Protein AF-A0A1I2QDV2-F1 (afdb_monomer)

Nearest PDB structures (foldseek):
  7wzv-assembly2_B  TM=7.607E-01  e=7.511E-15  Streptomyces spectabilis
  4m7t-assembly1_A  TM=6.235E-01  e=1.670E-07  Niallia circulans
  2fb2-assembly1_B  TM=6.983E-01  e=1.823E-05  Staphylococcus aureus
  4k39-assembly1_A  TM=7.056E-01  e=4.103E-05  Clostridium perfringens ATCC 13124
  8wm2-assembly2_B  TM=3.192E-01  e=5.174E-05  Streptomyces sp. ATCC 700974

Radius of gyration: 25.66 Å; Cα contacts (8 Å, |Δi|>4): 703; chains: 1; bounding box: 52×55×67 Å

Secondary structure (DSSP, 8-state):
-EE-SHHHHHHHHHH-S-EEEE--SHHHHHHHHTS-HHHHTTEEEEEESS--TT-SEETTEEEEETTT----TT-EEEE-S-HHHHHHHHHHHHHTT---EEEE-HHHHHHHHHHHHHHHHHHHHHHHHS--SSEEEEEEESBS--SS-BTT-TT-TTSPPP-B--HHHHHHHHHHHHHHHTT-EEEEEEESS-GGG-TTHHHHHHHHHHHTTTSEEEEEE-STTGGG--HHHHHHHHHTTPEEEE---SSS--HHHHHHHHHHTT--EEETT-TT-PPPEEE--B-TT--S-HHHHHHT-TTTTTSEEEETTEEESSSHHHHHHHHHHHHT------GGGSEETTT---HHHHHHHHTS--GGGGGB-STT-EEEEPP-B----GGGSB-

pLDDT: mean 92.45, std 7.13, range [58.94, 98.62]

Structure (mmCIF, N/CA/C/O backbone):
data_AF-A0A1I2QDV2-F1
#
_entry.id   AF-A0A1I2QDV2-F1
#
loop_
_atom_site.group_PDB
_atom_site.id
_atom_site.type_symbol
_atom_site.label_atom_id
_atom_site.label_alt_id
_atom_site.label_comp_id
_atom_site.label_asym_id
_atom_site.label_entity_id
_atom_site.label_seq_id
_atom_site.pdbx_PDB_ins_code
_atom_site.Cartn_x
_atom_site.Cartn_y
_atom_site.Cartn_z
_atom_site.occupancy
_atom_site.B_iso_or_equiv
_atom_site.auth_seq_id
_atom_site.auth_comp_id
_atom_site.auth_asym_id
_atom_site.auth_atom_id
_atom_site.pdbx_PDB_model_num
ATOM 1 N N . MET A 1 1 ? -2.713 28.139 35.661 1.00 83.88 1 MET A N 1
ATOM 2 C CA . MET A 1 1 ? -1.228 28.246 35.665 1.00 83.88 1 MET A CA 1
ATOM 3 C C . MET A 1 1 ? -0.687 27.850 34.291 1.00 83.88 1 MET A C 1
ATOM 5 O O . MET A 1 1 ? -1.280 26.991 33.647 1.00 83.88 1 MET A O 1
ATOM 9 N N . VAL A 1 2 ? 0.404 28.456 33.809 1.00 91.19 2 VAL A N 1
ATOM 10 C CA . VAL A 1 2 ? 1.073 27.999 32.573 1.00 91.19 2 VAL A CA 1
ATOM 11 C C . VAL A 1 2 ? 2.266 27.123 32.949 1.00 91.19 2 VAL A C 1
ATOM 13 O O . VAL A 1 2 ? 3.094 27.530 33.756 1.00 91.19 2 VAL A O 1
ATOM 16 N N . ILE A 1 3 ? 2.337 25.919 32.383 1.00 92.31 3 ILE A N 1
ATOM 17 C CA . ILE A 1 3 ? 3.365 24.916 32.687 1.00 92.31 3 ILE A CA 1
ATOM 18 C C . ILE A 1 3 ? 4.481 25.005 31.642 1.00 92.31 3 ILE A C 1
ATOM 20 O O . ILE A 1 3 ? 4.267 24.749 30.456 1.00 92.31 3 ILE A O 1
ATOM 24 N N . HIS A 1 4 ? 5.686 25.369 32.061 1.00 93.81 4 HIS A N 1
ATOM 25 C CA . HIS A 1 4 ? 6.820 25.657 31.180 1.00 93.81 4 HIS A CA 1
ATOM 26 C C . HIS A 1 4 ? 7.838 24.521 31.058 1.00 93.81 4 HIS A C 1
ATOM 28 O O . HIS A 1 4 ? 8.688 24.566 30.168 1.00 93.81 4 HIS A O 1
ATOM 34 N N . ASN A 1 5 ? 7.789 23.519 31.933 1.00 91.38 5 ASN A N 1
ATOM 35 C CA . ASN A 1 5 ? 8.728 22.402 31.926 1.00 91.38 5 ASN A CA 1
ATOM 36 C C . ASN A 1 5 ? 8.155 21.172 32.653 1.00 91.38 5 ASN A C 1
ATOM 38 O O . ASN A 1 5 ? 7.055 21.203 33.204 1.00 91.38 5 ASN A O 1
ATOM 42 N N . GLU A 1 6 ? 8.924 20.084 32.628 1.00 90.50 6 GLU A N 1
ATOM 43 C CA . GLU A 1 6 ? 8.549 18.785 33.194 1.00 90.50 6 GLU A CA 1
ATOM 44 C C . GLU A 1 6 ? 8.450 18.789 34.721 1.00 90.50 6 GLU A C 1
ATOM 46 O O . GLU A 1 6 ? 7.614 18.086 35.283 1.00 90.50 6 GLU A O 1
ATOM 51 N N . GLU A 1 7 ? 9.259 19.601 35.396 1.00 90.81 7 GLU A N 1
ATOM 52 C CA . GLU A 1 7 ? 9.203 19.758 36.848 1.00 90.81 7 GLU A CA 1
ATOM 53 C C . GLU A 1 7 ? 7.880 20.411 37.261 1.00 90.81 7 GLU A C 1
ATOM 55 O O . GLU A 1 7 ? 7.122 19.825 38.025 1.00 90.81 7 GLU A O 1
ATOM 60 N N . GLN A 1 8 ? 7.525 21.545 36.647 1.00 92.19 8 GLN A N 1
ATOM 61 C CA . GLN A 1 8 ? 6.237 22.212 36.858 1.00 92.19 8 GLN A CA 1
ATOM 62 C C . GLN A 1 8 ? 5.055 21.313 36.486 1.00 92.19 8 GLN A C 1
ATOM 64 O O . GLN A 1 8 ? 4.030 21.340 37.163 1.00 92.19 8 GLN A O 1
ATOM 69 N N . PHE A 1 9 ? 5.189 20.515 35.420 1.00 91.69 9 PHE A N 1
ATOM 70 C CA . PHE A 1 9 ? 4.163 19.553 35.027 1.00 91.69 9 PHE A CA 1
ATOM 71 C C . PHE A 1 9 ? 3.963 18.480 36.096 1.00 91.69 9 PHE A C 1
ATOM 73 O O . PHE A 1 9 ? 2.832 18.176 36.455 1.00 91.69 9 PHE A O 1
ATOM 80 N N . ASN A 1 10 ? 5.046 17.929 36.640 1.00 88.75 10 ASN A N 1
ATOM 81 C CA . ASN A 1 10 ? 4.962 16.946 37.709 1.00 88.75 10 ASN A CA 1
ATOM 82 C C . ASN A 1 10 ? 4.414 17.556 39.004 1.00 88.75 10 ASN A C 1
ATOM 84 O O . ASN A 1 10 ? 3.549 16.938 39.626 1.00 88.75 10 ASN A O 1
ATOM 88 N N . SER A 1 11 ? 4.875 18.750 39.386 1.00 88.94 11 SER A N 1
ATOM 89 C CA . SER A 1 11 ? 4.423 19.458 40.589 1.00 88.94 11 SER A CA 1
ATOM 90 C C . SER A 1 11 ? 2.953 19.862 40.532 1.00 88.94 11 SER A C 1
ATOM 92 O O . SER A 1 11 ? 2.295 19.892 41.565 1.00 88.94 11 SER A O 1
ATOM 94 N N . PHE A 1 12 ? 2.402 20.099 39.338 1.00 89.38 12 PHE A N 1
ATOM 95 C CA . PHE A 1 12 ? 0.972 20.367 39.158 1.00 89.38 12 PHE A CA 1
ATOM 96 C C . PHE A 1 12 ? 0.086 19.248 39.738 1.00 89.38 12 PHE A C 1
ATOM 98 O O . PHE A 1 12 ? -0.967 19.525 40.298 1.00 89.38 12 PHE A O 1
ATOM 105 N N . PHE A 1 13 ? 0.532 17.990 39.679 1.00 88.31 13 PHE A N 1
ATOM 106 C CA . PHE A 1 13 ? -0.210 16.857 40.243 1.00 88.31 13 PHE A CA 1
ATOM 107 C C . PHE A 1 13 ? 0.054 16.618 41.733 1.00 88.31 13 PHE A C 1
ATOM 109 O O . PHE A 1 13 ? -0.558 15.717 42.304 1.00 88.31 13 PHE A O 1
ATOM 116 N N . ASP A 1 14 ? 0.948 17.379 42.372 1.00 84.25 14 ASP A N 1
ATOM 117 C CA . ASP A 1 14 ? 1.284 17.202 43.790 1.00 84.25 14 ASP A CA 1
ATOM 118 C C . ASP A 1 14 ? 0.316 17.946 44.722 1.00 84.25 14 ASP A C 1
ATOM 120 O O . ASP A 1 14 ? 0.109 17.497 45.851 1.00 84.25 14 ASP A O 1
ATOM 124 N N . VAL A 1 15 ? -0.322 19.016 44.233 1.00 73.06 15 VAL A N 1
ATOM 125 C CA . VAL A 1 15 ? -1.046 19.997 45.062 1.00 73.06 15 VAL A CA 1
ATOM 126 C C . VAL A 1 15 ? -2.563 19.771 45.097 1.00 73.06 15 VAL A C 1
ATOM 128 O O . VAL A 1 15 ? -3.172 19.994 46.139 1.00 73.06 15 VAL A O 1
ATOM 131 N N . ASP A 1 16 ? -3.164 19.282 44.008 1.00 66.12 16 ASP A N 1
ATOM 132 C CA . ASP A 1 16 ? -4.625 19.243 43.850 1.00 66.12 16 ASP A CA 1
ATOM 133 C C . ASP A 1 16 ? -5.190 17.809 43.794 1.00 66.12 16 ASP A C 1
ATOM 135 O O . ASP A 1 16 ? -4.669 16.934 43.096 1.00 66.12 16 ASP A O 1
ATOM 139 N N . GLU A 1 17 ? -6.298 17.559 44.505 1.00 67.38 17 GLU A N 1
ATOM 140 C CA . GLU A 1 17 ? -6.959 16.239 44.579 1.00 67.38 17 GLU A CA 1
ATOM 141 C C . GLU A 1 17 ? -8.088 16.039 43.542 1.00 67.38 17 GLU A C 1
ATOM 143 O O . GLU A 1 17 ? -8.655 14.945 43.429 1.00 67.38 17 GLU A O 1
ATOM 148 N N . HIS A 1 18 ? -8.408 17.076 42.758 1.00 83.25 18 HIS A N 1
ATOM 149 C CA . HIS A 1 18 ? -9.562 17.122 41.851 1.00 83.25 18 HIS A CA 1
ATOM 150 C C . HIS A 1 18 ? -9.185 17.548 40.423 1.00 83.25 18 HIS A C 1
ATOM 152 O O . HIS A 1 18 ? -9.703 18.522 39.875 1.00 83.25 18 HIS A O 1
ATOM 158 N N . ILE A 1 19 ? -8.258 16.812 39.807 1.00 92.25 19 ILE A N 1
ATOM 159 C CA . ILE A 1 19 ? -7.740 17.151 38.479 1.00 92.25 19 ILE A CA 1
ATOM 160 C C . ILE A 1 19 ? -8.577 16.480 37.387 1.00 92.25 19 ILE A C 1
ATOM 162 O O . ILE A 1 19 ? -8.732 15.258 37.362 1.00 92.25 19 ILE A O 1
ATOM 166 N N . TYR A 1 20 ? -9.050 17.273 36.432 1.00 93.75 20 TYR A N 1
ATOM 167 C CA . TYR A 1 20 ? -9.631 16.810 35.175 1.00 93.75 20 TYR A CA 1
ATOM 168 C C . TYR A 1 20 ? -8.698 17.117 34.012 1.00 93.75 20 TYR A C 1
ATOM 170 O O . TYR A 1 20 ? -7.970 18.110 34.015 1.00 93.75 20 TYR A O 1
ATOM 178 N N . ILE A 1 21 ? -8.739 16.278 32.982 1.00 94.12 21 ILE A N 1
ATOM 179 C CA . ILE A 1 21 ? -7.944 16.469 31.770 1.00 94.12 21 ILE A CA 1
ATOM 180 C C . ILE A 1 21 ? -8.862 16.823 30.615 1.00 94.12 21 ILE A C 1
ATOM 182 O O . ILE A 1 21 ? -9.785 16.082 30.315 1.00 94.12 21 ILE A O 1
ATOM 186 N N . TYR A 1 22 ? -8.600 17.931 29.931 1.00 93.50 22 TYR A N 1
ATOM 187 C CA . TYR A 1 22 ? -9.354 18.313 28.742 1.00 93.50 22 TYR A CA 1
ATOM 188 C C . TYR A 1 22 ? -8.620 17.831 27.485 1.00 93.50 22 TYR A C 1
ATOM 190 O O . TYR A 1 22 ? -7.521 18.313 27.189 1.00 93.50 22 TYR A O 1
ATOM 198 N N . GLY A 1 23 ? -9.236 16.903 26.748 1.00 90.44 23 GLY A N 1
ATOM 199 C CA . GLY A 1 23 ? -8.676 16.253 25.557 1.00 90.44 23 GLY A CA 1
ATOM 200 C C . GLY A 1 23 ? -8.084 14.859 25.816 1.00 90.44 23 GLY A C 1
ATOM 201 O O . GLY A 1 23 ? -7.557 14.581 26.885 1.00 90.44 23 GLY A O 1
ATOM 202 N N . CYS A 1 24 ? -8.164 13.975 24.816 1.00 87.50 24 CYS A N 1
ATOM 203 C CA . CYS A 1 24 ? -7.724 12.571 24.907 1.00 87.50 24 CYS A CA 1
ATOM 204 C C . CYS A 1 24 ? -6.869 12.115 23.702 1.00 87.50 24 CYS A C 1
ATOM 206 O O . CYS A 1 24 ? -6.902 10.951 23.305 1.00 87.50 24 CYS A O 1
ATOM 208 N N . GLY A 1 25 ? -6.169 13.048 23.047 1.00 85.00 25 GLY A N 1
ATOM 209 C CA . GLY A 1 25 ? -5.312 12.754 21.889 1.00 85.00 25 GLY A CA 1
ATOM 210 C C . GLY A 1 25 ? -3.896 12.302 22.272 1.00 85.00 25 GLY A C 1
ATOM 211 O O . GLY A 1 25 ? -3.548 12.266 23.448 1.00 85.00 25 GLY A O 1
ATOM 212 N N . HIS A 1 26 ? -3.040 12.054 21.273 1.00 82.00 26 HIS A N 1
ATOM 213 C CA . HIS A 1 26 ? -1.639 11.632 21.467 1.00 82.00 26 HIS A CA 1
ATOM 214 C C . HIS A 1 26 ? -0.830 12.557 22.395 1.00 82.00 26 HIS A C 1
ATOM 216 O O . HIS A 1 26 ? 0.030 12.099 23.144 1.00 82.00 26 HIS A O 1
ATOM 222 N N . PHE A 1 27 ? -1.114 13.863 22.374 1.00 85.25 27 PHE A N 1
ATOM 223 C CA . PHE A 1 27 ? -0.469 14.823 23.272 1.00 85.25 27 PHE A CA 1
ATOM 224 C C . PHE A 1 27 ? -0.864 14.598 24.741 1.00 85.25 27 PHE A C 1
ATOM 226 O O . PHE A 1 27 ? -0.001 14.580 25.618 1.00 85.25 27 PHE A O 1
ATOM 233 N N . ALA A 1 28 ? -2.153 14.359 25.004 1.00 89.06 28 ALA A N 1
ATOM 234 C CA . ALA A 1 28 ? -2.655 13.991 26.326 1.00 89.06 28 ALA A CA 1
ATOM 235 C C . ALA A 1 28 ? -2.062 12.658 26.793 1.00 89.06 28 ALA A C 1
ATOM 237 O O . ALA A 1 28 ? -1.631 12.529 27.937 1.00 89.06 28 ALA A O 1
ATOM 238 N N . GLU A 1 29 ? -1.983 11.681 25.890 1.00 87.81 29 GLU A N 1
ATOM 239 C CA . GLU A 1 29 ? -1.397 10.374 26.169 1.00 87.81 29 GLU A CA 1
ATOM 240 C C . GLU A 1 29 ? 0.081 10.473 26.560 1.00 87.81 29 GLU A C 1
ATOM 242 O O . GLU A 1 29 ? 0.489 9.873 27.556 1.00 87.81 29 GLU A O 1
ATOM 247 N N . LEU A 1 30 ? 0.874 11.284 25.844 1.00 86.44 30 LEU A N 1
ATOM 248 C CA . LEU A 1 30 ? 2.268 11.536 26.207 1.00 86.44 30 LEU A CA 1
ATOM 249 C C . LEU A 1 30 ? 2.371 12.117 27.616 1.00 86.44 30 LEU A C 1
ATOM 251 O O . LEU A 1 30 ? 3.086 11.560 28.447 1.00 86.44 30 LEU A O 1
ATOM 255 N N . LEU A 1 31 ? 1.652 13.208 27.884 1.00 87.69 31 LEU A N 1
ATOM 256 C CA . LEU A 1 31 ? 1.701 13.899 29.172 1.00 87.69 31 LEU A CA 1
ATOM 257 C C . LEU A 1 31 ? 1.339 12.962 30.325 1.00 87.69 31 LEU A C 1
ATOM 259 O O . LEU A 1 31 ? 2.042 12.903 31.329 1.00 87.69 31 LEU A O 1
ATOM 263 N N . ILE A 1 32 ? 0.283 12.168 30.167 1.00 88.44 32 ILE A N 1
ATOM 264 C CA . ILE A 1 32 ? -0.131 11.223 31.205 1.00 88.44 32 ILE A CA 1
ATOM 265 C C . ILE A 1 32 ? 0.855 10.069 31.334 1.00 88.44 32 ILE A C 1
ATOM 267 O O . ILE A 1 32 ? 1.091 9.605 32.447 1.00 88.44 32 ILE A O 1
ATOM 271 N N . SER A 1 33 ? 1.471 9.606 30.243 1.00 85.81 33 SER A N 1
ATOM 272 C CA . SER A 1 33 ? 2.478 8.540 30.308 1.00 85.81 33 SER A CA 1
ATOM 273 C C . SER A 1 33 ? 3.683 8.910 31.180 1.00 85.81 33 SER A C 1
ATOM 275 O O . SER A 1 33 ? 4.282 8.014 31.769 1.00 85.81 33 SER A O 1
ATOM 277 N N . MET A 1 34 ? 3.976 10.208 31.324 1.00 87.06 34 MET A N 1
ATOM 278 C CA . MET A 1 34 ? 5.060 10.738 32.158 1.00 87.06 34 MET A CA 1
ATOM 279 C C . MET A 1 34 ? 4.738 10.737 33.663 1.00 87.06 34 MET A C 1
ATOM 281 O O . MET A 1 34 ? 5.635 10.925 34.479 1.00 87.06 34 MET A O 1
ATOM 285 N N . LEU A 1 35 ? 3.476 10.521 34.049 1.00 88.56 35 LEU A N 1
ATOM 286 C CA . LEU A 1 35 ? 3.049 10.519 35.448 1.00 88.56 35 LEU A CA 1
ATOM 287 C C . LEU A 1 35 ? 3.243 9.146 36.106 1.00 88.56 35 LEU A C 1
ATOM 289 O O . LEU A 1 35 ? 2.978 8.097 35.509 1.00 88.56 35 LEU A O 1
ATOM 293 N N . SER A 1 36 ? 3.613 9.153 37.389 1.00 88.44 36 SER A N 1
ATOM 294 C CA . SER A 1 36 ? 3.602 7.950 38.225 1.00 88.44 36 SER A CA 1
ATOM 295 C C . SER A 1 36 ? 2.174 7.399 38.392 1.00 88.44 36 SER A C 1
ATOM 297 O O . SER A 1 36 ? 1.204 8.160 38.300 1.00 88.44 36 SER A O 1
ATOM 299 N N . PRO A 1 37 ? 2.000 6.101 38.715 1.00 86.69 37 PRO A N 1
ATOM 300 C CA . PRO A 1 37 ? 0.679 5.535 39.007 1.00 86.69 37 PRO A CA 1
ATOM 301 C C . PRO A 1 37 ? -0.094 6.308 40.089 1.00 86.69 37 PRO A C 1
ATOM 303 O O . PRO A 1 37 ? -1.298 6.508 39.963 1.00 86.69 37 PRO A O 1
ATOM 306 N N . THR A 1 38 ? 0.612 6.811 41.108 1.00 88.31 38 THR A N 1
ATOM 307 C CA . THR A 1 38 ? 0.042 7.617 42.201 1.00 88.31 38 THR A CA 1
ATOM 308 C C . THR A 1 38 ? -0.453 8.991 41.758 1.00 88.31 38 THR A C 1
ATOM 310 O O . THR A 1 38 ? -1.414 9.498 42.325 1.00 88.31 38 THR A O 1
ATOM 313 N N . LYS A 1 39 ? 0.178 9.610 40.754 1.00 89.38 39 LYS A N 1
ATOM 314 C CA . LYS A 1 39 ? -0.283 10.881 40.175 1.00 89.38 39 LYS A CA 1
ATOM 315 C C . LYS A 1 39 ? -1.425 10.653 39.189 1.00 89.38 39 LYS A C 1
ATOM 317 O O . LYS A 1 39 ? -2.375 11.427 39.168 1.00 89.38 39 LYS A O 1
ATOM 322 N N . LYS A 1 40 ? -1.388 9.551 38.429 1.00 88.38 40 LYS A N 1
ATOM 323 C CA . LYS A 1 40 ? -2.476 9.159 37.516 1.00 88.38 40 LYS A CA 1
ATOM 324 C C . LYS A 1 40 ? -3.801 8.940 38.245 1.00 88.38 40 LYS A C 1
ATOM 326 O O . LYS A 1 40 ? -4.829 9.382 37.748 1.00 88.38 40 LYS A O 1
ATOM 331 N N . SER A 1 41 ? -3.787 8.320 39.428 1.00 86.69 41 SER A N 1
ATOM 332 C CA . SER A 1 41 ? -5.008 8.083 40.216 1.00 86.69 41 SER A CA 1
ATOM 333 C C . SER A 1 41 ? -5.678 9.361 40.741 1.00 86.69 41 SER A C 1
ATOM 335 O O . SER A 1 41 ? -6.825 9.305 41.184 1.00 86.69 41 SER A O 1
ATOM 337 N N . ARG A 1 42 ? -4.998 10.516 40.677 1.00 88.44 42 ARG A N 1
ATOM 338 C CA . ARG A 1 42 ? -5.570 11.829 41.017 1.00 88.44 42 ARG A CA 1
ATOM 339 C C . ARG A 1 42 ? -6.433 12.413 39.893 1.00 88.44 42 ARG A C 1
ATOM 341 O O . ARG A 1 42 ? -7.191 13.348 40.140 1.00 88.44 42 ARG A O 1
ATOM 348 N N . ILE A 1 43 ? -6.349 11.866 38.677 1.00 91.81 43 ILE A N 1
ATOM 349 C CA . ILE A 1 43 ? -7.173 12.295 37.544 1.00 91.81 43 ILE A CA 1
ATOM 350 C C . ILE A 1 43 ? -8.590 11.741 37.729 1.00 91.81 43 ILE A C 1
ATOM 352 O O . ILE A 1 43 ? -8.807 10.532 37.676 1.00 91.81 43 ILE A O 1
ATOM 356 N N . LYS A 1 44 ? -9.565 12.628 37.937 1.00 91.69 44 LYS A N 1
ATOM 357 C CA . LYS A 1 44 ? -10.974 12.272 38.173 1.00 91.69 44 LYS A CA 1
ATOM 358 C C . LYS A 1 44 ? -11.734 11.941 36.895 1.00 91.69 44 LYS A C 1
ATOM 360 O O . LYS A 1 44 ? -12.688 11.167 36.930 1.00 91.69 44 LYS A O 1
ATOM 365 N N . GLY A 1 45 ? -11.320 12.523 35.776 1.00 92.12 45 GLY A N 1
ATOM 366 C CA . GLY A 1 45 ? -12.021 12.368 34.514 1.00 92.12 45 GLY A CA 1
ATOM 367 C C . GLY A 1 45 ? -11.324 13.053 33.354 1.00 92.12 45 GLY A C 1
ATOM 368 O O . GLY A 1 45 ? -10.488 13.943 33.535 1.00 92.12 45 GLY A O 1
ATOM 369 N N . VAL A 1 46 ? -11.714 12.644 32.153 1.00 93.69 46 VAL A N 1
ATOM 370 C CA . VAL A 1 46 ? -11.354 13.301 30.900 1.00 93.69 46 VAL A CA 1
ATOM 371 C C . VAL A 1 46 ? -12.567 14.055 30.373 1.00 93.69 46 VAL A C 1
ATOM 373 O O . VAL A 1 46 ? -13.661 13.508 30.330 1.00 93.69 46 VAL A O 1
ATOM 376 N N . ILE A 1 47 ? -12.380 15.301 29.958 1.00 92.94 47 ILE A N 1
ATOM 377 C CA . ILE A 1 47 ? -13.416 16.174 29.416 1.00 92.94 47 ILE A CA 1
ATOM 378 C C . ILE A 1 47 ? -13.194 16.327 27.911 1.00 92.94 47 ILE A C 1
ATOM 380 O O . ILE A 1 47 ? -12.079 16.612 27.462 1.00 92.94 47 ILE A O 1
ATOM 384 N N . LEU A 1 48 ? -14.262 16.171 27.130 1.00 88.81 48 LEU A N 1
ATOM 385 C CA . LEU A 1 48 ? -14.288 16.455 25.695 1.00 88.81 48 LEU A CA 1
ATOM 386 C C . LEU A 1 48 ? -15.336 17.524 25.376 1.00 88.81 48 LEU A C 1
ATOM 388 O O . LEU A 1 48 ? -16.402 17.567 25.985 1.00 88.81 48 LEU A O 1
ATOM 392 N N . SER A 1 49 ? -15.059 18.364 24.374 1.00 82.19 49 SER A N 1
ATOM 393 C CA . SER A 1 49 ? -16.022 19.376 23.911 1.00 82.19 49 SER A CA 1
ATOM 394 C C . SER A 1 49 ? -17.266 18.749 23.280 1.00 82.19 49 SER A C 1
ATOM 396 O O . SER A 1 49 ? -18.354 19.293 23.404 1.00 82.19 49 SER A O 1
ATOM 398 N N . LYS A 1 50 ? -17.107 17.607 22.602 1.00 73.88 50 LYS A N 1
ATOM 399 C CA . LYS A 1 50 ? -18.201 16.788 22.070 1.00 73.88 50 LYS A CA 1
ATOM 400 C C . LYS A 1 50 ? -17.857 15.320 22.274 1.00 73.88 50 LYS A C 1
ATOM 402 O O . LYS A 1 50 ? -16.777 14.879 21.883 1.00 73.88 50 LYS A O 1
ATOM 407 N N . LYS A 1 51 ? -18.771 14.582 22.894 1.00 69.62 51 LYS A N 1
ATOM 408 C CA . LYS A 1 51 ? -18.671 13.137 23.101 1.00 69.62 51 LYS A CA 1
ATOM 409 C C . LYS A 1 51 ? -19.354 12.430 21.932 1.00 69.62 51 LYS A C 1
ATOM 411 O O . LYS A 1 51 ? -20.453 12.817 21.550 1.00 69.62 51 LYS A O 1
ATOM 416 N N . THR A 1 52 ? -18.697 11.435 21.346 1.00 63.00 52 THR A N 1
ATOM 417 C CA . THR A 1 52 ? -19.338 10.499 20.413 1.00 63.00 52 THR A CA 1
ATOM 418 C C . THR A 1 52 ? -19.910 9.331 21.217 1.00 63.00 52 THR A C 1
ATOM 420 O O . THR A 1 52 ? -19.314 8.940 22.222 1.00 63.00 52 THR A O 1
ATOM 423 N N . GLU A 1 53 ? -21.052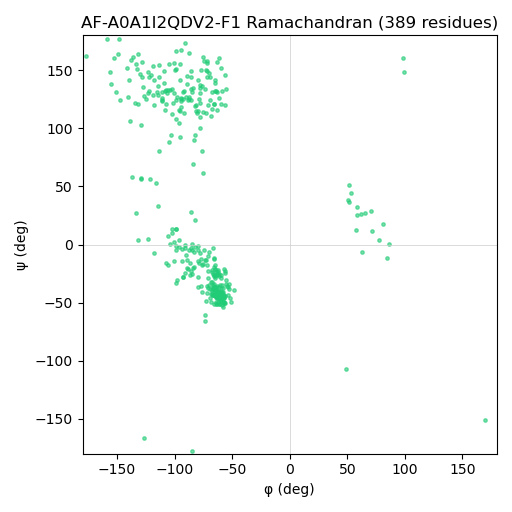 8.772 20.805 1.00 58.94 53 GLU A N 1
ATOM 424 C CA . GLU A 1 53 ? -21.767 7.720 21.559 1.00 58.94 53 GLU A CA 1
ATOM 425 C C . GLU A 1 53 ? -20.905 6.471 21.849 1.00 58.94 53 GLU A C 1
ATOM 427 O O . GLU A 1 53 ? -21.152 5.748 22.809 1.00 58.94 53 GLU A O 1
ATOM 432 N N . GLU A 1 54 ? -19.830 6.260 21.086 1.00 59.09 54 GLU A N 1
ATOM 433 C CA . GLU A 1 54 ? -18.952 5.088 21.168 1.00 59.09 54 GLU A CA 1
ATOM 434 C C . GLU A 1 54 ? -17.797 5.190 22.192 1.00 59.09 54 GLU A C 1
ATOM 436 O O . GLU A 1 54 ? -17.062 4.218 22.375 1.00 59.09 54 GLU A O 1
ATOM 441 N N . ARG A 1 55 ? -17.581 6.331 22.874 1.00 67.06 55 ARG A N 1
ATOM 442 C CA . ARG A 1 55 ? -16.440 6.510 23.807 1.00 67.06 55 ARG A CA 1
ATOM 443 C C . ARG A 1 55 ? -16.853 7.039 25.182 1.00 67.06 55 ARG A C 1
ATOM 445 O O . ARG A 1 55 ? -17.041 8.238 25.373 1.00 67.06 55 ARG A O 1
ATOM 452 N N . SER A 1 56 ? -16.902 6.140 26.166 1.00 80.31 56 SER A N 1
ATOM 453 C CA . SER A 1 56 ? -17.194 6.452 27.577 1.00 80.31 56 SER A CA 1
ATOM 454 C C . SER A 1 56 ? -15.974 6.391 28.508 1.00 80.31 56 SER A C 1
ATOM 456 O O . SER A 1 56 ? -16.014 6.959 29.597 1.00 80.31 56 SER A O 1
ATOM 458 N N . VAL A 1 57 ? -14.879 5.745 28.091 1.00 84.94 57 VAL A N 1
ATOM 459 C CA . VAL A 1 57 ? -13.656 5.558 28.891 1.00 84.94 57 VAL A CA 1
ATOM 460 C C . VAL A 1 57 ? -12.417 5.734 28.008 1.00 84.94 57 VAL A C 1
ATOM 462 O O . VAL A 1 57 ? -12.395 5.283 26.863 1.00 84.94 57 VAL A O 1
ATOM 465 N N . TRP A 1 58 ? -11.367 6.361 28.539 1.00 85.06 58 TRP A N 1
ATOM 466 C CA . TRP A 1 58 ? -10.054 6.480 27.905 1.00 85.06 58 TRP A CA 1
ATOM 467 C C . TRP A 1 58 ? -8.956 6.105 28.902 1.00 85.06 58 TRP A C 1
ATOM 469 O O . TRP A 1 58 ? -8.852 6.704 29.969 1.00 85.06 58 TRP A O 1
ATOM 479 N N . ASN A 1 59 ? -8.154 5.084 28.579 1.00 79.88 59 ASN A N 1
ATOM 480 C CA . ASN A 1 59 ? -7.099 4.550 29.455 1.00 79.88 59 ASN A CA 1
ATOM 481 C C . ASN A 1 59 ? -7.575 4.223 30.887 1.00 79.88 59 ASN A C 1
ATOM 483 O O . ASN A 1 59 ? -6.860 4.455 31.859 1.00 79.88 59 ASN A O 1
ATOM 487 N N . GLY A 1 60 ? -8.799 3.697 31.019 1.00 81.62 60 GLY A N 1
ATOM 488 C CA . GLY A 1 60 ? -9.415 3.381 32.313 1.00 81.62 60 GLY A CA 1
ATOM 489 C C . GLY A 1 60 ? -9.971 4.591 33.078 1.00 81.62 60 GLY A C 1
ATOM 490 O O . GLY A 1 60 ? -10.457 4.420 34.191 1.00 81.62 60 GLY A O 1
ATOM 491 N N . ILE A 1 61 ? -9.924 5.795 32.499 1.00 87.56 61 ILE A N 1
ATOM 492 C CA . ILE A 1 61 ? -10.458 7.037 33.072 1.00 87.56 61 ILE A CA 1
ATOM 493 C C . ILE A 1 61 ? -11.774 7.388 32.370 1.00 87.56 61 ILE A C 1
ATOM 495 O O . ILE A 1 61 ? -11.853 7.368 31.141 1.00 87.56 61 ILE A O 1
ATOM 499 N N . ASN A 1 62 ? -12.808 7.727 33.139 1.00 90.19 62 ASN A N 1
ATOM 500 C CA . ASN A 1 62 ? -14.120 8.080 32.593 1.00 90.19 62 ASN A CA 1
ATOM 501 C C . ASN A 1 62 ? -14.064 9.362 31.753 1.00 90.19 62 ASN A C 1
ATOM 503 O O . ASN A 1 62 ? -13.407 10.337 32.130 1.00 90.19 62 ASN A O 1
ATOM 507 N N . ILE A 1 63 ? -14.781 9.351 30.628 1.00 90.88 63 ILE A N 1
ATOM 508 C CA . ILE A 1 63 ? -14.937 10.496 29.732 1.00 90.88 63 ILE A CA 1
ATOM 509 C C . ILE A 1 63 ? -16.287 11.167 29.988 1.00 90.88 63 ILE A C 1
ATOM 511 O O . ILE A 1 63 ? -17.335 10.520 29.951 1.00 90.88 63 ILE A O 1
ATOM 515 N N . PHE A 1 64 ? -16.248 12.483 30.148 1.00 89.69 64 PHE A N 1
ATOM 516 C CA . PHE A 1 64 ? -17.396 13.361 30.306 1.00 89.69 64 PHE A CA 1
ATOM 517 C C . PHE A 1 64 ? -17.443 14.352 29.141 1.00 89.69 64 PHE A C 1
ATOM 519 O O . PHE A 1 64 ? -16.405 14.847 28.684 1.00 89.69 64 PHE A O 1
ATOM 526 N N . SER A 1 65 ? -18.636 14.666 28.646 1.00 87.88 65 SER A N 1
ATOM 527 C CA . SER A 1 65 ? -18.817 15.908 27.897 1.00 87.88 65 SER A CA 1
ATOM 528 C C . SER A 1 65 ? -18.758 17.097 28.861 1.00 87.88 65 SER A C 1
ATOM 530 O O . SER A 1 65 ? -18.986 16.949 30.064 1.00 87.88 65 SER A O 1
ATOM 532 N N . LEU A 1 66 ? -18.448 18.289 28.346 1.00 85.12 66 LEU A N 1
ATOM 533 C CA . LEU A 1 66 ? -18.432 19.495 29.177 1.00 85.12 66 LEU A CA 1
ATOM 534 C C . LEU A 1 66 ? -19.804 19.786 29.822 1.00 85.12 66 LEU A C 1
ATOM 536 O O . LEU A 1 66 ? -19.843 20.325 30.922 1.00 85.12 66 LEU A O 1
ATOM 540 N N . ASP A 1 67 ? -20.900 19.380 29.177 1.00 83.69 67 ASP A N 1
ATOM 541 C CA . ASP A 1 67 ? -22.271 19.583 29.667 1.00 83.69 67 ASP A CA 1
ATOM 542 C C . ASP A 1 67 ? -22.727 18.498 30.666 1.00 83.69 67 ASP A C 1
ATOM 544 O O . ASP A 1 67 ? -23.660 18.711 31.436 1.00 83.69 67 ASP A O 1
ATOM 548 N N . GLU A 1 68 ? -22.080 17.326 30.668 1.00 84.94 68 GLU A N 1
ATOM 549 C CA . GLU A 1 68 ? -22.380 16.205 31.576 1.00 84.94 68 GLU A CA 1
ATOM 550 C C . GLU A 1 68 ? -21.782 16.399 32.980 1.00 84.94 68 GLU A C 1
ATOM 552 O O . GLU A 1 68 ? -22.151 15.681 33.913 1.00 84.94 68 GLU A O 1
ATOM 557 N N . ILE A 1 69 ? -20.832 17.326 33.142 1.00 85.25 69 ILE A N 1
ATOM 558 C CA . ILE A 1 69 ? -20.051 17.480 34.369 1.00 85.25 69 ILE A CA 1
ATOM 559 C C . ILE A 1 69 ? -20.382 18.772 35.119 1.00 85.25 69 ILE A C 1
ATOM 561 O O . ILE A 1 69 ? -20.346 19.872 34.576 1.00 85.25 69 ILE A O 1
ATOM 565 N N . GLN A 1 70 ? -20.630 18.644 36.424 1.00 85.62 70 GLN A N 1
ATOM 566 C CA . GLN A 1 70 ? -20.781 19.786 37.321 1.00 85.62 70 GLN A CA 1
ATOM 567 C C . GLN A 1 70 ? -19.448 20.092 38.014 1.00 85.62 70 GLN A C 1
ATOM 569 O O . GLN A 1 70 ? -19.134 19.522 39.060 1.00 85.62 70 GLN A O 1
ATOM 574 N N . LEU A 1 71 ? -18.665 20.989 37.411 1.00 85.62 71 LEU A N 1
ATOM 575 C CA . LEU A 1 71 ? -17.370 21.414 37.945 1.00 85.62 71 LEU A CA 1
ATOM 576 C C . LEU A 1 71 ? -17.540 22.219 39.241 1.00 85.62 71 LEU A C 1
ATOM 578 O O . LEU A 1 71 ? -18.326 23.167 39.314 1.00 85.62 71 LEU A O 1
ATOM 582 N N . LYS A 1 72 ? -16.778 21.849 40.267 1.00 86.12 72 LYS A N 1
ATOM 583 C CA . LYS A 1 72 ? -16.682 22.544 41.553 1.00 86.12 72 LYS A CA 1
ATOM 584 C C . LYS A 1 72 ? -15.610 23.628 41.501 1.00 86.12 72 LYS A C 1
ATOM 586 O O . LYS A 1 72 ? -14.744 23.639 40.633 1.00 86.12 72 LYS A O 1
ATOM 591 N N . ARG A 1 73 ? -15.639 24.532 42.483 1.00 80.00 73 ARG A N 1
ATOM 592 C CA . ARG A 1 73 ? -14.666 25.630 42.599 1.00 80.00 73 ARG A CA 1
ATOM 593 C C . ARG A 1 73 ? -13.219 25.142 42.751 1.00 80.00 73 ARG A C 1
ATOM 595 O O . ARG A 1 73 ? -12.319 25.784 42.219 1.00 80.00 73 ARG A O 1
ATOM 602 N N . ASP A 1 74 ? -13.032 24.021 43.440 1.00 85.94 74 ASP A N 1
ATOM 603 C CA . ASP A 1 74 ? -11.714 23.440 43.729 1.00 85.94 74 ASP A CA 1
ATOM 604 C C . ASP A 1 74 ? -11.262 22.434 42.658 1.00 85.94 74 ASP A C 1
ATOM 606 O O . ASP A 1 74 ? -10.151 21.913 42.728 1.00 85.94 74 ASP A O 1
ATOM 610 N N . ASP A 1 75 ? -12.103 22.160 41.653 1.00 90.06 75 ASP A N 1
ATOM 611 C CA . ASP A 1 75 ? -11.690 21.347 40.513 1.00 90.06 75 ASP A CA 1
ATOM 612 C C . ASP A 1 75 ? -10.669 22.128 39.678 1.00 90.06 75 ASP A C 1
ATOM 614 O O . ASP A 1 75 ? -10.778 23.347 39.505 1.00 90.06 75 ASP A O 1
ATOM 618 N N . VAL A 1 76 ? -9.693 21.413 39.119 1.00 92.50 76 VAL A N 1
ATOM 619 C CA . VAL A 1 76 ? -8.677 21.990 38.234 1.00 92.50 76 VAL A CA 1
ATOM 620 C C . VAL A 1 76 ? -8.704 21.268 36.899 1.00 92.50 76 VAL A C 1
ATOM 622 O O . VAL A 1 76 ? -8.630 20.042 36.842 1.00 92.50 76 VAL A O 1
ATOM 625 N N . ILE A 1 77 ? -8.757 22.023 35.802 1.00 93.56 77 ILE A N 1
ATOM 626 C CA . ILE A 1 77 ? -8.677 21.452 34.453 1.00 93.56 77 ILE A CA 1
ATOM 627 C C . ILE A 1 77 ? -7.276 21.637 33.882 1.00 93.56 77 ILE A C 1
ATOM 629 O O . ILE A 1 77 ? -6.820 22.757 33.670 1.00 93.56 77 ILE A O 1
ATOM 633 N N . LEU A 1 78 ? -6.617 20.539 33.530 1.00 94.06 78 LEU A N 1
ATOM 634 C CA . LEU A 1 78 ? -5.429 20.561 32.691 1.00 94.06 78 LEU A CA 1
ATOM 635 C C . LEU A 1 78 ? -5.826 20.396 31.219 1.00 94.06 78 LEU A C 1
ATOM 637 O O . LEU A 1 78 ? -6.271 19.330 30.794 1.00 94.06 78 LEU A O 1
ATOM 641 N N . ILE A 1 79 ? -5.623 21.435 30.413 1.00 94.31 79 ILE A N 1
ATOM 642 C CA . ILE A 1 79 ? -5.860 21.380 28.969 1.00 94.31 79 ILE A CA 1
ATOM 643 C C . ILE A 1 79 ? -4.667 20.695 28.297 1.00 94.31 79 ILE A C 1
ATOM 645 O O . ILE A 1 79 ? -3.551 21.220 28.286 1.00 94.31 79 ILE A O 1
ATOM 649 N N . THR A 1 80 ? -4.921 19.532 27.701 1.00 91.62 80 THR A N 1
ATOM 650 C CA . THR A 1 80 ? -3.914 18.665 27.062 1.00 91.62 80 THR A CA 1
ATOM 651 C C . THR A 1 80 ? -4.126 18.552 25.554 1.00 91.62 80 THR A C 1
ATOM 653 O O . THR A 1 80 ? -3.852 17.536 24.915 1.00 91.62 80 THR A O 1
ATOM 656 N N . THR A 1 81 ? -4.615 19.631 24.953 1.00 85.75 81 THR A N 1
ATOM 657 C CA . THR A 1 81 ? -4.719 19.777 23.502 1.00 85.75 81 THR A CA 1
ATOM 658 C C . THR A 1 81 ? -3.640 20.713 22.976 1.00 85.75 81 THR A C 1
ATOM 660 O O . THR A 1 81 ? -3.180 21.620 23.680 1.00 85.75 81 THR A O 1
ATOM 663 N N . GLY A 1 82 ? -3.289 20.543 21.702 1.00 80.38 82 GLY A N 1
ATOM 664 C CA . GLY A 1 82 ? -2.346 21.438 21.038 1.00 80.38 82 GLY A CA 1
ATOM 665 C C . GLY A 1 82 ? -2.837 22.889 20.980 1.00 80.38 82 GLY A C 1
ATOM 666 O O . GLY A 1 82 ? -4.039 23.164 21.090 1.00 80.38 82 GLY A O 1
ATOM 667 N N . TYR A 1 83 ? -1.904 23.821 20.775 1.00 81.31 83 TYR A N 1
ATOM 668 C CA . TYR A 1 83 ? -2.149 25.271 20.785 1.00 81.31 83 TYR A CA 1
ATOM 669 C C . TYR A 1 83 ? -3.353 25.710 19.928 1.00 81.31 83 TYR A C 1
ATOM 671 O O . TYR A 1 83 ? -4.139 26.551 20.363 1.00 81.31 83 TYR A O 1
ATOM 679 N N . LYS A 1 84 ? -3.550 25.099 18.748 1.00 79.31 84 LYS A N 1
ATOM 680 C CA . LYS A 1 84 ? -4.651 25.435 17.822 1.00 79.31 84 LYS A CA 1
ATOM 681 C C . LYS A 1 84 ? -6.043 25.253 18.442 1.00 79.31 84 LYS A C 1
ATOM 683 O O . LYS A 1 84 ? -6.899 26.106 18.248 1.00 79.31 84 LYS A O 1
ATOM 688 N N . MET A 1 85 ? -6.259 24.170 19.191 1.00 84.19 85 MET A N 1
ATOM 689 C CA . MET A 1 85 ? -7.561 23.858 19.808 1.00 84.19 85 MET A CA 1
ATOM 690 C C . MET A 1 85 ? -7.727 24.490 21.193 1.00 84.19 85 MET A C 1
ATOM 692 O O . MET A 1 85 ? -8.843 24.681 21.669 1.00 84.19 85 MET A O 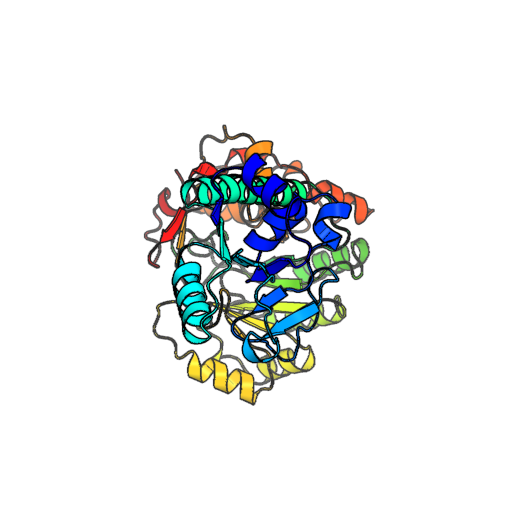1
ATOM 696 N N . ARG A 1 86 ? -6.618 24.842 21.851 1.00 88.81 86 ARG A N 1
ATOM 697 C CA . ARG A 1 86 ? -6.627 25.389 23.212 1.00 88.81 86 ARG A CA 1
ATOM 698 C C . ARG A 1 86 ? -7.483 26.645 23.341 1.00 88.81 86 ARG A C 1
ATOM 700 O O . ARG A 1 86 ? -8.217 26.768 24.313 1.00 88.81 86 ARG A O 1
ATOM 707 N N . ASN A 1 87 ? -7.394 27.568 22.384 1.00 87.06 87 ASN A N 1
ATOM 708 C CA . ASN A 1 87 ? -8.127 28.836 22.452 1.00 87.06 87 ASN A CA 1
ATOM 709 C C . ASN A 1 87 ? -9.646 28.620 22.420 1.00 87.06 87 ASN A C 1
ATOM 711 O O . ASN A 1 87 ? -10.380 29.291 23.141 1.00 87.06 87 ASN A O 1
ATOM 715 N N . GLU A 1 88 ? -10.109 27.657 21.623 1.00 88.69 88 GLU A N 1
ATOM 716 C CA . GLU A 1 88 ? -11.518 27.266 21.577 1.00 88.69 88 GLU A CA 1
ATOM 717 C C . GLU A 1 88 ? -11.962 26.641 22.903 1.00 88.69 88 GLU A C 1
ATOM 719 O O . GLU A 1 88 ? -12.997 27.010 23.451 1.00 88.69 88 GLU A O 1
ATOM 724 N N . ILE A 1 89 ? -11.136 25.769 23.484 1.00 90.56 89 ILE A N 1
ATOM 725 C CA . ILE A 1 89 ? -11.418 25.152 24.786 1.00 90.56 89 ILE A CA 1
ATOM 726 C C . ILE A 1 89 ? -11.493 26.202 25.892 1.00 90.56 89 ILE A C 1
ATOM 728 O O . ILE A 1 89 ? -12.431 26.189 26.683 1.00 90.56 89 ILE A O 1
ATOM 732 N N . ILE A 1 90 ? -10.550 27.147 25.926 1.00 90.88 90 ILE A N 1
ATOM 733 C CA . ILE A 1 90 ? -10.566 28.261 26.881 1.00 90.88 90 ILE A CA 1
ATOM 734 C C . ILE A 1 90 ? -11.853 29.079 26.726 1.00 90.88 90 ILE A C 1
ATOM 736 O O . ILE A 1 90 ? -12.471 29.440 27.728 1.00 90.88 90 ILE A O 1
ATOM 740 N N . LYS A 1 91 ? -12.297 29.336 25.490 1.00 89.81 91 LYS A N 1
ATOM 741 C CA . LYS A 1 91 ? -13.569 30.019 25.225 1.00 89.81 91 LYS A CA 1
ATOM 742 C C . LYS A 1 91 ? -14.763 29.235 25.787 1.00 89.81 91 LYS A C 1
ATOM 744 O O . LYS A 1 91 ? -15.600 29.838 26.452 1.00 89.81 91 LYS A O 1
ATOM 749 N N . ASN A 1 92 ? -14.798 27.915 25.597 1.00 89.62 92 ASN A N 1
ATOM 750 C CA . ASN A 1 92 ? -15.863 27.047 26.116 1.00 89.62 92 ASN A CA 1
ATOM 751 C C . ASN A 1 92 ? -15.881 27.006 27.658 1.00 89.62 92 ASN A C 1
ATOM 753 O O . ASN A 1 92 ? -16.941 27.095 28.274 1.00 89.62 92 ASN A O 1
ATOM 757 N N . LEU A 1 93 ? -14.713 26.943 28.303 1.00 90.31 93 LEU A N 1
ATOM 758 C CA . LEU A 1 93 ? -14.610 27.017 29.767 1.00 90.31 93 LEU A CA 1
ATOM 759 C C . LEU A 1 93 ? -15.044 28.393 30.298 1.00 90.31 93 LEU A C 1
ATOM 761 O O . LEU A 1 93 ? -15.750 28.490 31.300 1.00 90.31 93 LEU A O 1
ATOM 765 N N . THR A 1 94 ? -14.693 29.462 29.581 1.00 89.69 94 THR A N 1
ATOM 766 C CA . THR A 1 94 ? -15.093 30.829 29.938 1.00 89.69 94 THR A CA 1
ATOM 767 C C . THR A 1 94 ? -16.609 31.017 29.829 1.00 89.69 94 THR A C 1
ATOM 769 O O . THR A 1 94 ? -17.192 31.679 30.683 1.00 89.69 94 THR A O 1
ATOM 772 N N . SER A 1 95 ? -17.278 30.404 28.840 1.00 89.19 95 SER A N 1
ATOM 773 C CA . SER A 1 95 ? -18.743 30.498 28.711 1.00 89.19 95 SER A CA 1
ATOM 774 C C . SER A 1 95 ? -19.515 29.873 29.874 1.00 89.19 95 SER A C 1
ATOM 776 O O . SER A 1 95 ? -20.628 30.307 30.151 1.00 89.19 95 SER A O 1
ATOM 778 N N . ILE A 1 96 ? -18.914 28.924 30.598 1.00 88.00 96 ILE A N 1
ATOM 779 C CA . ILE A 1 96 ? -19.484 28.344 31.825 1.00 88.00 96 ILE A CA 1
ATOM 780 C C . ILE A 1 96 ? -18.904 28.979 33.100 1.00 88.00 96 ILE A C 1
ATOM 782 O O . ILE A 1 96 ? -19.069 28.448 34.194 1.00 88.00 96 ILE A O 1
ATOM 786 N N . SER A 1 97 ? -18.210 30.117 32.971 1.00 88.56 97 SER A N 1
ATOM 787 C CA . SER A 1 97 ? -17.557 30.841 34.075 1.00 88.56 97 SER A CA 1
ATOM 788 C C . SER A 1 97 ? -16.519 30.023 34.855 1.00 88.56 97 SER A C 1
ATOM 790 O O . SER A 1 97 ? -16.223 30.328 36.010 1.00 88.56 97 SER A O 1
ATOM 792 N N . PHE A 1 98 ? -15.918 29.012 34.221 1.00 89.31 98 PHE A N 1
ATOM 793 C CA . PHE A 1 98 ? -14.856 28.217 34.820 1.00 89.31 98 PHE A CA 1
ATOM 794 C C . PHE A 1 98 ? -13.478 28.764 34.426 1.00 89.31 98 PHE A C 1
ATOM 796 O O . PHE A 1 98 ? -13.108 28.794 33.252 1.00 89.31 98 PHE A O 1
ATOM 803 N N . CYS A 1 99 ? -12.697 29.192 35.418 1.00 87.75 99 CYS A N 1
ATOM 804 C CA . CYS A 1 99 ? -11.392 29.830 35.211 1.00 87.75 99 CYS A CA 1
ATOM 805 C C . CYS A 1 99 ? -10.209 29.066 35.824 1.00 87.75 99 CYS A C 1
ATOM 807 O O . CYS A 1 99 ? -9.060 29.429 35.565 1.00 87.75 99 CYS A O 1
ATOM 809 N N . ASN A 1 100 ? -10.460 28.006 36.602 1.00 91.62 100 ASN A N 1
ATOM 810 C CA . ASN A 1 100 ? -9.409 27.239 37.267 1.00 91.62 100 ASN A CA 1
ATOM 811 C C . ASN A 1 100 ? -8.809 26.175 36.336 1.00 91.62 100 ASN A C 1
ATOM 813 O O . ASN A 1 100 ? -9.023 24.971 36.482 1.00 91.62 100 ASN A O 1
ATOM 817 N N . TYR A 1 101 ? -8.084 26.632 35.317 1.00 92.50 101 TYR A N 1
ATOM 818 C CA . TYR A 1 101 ? -7.432 25.753 34.357 1.00 92.50 101 TYR A CA 1
ATOM 819 C C . TYR A 1 101 ? -5.945 26.065 34.184 1.00 92.50 101 TYR A C 1
ATOM 821 O O . TYR A 1 101 ? -5.441 27.168 34.429 1.00 92.50 101 TYR A O 1
ATOM 829 N N . SER A 1 102 ? -5.224 25.050 33.729 1.00 93.69 102 SER A N 1
ATOM 830 C CA . SER A 1 102 ? -3.805 25.107 33.418 1.00 93.69 102 SER A CA 1
ATOM 831 C C . SER A 1 102 ? -3.529 24.463 32.070 1.00 93.69 102 SER A C 1
ATOM 833 O O . SER A 1 102 ? -4.294 23.635 31.582 1.00 93.69 102 SER A O 1
ATOM 835 N N . TYR A 1 103 ? -2.437 24.867 31.437 1.00 93.81 103 TYR A N 1
ATOM 836 C CA . TYR A 1 103 ? -2.011 24.316 30.156 1.00 93.81 103 TYR A CA 1
ATOM 837 C C . TYR A 1 103 ? -0.501 24.430 29.998 1.00 93.81 103 TYR A C 1
ATOM 839 O O . TYR A 1 103 ? 0.159 25.242 30.649 1.00 93.81 103 TYR A O 1
ATOM 847 N N . VAL A 1 104 ? 0.046 23.633 29.089 1.00 92.12 104 VAL A N 1
ATOM 848 C CA . VAL A 1 104 ? 1.473 23.644 28.770 1.00 92.12 104 VAL A CA 1
ATOM 849 C C . VAL A 1 104 ? 1.828 24.838 27.873 1.00 92.12 104 VAL A C 1
ATOM 851 O O . VAL A 1 104 ? 1.123 25.154 26.916 1.00 92.12 104 VAL A O 1
ATOM 854 N N . SER A 1 105 ? 2.916 25.541 28.182 1.00 92.12 105 SER A N 1
ATOM 855 C CA . SER A 1 105 ? 3.445 26.633 27.360 1.00 92.12 105 SER A CA 1
ATOM 856 C C . SER A 1 105 ? 3.806 26.143 25.955 1.00 92.12 105 SER A C 1
ATOM 858 O O . SER A 1 105 ? 4.192 24.989 25.778 1.00 92.12 105 SER A O 1
ATOM 860 N N . ARG A 1 106 ? 3.741 27.027 24.954 1.00 87.69 106 ARG A N 1
ATOM 861 C CA . ARG A 1 106 ? 4.047 26.675 23.558 1.00 87.69 106 ARG A CA 1
ATOM 862 C C . ARG A 1 106 ? 5.447 26.070 23.389 1.00 87.69 106 ARG A C 1
ATOM 864 O O . ARG A 1 106 ? 5.587 25.039 22.747 1.00 87.69 106 ARG A O 1
ATOM 871 N N . ASN A 1 107 ? 6.458 26.653 24.032 1.00 87.62 107 ASN A N 1
ATOM 872 C CA . ASN A 1 107 ? 7.836 26.159 23.943 1.00 87.62 107 ASN A CA 1
ATOM 873 C C . ASN A 1 107 ? 7.986 24.748 24.528 1.00 87.62 107 ASN A C 1
ATOM 875 O O . ASN A 1 107 ? 8.786 23.952 24.044 1.00 87.62 107 ASN A O 1
ATOM 879 N N . TYR A 1 108 ? 7.251 24.437 25.599 1.00 89.50 108 TYR A N 1
ATOM 880 C CA . TYR A 1 108 ? 7.293 23.099 26.181 1.00 89.50 108 TYR A CA 1
ATOM 881 C C . TYR A 1 108 ? 6.473 22.101 25.355 1.00 89.50 108 TYR A C 1
ATOM 883 O O . TYR A 1 108 ? 6.916 20.974 25.165 1.00 89.50 108 TYR A O 1
ATOM 891 N N . GLU A 1 109 ? 5.347 22.531 24.779 1.00 87.50 109 GLU A N 1
ATOM 892 C CA . GLU A 1 109 ? 4.577 21.755 23.802 1.00 87.50 109 GLU A CA 1
ATOM 893 C C . GLU A 1 109 ? 5.435 21.351 22.591 1.00 87.50 109 GLU A C 1
ATOM 895 O O . GLU A 1 109 ? 5.437 20.178 22.233 1.00 87.50 109 GLU A O 1
ATOM 900 N N . GLU A 1 110 ? 6.215 22.267 22.009 1.00 85.19 110 GLU A N 1
ATOM 901 C CA . GLU A 1 110 ? 7.129 21.969 20.891 1.00 85.19 110 GLU A CA 1
ATOM 902 C C . GLU A 1 110 ? 8.156 20.880 21.266 1.00 85.19 110 GLU A C 1
ATOM 904 O O . GLU A 1 110 ? 8.285 19.885 20.557 1.00 85.19 110 GLU A O 1
ATOM 909 N N . LYS A 1 111 ? 8.782 20.967 22.451 1.00 86.44 111 LYS A N 1
ATOM 910 C CA . LYS A 1 111 ? 9.700 19.920 22.951 1.00 86.44 111 LYS A CA 1
ATOM 911 C C . LYS A 1 111 ? 9.023 18.559 23.147 1.00 86.44 111 LYS A C 1
ATOM 913 O O . LYS A 1 111 ? 9.646 17.513 22.962 1.00 86.44 111 LYS A O 1
ATOM 918 N N . LEU A 1 112 ? 7.767 18.555 23.588 1.00 85.38 112 LEU A N 1
ATOM 919 C CA . LEU A 1 112 ? 6.985 17.330 23.766 1.00 85.38 112 LEU A CA 1
ATOM 920 C C . LEU A 1 112 ? 6.612 16.716 22.411 1.00 85.38 112 LEU A C 1
ATOM 922 O O . LEU A 1 112 ? 6.662 15.495 22.272 1.00 85.38 112 LEU A O 1
ATOM 926 N N . TRP A 1 113 ? 6.308 17.540 21.405 1.00 81.00 113 TRP A N 1
ATOM 927 C CA . TRP A 1 113 ? 6.121 17.078 20.030 1.00 81.00 113 TRP A CA 1
ATOM 928 C C . TRP A 1 113 ? 7.396 16.472 19.450 1.00 81.00 113 TRP A C 1
ATOM 930 O O . TRP A 1 113 ? 7.314 15.405 18.851 1.00 81.00 113 TRP A O 1
ATOM 940 N N . ASP A 1 114 ? 8.569 17.057 19.695 1.00 81.88 114 ASP A N 1
ATOM 941 C CA . ASP A 1 114 ? 9.845 16.458 19.283 1.00 81.88 114 ASP A CA 1
ATOM 942 C C . ASP A 1 114 ? 10.055 15.078 19.922 1.00 81.88 114 ASP A C 1
ATOM 944 O O . ASP A 1 114 ? 10.400 14.114 19.236 1.00 81.88 114 ASP A O 1
ATOM 948 N N . ARG A 1 115 ? 9.771 14.942 21.228 1.00 79.38 115 ARG A N 1
ATOM 949 C CA . ARG A 1 115 ? 9.803 13.640 21.921 1.00 79.38 115 ARG A CA 1
ATOM 950 C C . ARG A 1 115 ? 8.811 12.642 21.317 1.00 79.38 115 ARG A C 1
ATOM 952 O O . ARG A 1 115 ? 9.175 11.483 21.120 1.00 79.38 115 ARG A O 1
ATOM 959 N N . LEU A 1 116 ? 7.579 13.065 21.026 1.00 78.19 116 LEU A N 1
ATOM 960 C CA . LEU A 1 116 ? 6.569 12.225 20.370 1.00 78.19 116 LEU A CA 1
ATOM 961 C C . LEU A 1 116 ? 7.033 11.773 18.989 1.00 78.19 116 LEU A C 1
ATOM 963 O O . LEU A 1 116 ? 6.945 10.591 18.678 1.00 78.19 116 LEU A O 1
ATOM 967 N N . ASN A 1 117 ? 7.570 12.690 18.190 1.00 76.50 117 ASN A N 1
ATOM 968 C CA . ASN A 1 117 ? 8.067 12.400 16.853 1.00 76.50 117 ASN A CA 1
ATOM 969 C C . ASN A 1 117 ? 9.226 11.402 16.898 1.00 76.50 117 ASN A C 1
ATOM 971 O O . ASN A 1 117 ? 9.223 10.449 16.125 1.00 76.50 117 ASN A O 1
ATOM 975 N N . LEU A 1 118 ? 10.166 11.552 17.838 1.00 74.50 118 LEU A N 1
ATOM 976 C CA . LEU A 1 118 ? 11.251 10.590 18.052 1.00 74.50 118 LEU A CA 1
ATOM 977 C C . LEU A 1 118 ? 10.732 9.217 18.491 1.00 74.50 118 LEU A C 1
ATOM 979 O O . LEU A 1 118 ? 11.159 8.200 17.948 1.00 74.50 118 LEU A O 1
ATOM 983 N N . LYS A 1 119 ? 9.790 9.172 19.442 1.00 75.19 119 LYS A N 1
ATOM 984 C CA . LYS A 1 119 ? 9.178 7.917 19.907 1.00 75.19 119 LYS A CA 1
ATOM 985 C C . LYS A 1 119 ? 8.440 7.207 18.773 1.00 75.19 119 LYS A C 1
ATOM 987 O O . LYS A 1 119 ? 8.602 5.998 18.603 1.00 75.19 119 LYS A O 1
ATOM 992 N N . ASN A 1 120 ? 7.662 7.953 17.993 1.00 77.88 120 ASN A N 1
ATOM 993 C CA . ASN A 1 120 ? 6.946 7.434 16.835 1.00 77.88 120 ASN A CA 1
ATOM 994 C C . ASN A 1 120 ? 7.941 6.920 15.799 1.00 77.88 120 ASN A C 1
ATOM 996 O O . ASN A 1 120 ? 7.847 5.769 15.400 1.00 77.88 120 ASN A O 1
ATOM 1000 N N . HIS A 1 121 ? 8.953 7.715 15.448 1.00 80.81 121 HIS A N 1
ATOM 1001 C CA . HIS A 1 121 ? 9.987 7.329 14.495 1.00 80.81 121 HIS A CA 1
ATOM 1002 C C . HIS A 1 121 ? 10.738 6.057 14.910 1.00 80.81 121 HIS A C 1
ATOM 1004 O O . HIS A 1 121 ? 10.942 5.174 14.083 1.00 80.81 121 HIS A O 1
ATOM 1010 N N . PHE A 1 122 ? 11.099 5.921 16.187 1.00 83.19 122 PHE A N 1
ATOM 1011 C CA . PHE A 1 122 ? 11.749 4.716 16.699 1.00 83.19 122 PHE A CA 1
ATOM 1012 C C . PHE A 1 122 ? 10.825 3.491 16.667 1.00 83.19 122 PHE A C 1
ATOM 1014 O O . PHE A 1 122 ? 11.244 2.419 16.241 1.00 83.19 122 PHE A O 1
ATOM 1021 N N . SER A 1 123 ? 9.559 3.647 17.064 1.00 85.56 123 SER A N 1
ATOM 1022 C CA . SER A 1 123 ? 8.562 2.561 17.020 1.00 85.56 123 SER A CA 1
ATOM 1023 C C . SER A 1 123 ? 8.338 2.074 15.587 1.00 85.56 123 SER A C 1
ATOM 1025 O O . SER A 1 123 ? 8.304 0.881 15.309 1.00 85.56 123 SER A O 1
ATOM 1027 N N . GLU A 1 124 ? 8.271 3.025 14.669 1.00 86.88 124 GLU A N 1
ATOM 1028 C CA . GLU A 1 124 ? 8.200 2.821 13.235 1.00 86.88 124 GLU A CA 1
ATOM 1029 C C . GLU A 1 124 ? 9.448 2.103 12.682 1.00 86.88 124 GLU A C 1
ATOM 1031 O O . GLU A 1 124 ? 9.327 1.157 11.907 1.00 86.88 124 GLU A O 1
ATOM 1036 N N . MET A 1 125 ? 10.661 2.489 13.101 1.00 90.88 125 MET A N 1
ATOM 1037 C CA . MET A 1 125 ? 11.894 1.768 12.750 1.00 90.88 125 MET A CA 1
ATOM 1038 C C . MET A 1 125 ? 11.857 0.319 13.242 1.00 90.88 125 MET A C 1
ATOM 1040 O O . MET A 1 125 ? 12.166 -0.587 12.470 1.00 90.88 125 MET A O 1
ATOM 1044 N N . LEU A 1 126 ? 11.455 0.105 14.500 1.00 90.56 126 LEU A N 1
ATOM 1045 C CA . LEU A 1 126 ? 11.332 -1.224 15.096 1.00 90.56 126 LEU A CA 1
ATOM 1046 C C . LEU A 1 126 ? 10.330 -2.093 14.345 1.00 90.56 126 LEU A C 1
ATOM 1048 O O . LEU A 1 126 ? 10.642 -3.251 14.083 1.00 90.56 126 LEU A O 1
ATOM 1052 N N . TRP A 1 127 ? 9.180 -1.539 13.953 1.00 89.38 127 TRP A N 1
ATOM 1053 C CA . TRP A 1 127 ? 8.204 -2.231 13.111 1.00 89.38 127 TRP A CA 1
ATOM 1054 C C . TRP A 1 127 ? 8.887 -2.811 11.865 1.00 89.38 127 TRP A C 1
ATOM 1056 O O . TRP A 1 127 ? 8.818 -4.008 11.611 1.00 89.38 127 TRP A O 1
ATOM 1066 N N . ARG A 1 128 ? 9.680 -2.015 11.142 1.00 92.31 128 ARG A N 1
ATOM 1067 C CA . ARG A 1 128 ? 10.318 -2.460 9.885 1.00 92.31 128 ARG A CA 1
ATOM 1068 C C . ARG A 1 128 ? 11.352 -3.564 10.068 1.00 92.31 128 ARG A C 1
ATOM 1070 O O . ARG A 1 128 ? 11.560 -4.327 9.130 1.00 92.31 128 ARG A O 1
ATOM 1077 N N . VAL A 1 129 ? 11.979 -3.677 11.237 1.00 93.38 129 VAL A N 1
ATOM 1078 C CA . VAL A 1 129 ? 12.998 -4.708 11.530 1.00 93.38 129 VAL A CA 1
ATOM 1079 C C . VAL A 1 129 ? 12.505 -5.825 12.448 1.00 93.38 129 VAL A C 1
ATOM 1081 O O . VAL A 1 129 ? 13.288 -6.676 12.866 1.00 93.38 129 VAL A O 1
ATOM 1084 N N . THR A 1 130 ? 11.211 -5.847 12.763 1.00 92.62 130 THR A N 1
ATOM 1085 C CA . THR A 1 130 ? 10.596 -6.894 13.581 1.00 92.62 130 THR A CA 1
ATOM 1086 C C . THR A 1 130 ? 9.756 -7.797 12.696 1.00 92.62 130 THR A C 1
ATOM 1088 O O . THR A 1 130 ? 8.946 -7.326 11.906 1.00 92.62 130 THR A O 1
ATOM 1091 N N . ALA A 1 131 ? 9.945 -9.109 12.815 1.00 94.56 131 ALA A N 1
ATOM 1092 C CA . ALA A 1 131 ? 9.104 -10.071 12.117 1.00 94.56 131 ALA A CA 1
ATOM 1093 C C . ALA A 1 131 ? 7.695 -10.062 12.720 1.00 94.56 131 ALA A C 1
ATOM 1095 O O . ALA A 1 131 ? 7.529 -10.292 13.920 1.00 94.56 131 ALA A O 1
ATOM 1096 N N . HIS A 1 132 ? 6.681 -9.843 11.889 1.00 92.44 132 HIS A N 1
ATOM 1097 C CA . HIS A 1 132 ? 5.289 -9.874 12.324 1.00 92.44 132 HIS A CA 1
ATOM 1098 C C . HIS A 1 132 ? 4.667 -11.246 12.068 1.00 92.44 132 HIS A C 1
ATOM 1100 O O . HIS A 1 132 ? 4.916 -11.831 11.017 1.00 92.44 132 HIS A O 1
ATOM 1106 N N . PRO A 1 133 ? 3.821 -11.760 12.979 1.00 92.00 133 PRO A N 1
ATOM 1107 C CA . PRO A 1 133 ? 3.182 -13.064 12.805 1.00 92.00 133 PRO A CA 1
ATOM 1108 C C . PRO A 1 133 ? 2.176 -13.081 11.649 1.00 92.00 133 PRO A C 1
ATOM 1110 O O . PRO A 1 133 ? 1.865 -14.149 11.135 1.00 92.00 133 PRO A O 1
ATOM 1113 N N . ILE A 1 134 ? 1.662 -11.915 11.252 1.00 93.81 134 ILE A N 1
ATOM 1114 C CA . ILE A 1 134 ? 0.756 -11.742 10.120 1.00 93.81 134 ILE A CA 1
ATOM 1115 C C . ILE A 1 134 ? 1.378 -10.704 9.195 1.00 93.81 134 ILE A C 1
ATOM 1117 O O . ILE A 1 134 ? 1.676 -9.584 9.613 1.00 93.81 134 ILE A O 1
ATOM 1121 N N . MET A 1 135 ? 1.542 -11.070 7.929 1.00 95.00 135 MET A N 1
ATOM 1122 C CA . MET A 1 135 ? 1.915 -10.135 6.881 1.00 95.00 135 MET A CA 1
ATOM 1123 C C . MET A 1 135 ? 0.718 -9.245 6.578 1.00 95.00 135 MET A C 1
ATOM 1125 O O . MET A 1 135 ? -0.306 -9.708 6.078 1.00 95.00 135 MET A O 1
ATOM 1129 N N . LYS A 1 136 ? 0.843 -7.958 6.893 1.00 94.44 136 LYS A N 1
ATOM 1130 C CA . LYS A 1 136 ? -0.256 -6.998 6.775 1.00 94.44 136 LYS A CA 1
ATOM 1131 C C . LYS A 1 136 ? -0.750 -6.866 5.335 1.00 94.44 136 LYS A C 1
ATOM 1133 O O . LYS A 1 136 ? -1.947 -6.997 5.098 1.00 94.44 136 LYS A O 1
ATOM 1138 N N . ASN A 1 137 ? 0.163 -6.638 4.391 1.00 96.31 137 ASN A N 1
ATOM 1139 C CA . ASN A 1 137 ? -0.164 -6.483 2.977 1.00 96.31 137 ASN A CA 1
ATOM 1140 C C . ASN A 1 137 ? 0.797 -7.309 2.119 1.00 96.31 137 ASN A C 1
ATOM 1142 O O . ASN A 1 137 ? 2.005 -7.076 2.147 1.00 96.31 137 ASN A O 1
ATOM 1146 N N . LEU A 1 138 ? 0.239 -8.223 1.332 1.00 98.06 138 LEU A N 1
ATOM 1147 C CA . LEU A 1 138 ? 0.910 -8.875 0.218 1.00 98.06 138 LEU A CA 1
ATOM 1148 C C . LEU A 1 138 ? 0.501 -8.165 -1.072 1.00 98.06 138 LEU A C 1
ATOM 1150 O O . LEU A 1 138 ? -0.683 -8.069 -1.369 1.00 98.06 138 LEU A O 1
ATOM 1154 N N . VAL A 1 139 ? 1.468 -7.683 -1.840 1.00 98.19 139 VAL A N 1
ATOM 1155 C CA . VAL A 1 139 ? 1.270 -7.046 -3.143 1.00 98.19 139 VAL A CA 1
ATOM 1156 C C . VAL A 1 139 ? 1.635 -8.031 -4.246 1.00 98.19 139 VAL A C 1
ATOM 1158 O O . VAL A 1 139 ? 2.694 -8.658 -4.198 1.00 98.19 139 VAL A O 1
ATOM 1161 N N . VAL A 1 140 ? 0.782 -8.134 -5.260 1.00 98.06 140 VAL A N 1
ATOM 1162 C CA . VAL A 1 140 ? 1.068 -8.851 -6.508 1.00 98.06 140 VAL A CA 1
ATOM 1163 C C . VAL A 1 140 ? 0.820 -7.915 -7.680 1.00 98.06 140 VAL A C 1
ATOM 1165 O O . VAL A 1 140 ? -0.252 -7.325 -7.774 1.00 98.06 140 VAL A O 1
ATOM 1168 N N . ASN A 1 141 ? 1.790 -7.774 -8.582 1.00 97.50 141 ASN A N 1
ATOM 1169 C CA . ASN A 1 141 ? 1.530 -7.132 -9.868 1.00 97.50 141 ASN A CA 1
ATOM 1170 C C . ASN A 1 141 ? 0.994 -8.189 -10.832 1.00 97.50 141 ASN A C 1
ATOM 1172 O O . ASN A 1 141 ? 1.653 -9.198 -11.061 1.00 97.50 141 ASN A O 1
ATOM 1176 N N . VAL A 1 142 ? -0.180 -7.954 -11.418 1.00 98.31 142 VAL A N 1
ATOM 1177 C CA . VAL A 1 142 ? -0.688 -8.781 -12.525 1.00 98.31 142 VAL A CA 1
ATOM 1178 C C . VAL A 1 142 ? -0.224 -8.255 -13.882 1.00 98.31 142 VAL A C 1
ATOM 1180 O O . VAL A 1 142 ? -0.340 -8.935 -14.893 1.00 98.31 142 VAL A O 1
ATOM 1183 N N . THR A 1 143 ? 0.309 -7.040 -13.939 1.00 97.81 143 THR A N 1
ATOM 1184 C CA . THR A 1 143 ? 0.833 -6.431 -15.161 1.00 97.81 143 THR A CA 1
ATOM 1185 C C . THR A 1 143 ? 1.862 -5.368 -14.817 1.00 97.81 143 THR A C 1
ATOM 1187 O O . THR A 1 143 ? 1.728 -4.706 -13.788 1.00 97.81 143 THR A O 1
ATOM 1190 N N . ASP A 1 144 ? 2.865 -5.172 -15.667 1.00 97.50 144 ASP A N 1
ATOM 1191 C CA . ASP A 1 144 ? 3.924 -4.189 -15.412 1.00 97.50 144 ASP A CA 1
ATOM 1192 C C . ASP A 1 144 ? 3.542 -2.786 -15.903 1.00 97.50 144 ASP A C 1
ATOM 1194 O O . ASP A 1 144 ? 4.009 -1.788 -15.358 1.00 97.50 144 ASP A O 1
ATOM 1198 N N . HIS A 1 145 ? 2.664 -2.692 -16.905 1.00 97.69 145 HIS A N 1
ATOM 1199 C CA . HIS A 1 145 ? 2.352 -1.453 -17.618 1.00 97.69 145 HIS A CA 1
ATOM 1200 C C . HIS A 1 145 ? 1.043 -0.805 -17.158 1.00 97.69 145 HIS A C 1
ATOM 1202 O O . HIS A 1 145 ? 0.149 -1.450 -16.606 1.00 97.69 145 HIS A O 1
ATOM 1208 N N . CYS A 1 146 ? 0.936 0.507 -17.377 1.00 97.88 146 CYS A N 1
ATOM 1209 C CA . CYS A 1 146 ? -0.227 1.311 -17.019 1.00 97.88 146 CYS A CA 1
ATOM 1210 C C . CYS A 1 146 ? -0.677 2.168 -18.209 1.00 97.88 146 CYS A C 1
ATOM 1212 O O . CYS A 1 146 ? 0.138 2.679 -18.974 1.00 97.88 146 CYS A O 1
ATOM 1214 N N . ASN A 1 147 ? -1.984 2.406 -18.323 1.00 96.62 147 ASN A N 1
ATOM 1215 C CA . ASN A 1 147 ? -2.550 3.379 -19.263 1.00 96.62 147 ASN A CA 1
ATOM 1216 C C . ASN A 1 147 ? -2.442 4.835 -18.757 1.00 96.62 147 ASN A C 1
ATOM 1218 O O . ASN A 1 147 ? -2.757 5.773 -19.493 1.00 96.62 147 ASN A O 1
ATOM 1222 N N . LEU A 1 148 ? -1.963 5.043 -17.525 1.00 95.75 148 LEU A N 1
ATOM 1223 C CA . LEU A 1 148 ? -1.481 6.330 -17.032 1.00 95.75 148 LEU A CA 1
ATOM 1224 C C . LEU A 1 148 ? 0.040 6.410 -17.086 1.00 95.75 148 LEU A C 1
ATOM 1226 O O . LEU A 1 148 ? 0.761 5.438 -16.897 1.00 95.75 148 LEU A O 1
ATOM 1230 N N . ARG A 1 149 ? 0.533 7.633 -17.267 1.00 95.69 149 ARG A N 1
ATOM 1231 C CA . ARG A 1 149 ? 1.963 7.932 -17.361 1.00 95.69 149 ARG A CA 1
ATOM 1232 C C . ARG A 1 149 ? 2.414 8.829 -16.212 1.00 95.69 149 ARG A C 1
ATOM 1234 O O . ARG A 1 149 ? 2.928 9.905 -16.463 1.00 95.69 149 ARG A O 1
ATOM 1241 N N . CYS A 1 150 ? 2.141 8.450 -14.964 1.00 96.31 150 CYS A N 1
ATOM 1242 C CA . CYS A 1 150 ? 2.496 9.264 -13.792 1.00 96.31 150 CYS A CA 1
ATOM 1243 C C . CYS A 1 150 ? 4.022 9.405 -13.659 1.00 96.31 150 CYS A C 1
ATOM 1245 O O . CYS A 1 150 ? 4.726 8.393 -13.716 1.00 96.31 150 CYS A O 1
ATOM 1247 N N . ALA A 1 151 ? 4.522 10.624 -13.454 1.00 96.81 151 ALA A N 1
ATOM 1248 C CA . ALA A 1 151 ? 5.931 10.846 -13.124 1.00 96.81 151 ALA A CA 1
ATOM 1249 C C . ALA A 1 151 ? 6.279 10.240 -11.752 1.00 96.81 151 ALA A C 1
ATOM 1251 O O . ALA A 1 151 ? 5.454 10.279 -10.835 1.00 96.81 151 ALA A O 1
ATOM 1252 N N . GLY A 1 152 ? 7.470 9.648 -11.621 1.00 94.38 152 GLY A N 1
ATOM 1253 C CA . GLY A 1 152 ? 7.970 9.112 -10.345 1.00 94.38 152 GLY A CA 1
ATOM 1254 C C . GLY A 1 152 ? 7.192 7.917 -9.770 1.00 94.38 152 GLY A C 1
ATOM 1255 O O . GLY A 1 152 ? 7.161 7.721 -8.556 1.00 94.38 152 GLY A O 1
ATOM 1256 N N . CYS A 1 153 ? 6.529 7.115 -10.612 1.00 94.94 153 CYS A N 1
ATOM 1257 C CA . CYS A 1 153 ? 5.855 5.886 -10.174 1.00 94.94 153 CYS A CA 1
ATOM 1258 C C . CYS A 1 153 ? 6.866 4.889 -9.573 1.00 94.94 153 CYS A C 1
ATOM 1260 O O . CYS A 1 153 ? 7.828 4.523 -10.242 1.00 94.94 153 CYS A O 1
ATOM 1262 N N . ASP A 1 154 ? 6.630 4.409 -8.350 1.00 90.31 154 ASP A N 1
ATOM 1263 C CA . ASP A 1 154 ? 7.521 3.487 -7.620 1.00 90.31 154 ASP A CA 1
ATOM 1264 C C . ASP A 1 154 ? 7.465 2.036 -8.123 1.00 90.31 154 ASP A C 1
ATOM 1266 O O . ASP A 1 154 ? 8.375 1.256 -7.854 1.00 90.31 154 ASP A O 1
ATOM 1270 N N . HIS A 1 155 ? 6.431 1.682 -8.889 1.00 95.56 155 HIS A N 1
ATOM 1271 C CA . HIS A 1 155 ? 6.372 0.437 -9.662 1.00 95.56 155 HIS A CA 1
ATOM 1272 C C . HIS A 1 155 ? 7.051 0.574 -11.038 1.00 95.56 155 HIS A C 1
ATOM 1274 O O . HIS A 1 155 ? 7.124 -0.399 -11.779 1.00 95.56 155 HIS A O 1
ATOM 1280 N N . PHE A 1 156 ? 7.514 1.777 -11.412 1.00 97.31 156 PHE A N 1
ATOM 1281 C CA . PHE A 1 156 ? 8.059 2.117 -12.737 1.00 97.31 156 PHE A CA 1
ATOM 1282 C C . PHE A 1 156 ? 7.096 1.864 -13.916 1.00 97.31 156 PHE A C 1
ATOM 1284 O O . PHE A 1 156 ? 7.471 1.968 -15.081 1.00 97.31 156 PHE A O 1
ATOM 1291 N N . SER A 1 157 ? 5.816 1.611 -13.643 1.00 97.31 157 SER A N 1
ATOM 1292 C CA . SER A 1 157 ? 4.836 1.193 -14.648 1.00 97.31 157 SER A CA 1
ATOM 1293 C C . SER A 1 157 ? 4.533 2.218 -15.737 1.00 97.31 157 SER A C 1
ATOM 1295 O O . SER A 1 157 ? 4.052 1.856 -16.808 1.00 97.31 157 SER A O 1
ATOM 1297 N N . SER A 1 158 ? 4.806 3.502 -15.488 1.00 95.94 158 SER A N 1
ATOM 1298 C CA . SER A 1 158 ? 4.625 4.578 -16.471 1.00 95.94 158 SER A CA 1
ATOM 1299 C C . SER A 1 158 ? 5.679 4.589 -17.582 1.00 95.94 158 SER A C 1
ATOM 1301 O O . SER A 1 158 ? 5.480 5.272 -18.589 1.00 95.94 158 SER A O 1
ATOM 1303 N N . ILE A 1 159 ? 6.770 3.837 -17.401 1.00 97.00 159 ILE A N 1
ATOM 1304 C CA . ILE A 1 159 ? 7.877 3.663 -18.353 1.00 97.00 159 ILE A CA 1
ATOM 1305 C C . ILE A 1 159 ? 8.109 2.188 -18.722 1.00 97.00 159 ILE A C 1
ATOM 1307 O O . ILE A 1 159 ? 9.055 1.879 -19.448 1.00 97.00 159 ILE A O 1
ATOM 1311 N N . ALA A 1 160 ? 7.252 1.285 -18.239 1.00 97.62 160 ALA A N 1
ATOM 1312 C CA . ALA A 1 160 ? 7.312 -0.138 -18.534 1.00 97.62 160 ALA A CA 1
ATOM 1313 C C . ALA A 1 160 ? 6.864 -0.451 -19.965 1.00 97.62 160 ALA A C 1
ATOM 1315 O O . ALA A 1 160 ? 5.996 0.217 -20.532 1.00 97.62 160 ALA A O 1
ATOM 1316 N N . ARG A 1 161 ? 7.432 -1.517 -20.534 1.00 96.31 161 ARG A N 1
ATOM 1317 C CA . ARG A 1 161 ? 6.885 -2.157 -21.735 1.00 96.31 161 ARG A CA 1
ATOM 1318 C C . ARG A 1 161 ? 5.637 -2.954 -21.369 1.00 96.31 161 ARG A C 1
ATOM 1320 O O . ARG A 1 161 ? 5.462 -3.354 -20.220 1.00 96.31 161 ARG A O 1
ATOM 1327 N N . GLU A 1 162 ? 4.788 -3.215 -22.356 1.00 96.94 162 GLU A N 1
ATOM 1328 C CA . GLU A 1 162 ? 3.629 -4.081 -22.158 1.00 96.94 162 GLU A CA 1
ATOM 1329 C C . GLU A 1 162 ? 4.078 -5.499 -21.797 1.00 96.94 162 GLU A C 1
ATOM 1331 O O . GLU A 1 162 ? 4.728 -6.194 -22.580 1.00 96.94 162 GLU A O 1
ATOM 1336 N N . ARG A 1 163 ? 3.723 -5.918 -20.586 1.00 96.56 163 ARG A N 1
ATOM 1337 C CA . ARG A 1 163 ? 3.917 -7.272 -20.079 1.00 96.56 163 ARG A CA 1
ATOM 1338 C C . ARG A 1 163 ? 2.827 -7.581 -19.068 1.00 96.56 163 ARG A C 1
ATOM 1340 O O . ARG A 1 163 ? 2.585 -6.793 -18.156 1.00 96.56 163 ARG A O 1
ATOM 1347 N N . ASN A 1 164 ? 2.194 -8.735 -19.238 1.00 97.81 164 ASN A N 1
ATOM 1348 C CA . ASN A 1 164 ? 1.218 -9.285 -18.306 1.00 97.81 164 ASN A CA 1
ATOM 1349 C C . ASN A 1 164 ? 1.822 -10.501 -17.605 1.00 97.81 164 ASN A C 1
ATOM 1351 O O . ASN A 1 164 ? 2.489 -11.320 -18.240 1.00 97.81 164 ASN A O 1
ATOM 1355 N N . VAL A 1 165 ? 1.571 -10.619 -16.304 1.00 97.00 165 VAL A N 1
ATOM 1356 C CA . VAL A 1 165 ? 1.803 -11.865 -15.575 1.00 97.00 165 VAL A CA 1
ATOM 1357 C C . VAL A 1 165 ? 0.705 -12.841 -15.982 1.00 97.00 165 VAL A C 1
ATOM 1359 O O . VAL A 1 165 ? -0.463 -12.466 -16.041 1.00 97.00 165 VAL A O 1
ATOM 1362 N N . THR A 1 166 ? 1.083 -14.077 -16.285 1.00 97.81 166 THR A N 1
ATOM 1363 C CA . THR A 1 166 ? 0.150 -15.148 -16.666 1.00 97.81 166 THR A CA 1
ATOM 1364 C C . THR A 1 166 ? -0.565 -15.711 -15.446 1.00 97.81 166 THR A C 1
ATOM 1366 O O . THR A 1 166 ? 0.040 -15.784 -14.366 1.00 97.81 166 THR A O 1
ATOM 1369 N N . TYR A 1 167 ? -1.790 -16.200 -15.620 1.00 98.19 167 TYR A N 1
ATOM 1370 C CA . TYR A 1 167 ? -2.539 -16.874 -14.557 1.00 98.19 167 TYR A CA 1
ATOM 1371 C C . TYR A 1 167 ? -1.741 -18.010 -13.898 1.00 98.19 167 TYR A C 1
ATOM 1373 O O . TYR A 1 167 ? -1.657 -18.067 -12.670 1.00 98.19 167 TYR A O 1
ATOM 1381 N N . GLU A 1 168 ? -1.095 -18.872 -14.688 1.00 98.19 168 GLU A N 1
ATOM 1382 C CA . GLU A 1 168 ? -0.382 -20.061 -14.200 1.00 98.19 168 GLU A CA 1
ATOM 1383 C C . GLU A 1 168 ? 0.764 -19.685 -13.265 1.00 98.19 168 GLU A C 1
ATOM 1385 O O . GLU A 1 168 ? 0.952 -20.302 -12.212 1.00 98.19 168 GLU A O 1
ATOM 1390 N N . ARG A 1 169 ? 1.517 -18.640 -13.631 1.00 97.56 169 ARG A N 1
ATOM 1391 C CA . ARG A 1 169 ? 2.615 -18.144 -12.804 1.00 97.56 169 ARG A CA 1
ATOM 1392 C C . ARG A 1 169 ? 2.105 -17.631 -11.465 1.00 97.56 169 ARG A C 1
ATOM 1394 O O . ARG A 1 169 ? 2.607 -18.054 -10.424 1.00 97.56 169 ARG A O 1
ATOM 1401 N N . LEU A 1 170 ? 1.102 -16.754 -11.486 1.00 98.38 170 LEU A N 1
ATOM 1402 C CA . LEU A 1 170 ? 0.564 -16.198 -10.250 1.00 98.38 170 LEU A CA 1
ATOM 1403 C C . LEU A 1 170 ? -0.055 -17.292 -9.371 1.00 98.38 170 LEU A C 1
ATOM 1405 O O . LEU A 1 170 ? 0.159 -17.289 -8.162 1.00 98.38 170 LEU A O 1
ATOM 1409 N N . TYR A 1 171 ? -0.764 -18.253 -9.970 1.00 98.62 171 TYR A N 1
ATOM 1410 C CA . TYR A 1 171 ? -1.337 -19.390 -9.255 1.00 98.62 171 TYR A CA 1
ATOM 1411 C C . TYR A 1 171 ? -0.270 -20.232 -8.553 1.00 98.62 171 TYR A C 1
ATOM 1413 O O . TYR A 1 171 ? -0.427 -20.543 -7.371 1.00 98.62 171 TYR A O 1
ATOM 1421 N N . SER A 1 172 ? 0.823 -20.576 -9.242 1.00 98.56 172 SER A N 1
ATOM 1422 C CA . SER A 1 172 ? 1.926 -21.344 -8.651 1.00 98.56 172 SER A CA 1
ATOM 1423 C C . SER A 1 172 ? 2.534 -20.610 -7.454 1.00 98.56 172 SER A C 1
ATOM 1425 O O . SER A 1 172 ? 2.671 -21.180 -6.368 1.00 98.56 172 SER A O 1
ATOM 1427 N N . ASP A 1 173 ? 2.838 -19.321 -7.626 1.00 98.62 173 ASP A N 1
ATOM 1428 C CA . ASP A 1 173 ? 3.498 -18.532 -6.591 1.00 98.62 173 ASP A CA 1
ATOM 1429 C C . ASP A 1 173 ? 2.575 -18.293 -5.376 1.00 98.62 173 ASP A C 1
ATOM 1431 O O . ASP A 1 173 ? 2.993 -18.462 -4.225 1.00 98.62 173 ASP A O 1
ATOM 1435 N N . LEU A 1 174 ? 1.295 -17.975 -5.603 1.00 98.56 174 LEU A N 1
ATOM 1436 C CA . LEU A 1 174 ? 0.309 -17.804 -4.532 1.00 98.56 174 LEU A CA 1
ATOM 1437 C C . LEU A 1 174 ? -0.015 -19.117 -3.816 1.00 98.56 174 LEU A C 1
ATOM 1439 O O . LEU A 1 174 ? -0.124 -19.121 -2.590 1.00 98.56 174 LEU A O 1
ATOM 1443 N N . SER A 1 175 ? -0.100 -20.238 -4.534 1.00 98.50 175 SER A N 1
ATOM 1444 C CA . SER A 1 175 ? -0.284 -21.562 -3.923 1.00 98.50 175 SER A CA 1
ATOM 1445 C C . SER A 1 175 ? 0.890 -21.912 -3.012 1.00 98.50 175 SER A C 1
ATOM 1447 O O . SER A 1 175 ? 0.702 -22.413 -1.898 1.00 98.50 175 SER A O 1
ATOM 1449 N N . ARG A 1 176 ? 2.118 -21.587 -3.439 1.00 98.44 176 ARG A N 1
ATOM 1450 C CA . ARG A 1 176 ? 3.305 -21.785 -2.608 1.00 98.44 176 ARG A CA 1
ATOM 1451 C C . ARG A 1 176 ? 3.277 -20.906 -1.358 1.00 98.44 176 ARG A C 1
ATOM 1453 O O . ARG A 1 176 ? 3.552 -21.403 -0.264 1.00 98.44 176 ARG A O 1
ATOM 1460 N N . LEU A 1 177 ? 2.902 -19.633 -1.479 1.00 98.00 177 LEU A N 1
ATOM 1461 C CA . LEU A 1 177 ? 2.736 -18.765 -0.311 1.00 98.00 177 LEU A CA 1
ATOM 1462 C C . LEU A 1 177 ? 1.621 -19.239 0.620 1.00 98.00 177 LEU A C 1
ATOM 1464 O O . LEU A 1 177 ? 1.810 -19.197 1.835 1.00 98.00 177 LEU A O 1
ATOM 1468 N N . LYS A 1 178 ? 0.498 -19.734 0.086 1.00 97.81 178 LYS A N 1
ATOM 1469 C CA . LYS A 1 178 ? -0.585 -20.306 0.892 1.00 97.81 178 LYS A CA 1
ATOM 1470 C C . LYS A 1 178 ? -0.083 -21.477 1.733 1.00 97.81 178 LYS A C 1
ATOM 1472 O O . LYS A 1 178 ? -0.379 -21.529 2.919 1.00 97.81 178 LYS A O 1
ATOM 1477 N N . HIS A 1 179 ? 0.746 -22.357 1.171 1.00 97.88 179 HIS A N 1
ATOM 1478 C CA . HIS A 1 179 ? 1.382 -23.433 1.937 1.00 97.88 179 HIS A CA 1
ATOM 1479 C C . HIS A 1 179 ? 2.297 -22.907 3.061 1.00 97.88 179 HIS A C 1
ATOM 1481 O O . HIS A 1 179 ? 2.315 -23.458 4.157 1.00 97.88 179 HIS A O 1
ATOM 1487 N N . LEU A 1 180 ? 3.075 -21.850 2.808 1.00 98.06 180 LEU A N 1
ATOM 1488 C CA . LEU A 1 180 ? 4.033 -21.312 3.785 1.00 98.06 180 LEU A CA 1
ATOM 1489 C C . LEU A 1 180 ? 3.372 -20.495 4.902 1.00 98.06 180 LEU A C 1
ATOM 1491 O O . LEU A 1 180 ? 3.790 -20.550 6.062 1.00 98.06 180 LEU A O 1
ATOM 1495 N N . LEU A 1 181 ? 2.381 -19.681 4.553 1.00 96.81 181 LEU A N 1
ATOM 1496 C CA . LEU A 1 181 ? 1.809 -18.668 5.436 1.00 96.81 181 LEU A CA 1
ATOM 1497 C C . LEU A 1 181 ? 0.410 -19.027 5.934 1.00 96.81 181 LEU A C 1
ATOM 1499 O O . LEU A 1 181 ? -0.018 -18.451 6.930 1.00 96.81 181 LEU A O 1
ATOM 1503 N N . ASP A 1 182 ? -0.267 -19.987 5.310 1.00 94.56 182 ASP A N 1
ATOM 1504 C CA . ASP A 1 182 ? -1.651 -20.360 5.588 1.00 94.56 182 ASP A CA 1
ATOM 1505 C C . ASP A 1 182 ? -2.588 -19.139 5.643 1.00 94.56 182 ASP A C 1
ATOM 1507 O O . ASP A 1 182 ? -2.894 -18.560 4.602 1.00 94.56 182 ASP A O 1
ATOM 1511 N N . ASN A 1 183 ? -3.050 -18.740 6.830 1.00 93.44 183 ASN A N 1
ATOM 1512 C CA . ASN A 1 183 ? -3.971 -17.617 7.033 1.00 93.44 183 ASN A CA 1
ATOM 1513 C C . ASN A 1 183 ? -3.255 -16.349 7.540 1.00 93.44 183 ASN A C 1
ATOM 1515 O O . ASN A 1 183 ? -3.894 -15.400 7.986 1.00 93.44 183 ASN A O 1
ATOM 1519 N N . ARG A 1 184 ? -1.916 -16.307 7.480 1.00 96.25 184 ARG A N 1
ATOM 1520 C CA . ARG A 1 184 ? -1.079 -15.200 7.988 1.00 96.25 184 ARG A CA 1
ATOM 1521 C C . ARG A 1 184 ? -0.893 -14.054 6.988 1.00 96.25 184 ARG A C 1
ATOM 1523 O O . ARG A 1 184 ? 0.119 -13.357 7.037 1.00 96.25 184 ARG A O 1
ATOM 1530 N N . ILE A 1 185 ? -1.854 -13.850 6.093 1.00 97.19 185 ILE A N 1
ATOM 1531 C CA . ILE A 1 185 ? -1.885 -12.730 5.144 1.00 97.19 185 ILE A CA 1
ATOM 1532 C C . ILE A 1 185 ? -3.137 -11.910 5.446 1.00 97.19 185 ILE A C 1
ATOM 1534 O O . ILE A 1 185 ? -4.246 -12.435 5.392 1.00 97.19 185 ILE A O 1
ATOM 1538 N N . GLY A 1 186 ? -2.963 -10.636 5.793 1.00 96.88 186 GLY A N 1
ATOM 1539 C CA . GLY A 1 186 ? -4.070 -9.727 6.090 1.00 96.88 186 GLY A CA 1
ATOM 1540 C C . GLY A 1 186 ? -4.798 -9.305 4.817 1.00 96.88 186 GLY A C 1
ATOM 1541 O O . GLY A 1 186 ? -5.949 -9.678 4.600 1.00 96.88 186 GLY A O 1
ATOM 1542 N N . ASN A 1 187 ? -4.099 -8.562 3.958 1.00 97.81 187 ASN A N 1
ATOM 1543 C CA . ASN A 1 187 ? -4.620 -8.078 2.683 1.00 97.81 187 ASN A CA 1
ATOM 1544 C C . ASN A 1 187 ? -3.797 -8.643 1.522 1.00 97.81 187 ASN A C 1
ATOM 1546 O O . ASN A 1 187 ? -2.573 -8.497 1.515 1.00 97.81 187 ASN A O 1
ATOM 1550 N N . LEU A 1 188 ? -4.461 -9.230 0.526 1.00 98.44 188 LEU A N 1
ATOM 1551 C CA . LEU A 1 188 ? -3.865 -9.539 -0.773 1.00 98.44 188 LEU A CA 1
ATOM 1552 C C . LEU A 1 188 ? -4.264 -8.442 -1.762 1.00 98.44 188 LEU A C 1
ATOM 1554 O O . LEU A 1 188 ? -5.418 -8.338 -2.175 1.00 98.44 188 LEU A O 1
ATOM 1558 N N . ARG A 1 189 ? -3.288 -7.613 -2.120 1.00 98.31 189 ARG A N 1
ATOM 1559 C CA . ARG A 1 189 ? -3.425 -6.463 -3.008 1.00 98.31 189 ARG A CA 1
ATOM 1560 C C . ARG A 1 189 ? -3.031 -6.852 -4.420 1.00 98.31 189 ARG A C 1
ATOM 1562 O O . ARG A 1 189 ? -1.848 -6.963 -4.739 1.00 98.31 189 ARG A O 1
ATOM 1569 N N . ILE A 1 190 ? -4.039 -7.027 -5.258 1.00 98.38 190 ILE A N 1
ATOM 1570 C CA . ILE A 1 190 ? -3.895 -7.193 -6.695 1.00 98.38 190 ILE A CA 1
ATOM 1571 C C . ILE A 1 190 ? -3.659 -5.807 -7.296 1.00 98.38 190 ILE A C 1
ATOM 1573 O O . ILE A 1 190 ? -4.530 -4.935 -7.302 1.00 98.38 190 ILE A O 1
ATOM 1577 N N . MET A 1 191 ? -2.432 -5.609 -7.755 1.00 96.31 191 MET A N 1
ATOM 1578 C CA . MET A 1 191 ? -1.905 -4.379 -8.326 1.00 96.31 191 MET A CA 1
ATOM 1579 C C . MET A 1 191 ? -1.301 -4.670 -9.705 1.00 96.31 191 MET A C 1
ATOM 1581 O O . MET A 1 191 ? -1.535 -5.707 -10.321 1.00 96.31 191 MET A O 1
ATOM 1585 N N . GLY A 1 192 ? -0.540 -3.722 -10.220 1.00 88.31 192 GLY A N 1
ATOM 1586 C CA . GLY A 1 192 ? 0.171 -3.778 -11.481 1.00 88.31 192 GLY A CA 1
ATOM 1587 C C . GLY A 1 192 ? 0.689 -2.382 -11.783 1.00 88.31 192 GLY A C 1
ATOM 1588 O O . GLY A 1 192 ? 0.859 -1.574 -10.865 1.00 88.31 192 GLY A O 1
ATOM 1589 N N . GLY A 1 193 ? 0.817 -2.061 -13.064 1.00 95.06 193 GLY A N 1
ATOM 1590 C CA . GLY A 1 193 ? 0.606 -0.690 -13.506 1.00 95.06 193 GLY A CA 1
ATOM 1591 C C . GLY A 1 193 ? -0.881 -0.329 -13.493 1.00 95.06 193 GLY A C 1
ATOM 1592 O O . GLY A 1 193 ? -1.294 0.568 -12.765 1.00 95.06 193 GLY A O 1
ATOM 1593 N N . GLU A 1 194 ? -1.699 -1.039 -14.271 1.00 97.94 194 GLU A N 1
ATOM 1594 C CA . GLU A 1 194 ? -3.167 -0.999 -14.182 1.00 97.94 194 GLU A CA 1
ATOM 1595 C C . GLU A 1 194 ? -3.744 -2.417 -14.335 1.00 97.94 194 GLU A C 1
ATOM 1597 O O . GLU A 1 194 ? -3.758 -2.938 -15.451 1.00 97.94 194 GLU A O 1
ATOM 1602 N N . PRO A 1 195 ? -4.242 -3.055 -13.256 1.00 98.25 195 PRO A N 1
ATOM 1603 C CA . PRO A 1 195 ? -4.718 -4.439 -13.299 1.00 98.25 195 PRO A CA 1
ATOM 1604 C C . PRO A 1 195 ? -5.773 -4.712 -14.364 1.00 98.25 195 PRO A C 1
ATOM 1606 O O . PRO A 1 195 ? -5.753 -5.784 -14.964 1.00 98.25 195 PRO A O 1
ATOM 1609 N N . LEU A 1 196 ? -6.662 -3.747 -14.633 1.00 98.25 196 LEU A N 1
ATOM 1610 C CA . LEU A 1 196 ? -7.752 -3.893 -15.604 1.00 98.25 196 LEU A CA 1
ATOM 1611 C C . LEU A 1 196 ? -7.269 -4.018 -17.065 1.00 98.25 196 LEU A C 1
ATOM 1613 O O . LEU A 1 196 ? -8.096 -4.186 -17.960 1.00 98.25 196 LEU A O 1
ATOM 1617 N N . LEU A 1 197 ? -5.957 -3.929 -17.322 1.00 98.12 197 LEU A N 1
ATOM 1618 C CA . LEU A 1 197 ? -5.339 -4.232 -18.618 1.00 98.12 197 LEU A CA 1
ATOM 1619 C C . LEU A 1 197 ? -4.985 -5.717 -18.794 1.00 98.12 197 LEU A C 1
ATOM 1621 O O . LEU A 1 197 ? -4.743 -6.147 -19.923 1.00 98.12 197 LEU A O 1
ATOM 1625 N N . ASN A 1 198 ? -4.941 -6.511 -17.718 1.00 98.31 198 ASN A N 1
ATOM 1626 C CA . ASN A 1 198 ? -4.636 -7.934 -17.828 1.00 98.31 198 ASN A CA 1
ATOM 1627 C C . ASN A 1 198 ? -5.901 -8.725 -18.238 1.00 98.31 198 ASN A C 1
ATOM 1629 O O . ASN A 1 198 ? -6.878 -8.733 -17.483 1.00 98.31 198 ASN A O 1
ATOM 1633 N N . PRO A 1 199 ? -5.898 -9.431 -19.388 1.00 97.31 199 PRO A N 1
ATOM 1634 C CA . PRO A 1 199 ? -7.060 -10.187 -19.865 1.00 97.31 199 PRO A CA 1
ATOM 1635 C C . PRO A 1 199 ? -7.446 -11.375 -18.967 1.00 97.31 199 PRO A C 1
ATOM 1637 O O . PRO A 1 199 ? -8.579 -11.845 -19.029 1.00 97.31 199 PRO A O 1
ATOM 1640 N N . GLU A 1 200 ? -6.533 -11.859 -18.125 1.00 97.94 200 GLU A N 1
ATOM 1641 C CA . GLU A 1 200 ? -6.745 -12.981 -17.207 1.00 97.94 200 GLU A CA 1
ATOM 1642 C C . GLU A 1 200 ? -7.134 -12.540 -15.786 1.00 97.94 200 GLU A C 1
ATOM 1644 O O . GLU A 1 200 ? -7.287 -13.383 -14.897 1.00 97.94 200 GLU A O 1
ATOM 1649 N N . LEU A 1 201 ? -7.319 -11.234 -15.550 1.00 98.44 201 LEU A N 1
ATOM 1650 C CA . LEU A 1 201 ? -7.563 -10.677 -14.217 1.00 98.44 201 LEU A CA 1
ATOM 1651 C C . LEU A 1 201 ? -8.736 -11.357 -13.489 1.00 98.44 201 LEU A C 1
ATOM 1653 O O . LEU A 1 201 ? -8.613 -11.671 -12.308 1.00 98.44 201 LEU A O 1
ATOM 1657 N N . GLU A 1 202 ? -9.859 -11.614 -14.167 1.00 98.50 202 GLU A N 1
ATOM 1658 C CA . GLU A 1 202 ? -11.024 -12.272 -13.551 1.00 98.50 202 GLU A CA 1
ATOM 1659 C C . GLU A 1 202 ? -10.670 -13.656 -12.975 1.00 98.50 202 GLU A C 1
ATOM 1661 O O . GLU A 1 202 ? -11.075 -13.989 -11.860 1.00 98.50 202 GLU A O 1
ATOM 1666 N N . ASN A 1 203 ? -9.860 -14.444 -13.690 1.00 98.31 203 ASN A N 1
ATOM 1667 C CA . ASN A 1 203 ? -9.413 -15.755 -13.214 1.00 98.31 203 ASN A CA 1
ATOM 1668 C C . ASN A 1 203 ? -8.480 -15.605 -12.006 1.00 98.31 203 ASN A C 1
ATOM 1670 O O . ASN A 1 203 ? -8.594 -16.348 -11.032 1.00 98.31 203 ASN A O 1
ATOM 1674 N N . MET A 1 204 ? -7.588 -14.611 -12.036 1.00 98.62 204 MET A N 1
ATOM 1675 C CA . MET A 1 204 ? -6.660 -14.329 -10.938 1.00 98.62 204 MET A CA 1
ATOM 1676 C C . MET A 1 204 ? -7.383 -13.879 -9.666 1.00 98.62 204 MET A C 1
ATOM 1678 O O . MET A 1 204 ? -7.000 -14.298 -8.575 1.00 98.62 204 MET A O 1
ATOM 1682 N N . ILE A 1 205 ? -8.441 -13.072 -9.791 1.00 98.50 205 ILE A N 1
ATOM 1683 C CA . ILE A 1 205 ? -9.286 -12.654 -8.664 1.00 98.50 205 ILE A CA 1
ATOM 1684 C C . ILE A 1 205 ? -9.986 -13.868 -8.051 1.00 98.50 205 ILE A C 1
ATOM 1686 O O . ILE A 1 205 ? -9.892 -14.073 -6.841 1.00 98.50 205 ILE A O 1
ATOM 1690 N N . ALA A 1 206 ? -10.655 -14.682 -8.876 1.00 98.44 206 ALA A N 1
ATOM 1691 C CA . ALA A 1 206 ? -11.386 -15.861 -8.413 1.00 98.44 206 ALA A CA 1
ATOM 1692 C C . ALA A 1 206 ? -10.465 -16.839 -7.665 1.00 98.44 206 ALA A C 1
ATOM 1694 O O . ALA A 1 206 ? -10.774 -17.286 -6.563 1.00 98.44 206 ALA A O 1
ATOM 1695 N N . MET A 1 207 ? -9.294 -17.110 -8.242 1.00 98.38 207 MET A N 1
ATOM 1696 C CA . MET A 1 207 ? -8.279 -17.973 -7.648 1.00 98.38 207 MET A CA 1
ATOM 1697 C C . MET A 1 207 ? -7.718 -17.403 -6.339 1.00 98.38 207 MET A C 1
ATOM 1699 O O . MET A 1 207 ? -7.588 -18.130 -5.357 1.00 98.38 207 MET A O 1
ATOM 1703 N N . SER A 1 208 ? -7.442 -16.097 -6.293 1.00 98.31 208 SER A N 1
ATOM 1704 C CA . SER A 1 208 ? -6.938 -15.434 -5.086 1.00 98.31 208 SER A CA 1
ATOM 1705 C C . SER A 1 208 ? -7.939 -15.519 -3.932 1.00 98.31 208 SER A C 1
ATOM 1707 O O . SER A 1 208 ? -7.549 -15.806 -2.800 1.00 98.31 208 SER A O 1
ATOM 1709 N N . ALA A 1 209 ? -9.228 -15.312 -4.218 1.00 97.88 209 ALA A N 1
ATOM 1710 C CA . ALA A 1 209 ? -10.297 -15.410 -3.229 1.00 97.88 209 ALA A CA 1
ATOM 1711 C C . ALA A 1 209 ? -10.482 -16.842 -2.700 1.00 97.88 209 ALA A C 1
ATOM 1713 O O . ALA A 1 209 ? -10.723 -17.028 -1.506 1.00 97.88 209 ALA A O 1
ATOM 1714 N N . ASP A 1 210 ? -10.321 -17.861 -3.551 1.00 97.50 210 ASP A N 1
ATOM 1715 C CA . ASP A 1 210 ? -10.396 -19.256 -3.109 1.00 97.50 210 ASP A CA 1
ATOM 1716 C C . ASP A 1 210 ? -9.176 -19.677 -2.269 1.00 97.50 210 ASP A C 1
ATOM 1718 O O . ASP A 1 210 ? -9.340 -20.310 -1.225 1.00 97.50 210 ASP A O 1
ATOM 1722 N N . LEU A 1 211 ? -7.958 -19.272 -2.650 1.00 98.00 211 LEU A N 1
ATOM 1723 C CA . LEU A 1 211 ? -6.751 -19.588 -1.876 1.00 98.00 211 LEU A CA 1
ATOM 1724 C C . LEU A 1 211 ? -6.727 -18.888 -0.505 1.00 98.00 211 LEU A C 1
ATOM 1726 O O . LEU A 1 211 ? -6.296 -19.483 0.488 1.00 98.00 211 LEU A O 1
ATOM 1730 N N . PHE A 1 212 ? -7.196 -17.639 -0.426 1.00 97.19 212 PHE A N 1
ATOM 1731 C CA . PHE A 1 212 ? -7.040 -16.777 0.751 1.00 97.19 212 PHE A CA 1
ATOM 1732 C C . PHE A 1 212 ? -8.374 -16.301 1.338 1.00 97.19 212 PHE A C 1
ATOM 1734 O O . PHE A 1 212 ? -8.588 -15.112 1.551 1.00 97.19 212 PHE A O 1
ATOM 1741 N N . LYS A 1 213 ? -9.256 -17.247 1.687 1.00 94.88 213 LYS A N 1
ATOM 1742 C CA . LYS A 1 213 ? -10.599 -16.977 2.254 1.00 94.88 213 LYS A CA 1
ATOM 1743 C C . LYS A 1 213 ? -10.605 -16.129 3.531 1.00 94.88 213 LYS A C 1
ATOM 1745 O O . LYS A 1 213 ? -11.620 -15.521 3.853 1.00 94.88 213 LYS A O 1
ATOM 1750 N N . SER A 1 214 ? -9.504 -16.123 4.283 1.00 94.62 214 SER A N 1
ATOM 1751 C CA . SER A 1 214 ? -9.347 -15.328 5.508 1.00 94.62 214 SER A CA 1
ATOM 1752 C C . SER A 1 214 ? -8.768 -13.930 5.268 1.00 94.62 214 SER A C 1
ATOM 1754 O O . SER A 1 214 ? -8.692 -13.145 6.210 1.00 94.62 214 SER A O 1
ATOM 1756 N N . SER A 1 215 ? -8.301 -13.638 4.054 1.00 97.38 215 SER A N 1
ATOM 1757 C CA . SER A 1 215 ? -7.661 -12.372 3.702 1.00 97.38 215 SER A CA 1
ATOM 1758 C C . SER A 1 215 ? -8.653 -11.441 3.018 1.00 97.38 215 SER A C 1
ATOM 1760 O O . SER A 1 215 ? -9.558 -11.878 2.310 1.00 97.38 215 SER A O 1
ATOM 1762 N N . THR A 1 216 ? -8.448 -10.134 3.166 1.00 98.00 216 THR A N 1
ATOM 1763 C CA . THR A 1 216 ? -9.158 -9.163 2.325 1.00 98.00 216 THR A CA 1
ATOM 1764 C C . THR A 1 216 ? -8.490 -9.129 0.957 1.00 98.00 216 THR A C 1
ATOM 1766 O O . THR A 1 216 ? -7.295 -8.840 0.861 1.00 98.00 216 THR A O 1
ATOM 1769 N N . ILE A 1 217 ? -9.247 -9.409 -0.101 1.00 98.50 217 ILE A N 1
ATOM 1770 C CA . ILE A 1 217 ? -8.766 -9.250 -1.475 1.00 98.50 217 ILE A CA 1
ATOM 1771 C C . ILE A 1 217 ? -9.056 -7.818 -1.921 1.00 98.50 217 ILE A C 1
ATOM 1773 O O . ILE A 1 217 ? -10.201 -7.364 -1.872 1.00 98.50 217 ILE A O 1
ATOM 1777 N N . GLU A 1 218 ? -8.023 -7.103 -2.354 1.00 98.50 218 GLU A N 1
ATOM 1778 C CA . GLU A 1 218 ? -8.113 -5.711 -2.793 1.00 98.50 218 GLU A CA 1
ATOM 1779 C C . GLU A 1 218 ? -7.611 -5.579 -4.233 1.00 98.50 218 GLU A C 1
ATOM 1781 O O . GLU A 1 218 ? -6.519 -6.048 -4.542 1.00 98.50 218 GLU A O 1
ATOM 1786 N N . ILE A 1 219 ? -8.357 -4.898 -5.104 1.00 98.38 219 ILE A N 1
ATOM 1787 C CA . ILE A 1 219 ? -7.888 -4.535 -6.450 1.00 98.38 219 ILE A CA 1
ATOM 1788 C C . ILE A 1 219 ? -7.614 -3.041 -6.480 1.00 98.38 219 ILE A C 1
ATOM 1790 O O . ILE A 1 219 ? -8.524 -2.238 -6.272 1.00 98.38 219 ILE A O 1
ATOM 1794 N N . PHE A 1 220 ? -6.37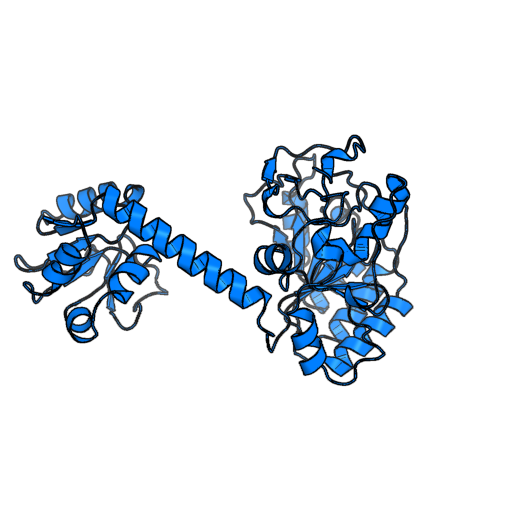5 -2.668 -6.780 1.00 97.75 220 PHE A N 1
ATOM 1795 C CA . PHE A 1 220 ? -5.977 -1.273 -6.927 1.00 97.75 220 PHE A CA 1
ATOM 1796 C C . PHE A 1 220 ? -6.085 -0.845 -8.384 1.00 97.75 220 PHE A C 1
ATOM 1798 O O . PHE A 1 220 ? -5.477 -1.458 -9.250 1.00 97.75 220 PHE A O 1
ATOM 1805 N N . THR A 1 221 ? -6.824 0.224 -8.664 1.00 97.75 221 THR A N 1
ATOM 1806 C CA . THR A 1 221 ? -7.027 0.712 -10.037 1.00 97.75 221 THR A CA 1
ATOM 1807 C C . THR A 1 221 ? -7.020 2.236 -10.099 1.00 97.75 221 THR A C 1
ATOM 1809 O O . THR A 1 221 ? -7.384 2.930 -9.143 1.00 97.75 221 THR A O 1
ATOM 1812 N N . ASN A 1 222 ? -6.622 2.775 -11.249 1.00 96.50 222 ASN A N 1
ATOM 1813 C CA . ASN A 1 222 ? -6.754 4.194 -11.560 1.00 96.50 222 ASN A CA 1
ATOM 1814 C C . ASN A 1 222 ? -8.175 4.609 -11.974 1.00 96.50 222 ASN A C 1
ATOM 1816 O O . ASN A 1 222 ? -8.444 5.797 -12.136 1.00 96.50 222 ASN A O 1
ATOM 1820 N N . GLY A 1 223 ? -9.081 3.644 -12.146 1.00 96.50 223 GLY A N 1
ATOM 1821 C CA . GLY A 1 223 ? -10.499 3.879 -12.397 1.00 96.50 223 GLY A CA 1
ATOM 1822 C C . GLY A 1 223 ? -10.887 4.140 -13.856 1.00 96.50 223 GLY A C 1
ATOM 1823 O O . GLY A 1 223 ? -12.072 4.055 -14.172 1.00 96.50 223 GLY A O 1
ATOM 1824 N N . ILE A 1 224 ? -9.938 4.370 -14.773 1.00 97.00 224 ILE A N 1
ATOM 1825 C CA . ILE A 1 224 ? -10.221 4.702 -16.188 1.00 97.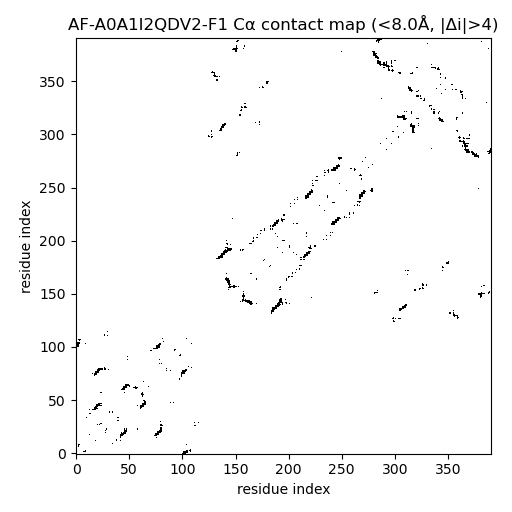00 224 ILE A CA 1
ATOM 1826 C C . ILE A 1 224 ? -11.054 3.617 -16.880 1.00 97.00 224 ILE A C 1
ATOM 1828 O O . ILE A 1 224 ? -11.901 3.909 -17.726 1.00 97.00 224 ILE A O 1
ATOM 1832 N N . LEU A 1 225 ? -10.784 2.351 -16.557 1.00 97.56 225 LEU A N 1
ATOM 1833 C CA . LEU A 1 225 ? -11.379 1.197 -17.231 1.00 97.56 225 LEU A CA 1
ATOM 1834 C C . LEU A 1 225 ? -12.564 0.593 -16.470 1.00 97.56 225 LEU A C 1
ATOM 1836 O O . LEU A 1 225 ? -13.169 -0.347 -16.984 1.00 97.56 225 LEU A O 1
ATOM 1840 N N . LEU A 1 226 ? -12.929 1.123 -15.294 1.00 97.56 226 LEU A N 1
ATOM 1841 C CA . LEU A 1 226 ? -13.978 0.540 -14.445 1.00 97.56 226 LEU A CA 1
ATOM 1842 C C . LEU A 1 226 ? -15.351 0.548 -15.119 1.00 97.56 226 LEU A C 1
ATOM 1844 O O . LEU A 1 226 ? -16.026 -0.477 -15.156 1.00 97.56 226 LEU A O 1
ATOM 1848 N N . MET A 1 227 ? -15.742 1.669 -15.729 1.00 97.31 227 MET A N 1
ATOM 1849 C CA . MET A 1 227 ? -17.046 1.786 -16.402 1.00 97.31 227 MET A CA 1
ATOM 1850 C C . MET A 1 227 ? -17.147 0.968 -17.698 1.00 97.31 227 MET A C 1
ATOM 1852 O O . MET A 1 227 ? -18.219 0.882 -18.287 1.00 97.31 227 MET A O 1
ATOM 1856 N N . LYS A 1 228 ? -16.039 0.365 -18.147 1.00 96.94 228 LYS A N 1
ATOM 1857 C CA . LYS A 1 228 ? -15.989 -0.535 -19.307 1.00 96.94 228 LYS A CA 1
ATOM 1858 C C . LYS A 1 228 ? -16.015 -2.012 -18.908 1.00 96.94 228 LYS A C 1
ATOM 1860 O O . LYS A 1 228 ? -16.025 -2.865 -19.791 1.00 96.94 228 LYS A O 1
ATOM 1865 N N . GLN A 1 229 ? -15.979 -2.316 -17.610 1.00 98.06 229 GLN A N 1
ATOM 1866 C CA . GLN A 1 229 ? -15.992 -3.693 -17.133 1.00 98.06 229 GLN A CA 1
ATOM 1867 C C . GLN A 1 229 ? -17.364 -4.335 -17.317 1.00 98.06 229 GLN A C 1
ATOM 1869 O O . GLN A 1 229 ? -18.401 -3.674 -17.256 1.00 98.06 229 GLN A O 1
ATOM 1874 N N . THR A 1 230 ? -17.348 -5.646 -17.537 1.00 97.88 230 THR A N 1
ATOM 1875 C CA . THR A 1 230 ? -18.550 -6.443 -17.787 1.00 97.88 230 THR A CA 1
ATOM 1876 C C . THR A 1 230 ? -19.348 -6.681 -16.504 1.00 97.88 230 THR A C 1
ATOM 1878 O O . THR A 1 230 ? -18.809 -6.622 -15.398 1.00 97.88 230 THR A O 1
ATOM 1881 N N . ASP A 1 231 ? -20.623 -7.051 -16.627 1.00 97.75 231 ASP A N 1
ATOM 1882 C CA . ASP A 1 231 ? -21.421 -7.477 -15.467 1.00 97.75 231 ASP A CA 1
ATOM 1883 C C . ASP A 1 231 ? -20.835 -8.728 -14.790 1.00 97.75 231 ASP A C 1
ATOM 1885 O O . ASP A 1 231 ? -20.981 -8.913 -13.581 1.00 97.75 231 ASP A O 1
ATOM 1889 N N . LYS A 1 232 ? -20.114 -9.571 -15.548 1.00 98.00 232 LYS A N 1
ATOM 1890 C CA . LYS A 1 232 ? -19.386 -10.726 -15.007 1.00 98.00 232 LYS A CA 1
ATOM 1891 C C . LYS A 1 232 ? -18.297 -10.282 -14.029 1.00 98.00 232 LYS A C 1
ATOM 1893 O O . LYS A 1 232 ? -18.212 -10.854 -12.944 1.00 98.00 232 LYS A O 1
ATOM 1898 N N . PHE A 1 233 ? -17.525 -9.251 -14.372 1.00 98.56 233 PHE A N 1
ATOM 1899 C CA . PHE A 1 233 ? -16.519 -8.671 -13.483 1.00 98.56 233 PHE A CA 1
ATOM 1900 C C . PHE A 1 233 ? -17.152 -8.163 -12.182 1.00 98.56 233 PHE A C 1
ATOM 1902 O O . PHE A 1 233 ? -16.744 -8.569 -11.097 1.00 98.56 233 PHE A O 1
ATOM 1909 N N . TRP A 1 234 ? -18.202 -7.341 -12.264 1.00 98.62 234 TRP A N 1
ATOM 1910 C CA . TRP A 1 234 ? -18.871 -6.800 -11.073 1.00 98.62 234 TRP A CA 1
ATOM 1911 C C . TRP A 1 234 ? -19.483 -7.893 -10.189 1.00 98.62 234 TRP A C 1
ATOM 1913 O O . TRP A 1 234 ? -19.319 -7.872 -8.966 1.00 98.62 234 TRP A O 1
ATOM 1923 N N . LYS A 1 235 ? -20.125 -8.892 -10.807 1.00 98.56 235 LYS A N 1
ATOM 1924 C CA . LYS A 1 235 ? -20.648 -10.070 -10.109 1.00 98.56 235 LYS A CA 1
ATOM 1925 C C . LYS A 1 235 ? -19.540 -10.826 -9.375 1.00 98.56 235 LYS A C 1
ATOM 1927 O O . LYS A 1 235 ? -19.727 -11.161 -8.208 1.00 98.56 235 LYS A O 1
ATOM 1932 N N . LEU A 1 236 ? -18.396 -11.047 -10.027 1.00 98.56 236 LEU A N 1
ATOM 1933 C CA . LEU A 1 236 ? -17.242 -11.721 -9.435 1.00 98.56 236 LEU A CA 1
ATOM 1934 C C . LEU A 1 236 ? -16.746 -10.996 -8.177 1.00 98.56 236 LEU A C 1
ATOM 1936 O O . LEU A 1 236 ? -16.506 -11.649 -7.161 1.00 98.56 236 LEU A O 1
ATOM 1940 N N . LEU A 1 237 ? -16.619 -9.665 -8.224 1.00 98.56 237 LEU A N 1
ATOM 1941 C CA . LEU A 1 237 ? -16.178 -8.879 -7.068 1.00 98.56 237 LEU A CA 1
ATOM 1942 C C . LEU A 1 237 ? -17.145 -9.005 -5.890 1.00 98.56 237 LEU A C 1
ATOM 1944 O O . LEU A 1 237 ? -16.709 -9.236 -4.763 1.00 98.56 237 LEU A O 1
ATOM 1948 N N . ARG A 1 238 ? -18.451 -8.894 -6.157 1.00 98.44 238 ARG A N 1
ATOM 1949 C CA . ARG A 1 238 ? -19.503 -9.028 -5.143 1.00 98.44 238 ARG A CA 1
ATOM 1950 C C . ARG A 1 238 ? -19.480 -10.410 -4.491 1.00 98.44 238 ARG A C 1
ATOM 1952 O O . ARG A 1 238 ? -19.469 -10.503 -3.271 1.00 98.44 238 ARG A O 1
ATOM 1959 N N . GLU A 1 239 ? -19.471 -11.478 -5.289 1.00 97.94 239 GLU A N 1
ATOM 1960 C CA . GLU A 1 239 ? -19.544 -12.859 -4.783 1.00 97.94 239 GLU A CA 1
ATOM 1961 C C . GLU A 1 239 ? -18.317 -13.256 -3.954 1.00 97.94 239 GLU A C 1
ATOM 1963 O O . GLU A 1 239 ? -18.429 -14.075 -3.045 1.00 97.94 239 GLU A O 1
ATOM 1968 N N . ASN A 1 240 ? -17.164 -12.640 -4.226 1.00 97.94 240 ASN A N 1
ATOM 1969 C CA . ASN A 1 240 ? -15.910 -12.912 -3.526 1.00 97.94 240 ASN A CA 1
ATOM 1970 C C . ASN A 1 240 ? -15.547 -11.845 -2.478 1.00 97.94 240 ASN A C 1
ATOM 1972 O O . ASN A 1 240 ? -14.436 -11.869 -1.953 1.00 97.94 240 ASN A O 1
ATOM 1976 N N . ASN A 1 241 ? -16.457 -10.912 -2.162 1.00 97.69 241 ASN A N 1
ATOM 1977 C CA . ASN A 1 241 ? -16.229 -9.805 -1.221 1.00 97.69 241 ASN A CA 1
ATOM 1978 C C . ASN A 1 241 ? -14.947 -8.995 -1.510 1.00 97.69 241 ASN A C 1
ATOM 1980 O O . ASN A 1 241 ? -14.253 -8.551 -0.592 1.00 97.69 241 ASN A O 1
ATOM 1984 N N . VAL A 1 242 ? -14.622 -8.805 -2.789 1.00 98.44 242 VAL A N 1
ATOM 1985 C CA . VAL A 1 242 ? -13.421 -8.081 -3.218 1.00 98.44 242 VAL A CA 1
ATOM 1986 C C . VAL A 1 242 ? -13.628 -6.580 -3.045 1.00 98.44 242 VAL A C 1
ATOM 1988 O O . VAL A 1 242 ? -14.671 -6.029 -3.404 1.00 98.44 242 VAL A O 1
ATOM 1991 N N . VAL A 1 243 ? -12.608 -5.906 -2.522 1.00 98.38 243 VAL A N 1
ATOM 1992 C CA . VAL A 1 243 ? -12.608 -4.458 -2.314 1.00 98.38 243 VAL A CA 1
ATOM 1993 C C . VAL A 1 243 ? -11.950 -3.760 -3.500 1.00 98.38 243 VAL A C 1
ATOM 1995 O O . VAL A 1 243 ? -10.792 -4.022 -3.823 1.00 98.38 243 VAL A O 1
ATOM 1998 N N . LEU A 1 244 ? -12.656 -2.817 -4.122 1.00 98.00 244 LEU A N 1
ATOM 1999 C CA . LEU A 1 244 ? -12.071 -1.905 -5.103 1.00 98.00 244 LEU A CA 1
ATOM 2000 C C . LEU A 1 244 ? -11.374 -0.745 -4.388 1.00 98.00 244 LEU A C 1
ATOM 2002 O O . LEU A 1 244 ? -12.016 0.031 -3.686 1.00 98.00 244 LEU A O 1
ATOM 2006 N N . GLN A 1 245 ? -10.068 -0.611 -4.595 1.00 97.38 245 GLN A N 1
ATOM 2007 C CA . GLN A 1 245 ? -9.238 0.490 -4.111 1.00 97.38 245 GLN A CA 1
ATOM 2008 C C . GLN A 1 245 ? -8.945 1.441 -5.281 1.00 97.38 245 GLN A C 1
ATOM 2010 O O . GLN A 1 245 ? -8.025 1.233 -6.074 1.00 97.38 245 GLN A O 1
ATOM 2015 N N . VAL A 1 246 ? -9.757 2.488 -5.420 1.00 96.69 246 VAL A N 1
ATOM 2016 C CA . VAL A 1 246 ? -9.674 3.438 -6.538 1.00 96.69 246 VAL A CA 1
ATOM 2017 C C . VAL A 1 246 ? -8.794 4.624 -6.156 1.00 96.69 246 VAL A C 1
ATOM 2019 O O . VAL A 1 246 ? -8.977 5.237 -5.107 1.00 96.69 246 VAL A O 1
ATOM 2022 N N . THR A 1 247 ? -7.846 4.997 -7.011 1.00 94.19 247 THR A N 1
ATOM 2023 C CA . THR A 1 247 ? -7.066 6.231 -6.821 1.00 94.19 247 THR A CA 1
ATOM 2024 C C . THR A 1 247 ? -7.702 7.386 -7.596 1.00 94.19 247 THR A C 1
ATOM 2026 O O . THR A 1 247 ? -7.842 7.299 -8.813 1.00 94.19 247 THR A O 1
ATOM 2029 N N . LYS A 1 248 ? -8.051 8.492 -6.918 1.00 93.38 248 LYS A N 1
ATOM 2030 C CA . LYS A 1 248 ? -8.557 9.710 -7.577 1.00 93.38 248 LYS A CA 1
ATOM 2031 C C . LYS A 1 248 ? -7.416 10.514 -8.191 1.00 93.38 248 LYS A C 1
ATOM 2033 O O . LYS A 1 248 ? -6.726 11.254 -7.497 1.00 93.38 248 LYS A O 1
ATOM 2038 N N . TYR A 1 249 ? -7.220 10.400 -9.494 1.00 93.12 249 TYR A N 1
ATOM 2039 C CA . TYR A 1 249 ? -6.291 11.234 -10.255 1.00 93.12 249 TYR A CA 1
ATOM 2040 C C . TYR A 1 249 ? -6.945 12.550 -10.714 1.00 93.12 249 TYR A C 1
ATOM 2042 O O . TYR A 1 249 ? -8.145 12.546 -11.007 1.00 93.12 249 TYR A O 1
ATOM 2050 N N . PRO A 1 250 ? -6.178 13.656 -10.841 1.00 91.62 250 PRO A N 1
ATOM 2051 C CA . PRO A 1 250 ? -6.657 14.935 -11.380 1.00 91.62 250 PRO A CA 1
ATOM 2052 C C . PRO A 1 250 ? -6.791 14.878 -12.912 1.00 91.62 250 PRO A C 1
ATOM 2054 O O . PRO A 1 250 ? -6.109 15.576 -13.659 1.00 91.62 250 PRO A O 1
ATOM 2057 N N . ILE A 1 251 ? -7.659 13.988 -13.378 1.00 91.06 251 ILE A N 1
ATOM 2058 C CA . ILE A 1 251 ? -7.969 13.718 -14.782 1.00 91.06 251 ILE A CA 1
ATOM 2059 C C . ILE A 1 251 ? -9.486 13.703 -14.965 1.00 91.06 251 ILE A C 1
ATOM 2061 O O . ILE A 1 251 ? -10.236 13.607 -13.996 1.00 91.06 251 ILE A O 1
ATOM 2065 N N . ASN A 1 252 ? -9.940 13.796 -16.214 1.00 90.94 252 ASN A N 1
ATOM 2066 C CA . ASN A 1 252 ? -11.363 13.847 -16.534 1.00 90.94 252 ASN A CA 1
ATOM 2067 C C . ASN A 1 252 ? -12.022 12.457 -16.426 1.00 90.94 252 ASN A C 1
ATOM 2069 O O . ASN A 1 252 ? -12.181 11.762 -17.429 1.00 90.94 252 ASN A O 1
ATOM 2073 N N . ILE A 1 253 ? -12.356 12.050 -15.200 1.00 92.62 253 ILE A N 1
ATOM 2074 C CA . ILE A 1 253 ? -13.119 10.840 -14.869 1.00 92.62 253 ILE A CA 1
ATOM 2075 C C . ILE A 1 253 ? -14.285 11.240 -13.972 1.00 92.62 253 ILE A C 1
ATOM 2077 O O . ILE A 1 253 ? -14.106 11.979 -13.003 1.00 92.62 253 ILE A O 1
ATOM 2081 N N . ASP A 1 254 ? -15.464 10.698 -14.265 1.00 93.75 254 ASP A N 1
ATOM 2082 C CA . ASP A 1 254 ? -16.622 10.817 -13.389 1.00 93.75 254 ASP A CA 1
ATOM 2083 C C . ASP A 1 254 ? -16.561 9.755 -12.281 1.00 93.75 254 ASP A C 1
ATOM 2085 O O . ASP A 1 254 ? -17.032 8.624 -12.420 1.00 93.75 254 ASP A O 1
ATOM 2089 N N . TYR A 1 255 ? -15.924 10.117 -11.169 1.00 93.44 255 TYR A N 1
ATOM 2090 C CA . TYR A 1 255 ? -15.837 9.251 -9.994 1.00 93.44 255 TYR A CA 1
ATOM 2091 C C . TYR A 1 255 ? -17.200 9.029 -9.323 1.00 93.44 255 TYR A C 1
ATOM 2093 O O . TYR A 1 255 ? -17.400 7.996 -8.689 1.00 93.44 255 TYR A O 1
ATOM 2101 N N . THR A 1 256 ? -18.152 9.951 -9.490 1.00 94.06 256 THR A N 1
ATOM 2102 C CA . THR A 1 256 ? -19.505 9.807 -8.943 1.00 94.06 256 THR A CA 1
ATOM 2103 C C . THR A 1 256 ? -20.273 8.703 -9.666 1.00 94.06 256 THR A C 1
ATOM 2105 O O . THR A 1 256 ? -20.976 7.924 -9.024 1.00 94.06 256 THR A O 1
ATOM 2108 N N . GLU A 1 257 ? -20.111 8.566 -10.982 1.00 96.31 257 GLU A N 1
ATOM 2109 C CA . GLU A 1 257 ? -20.687 7.435 -11.721 1.00 96.31 257 GLU A CA 1
ATOM 2110 C C . GLU A 1 257 ? -20.047 6.095 -11.329 1.00 96.31 257 GLU A C 1
ATOM 2112 O O . GLU A 1 257 ? -20.755 5.096 -11.188 1.00 96.31 257 GLU A O 1
ATOM 2117 N N . ILE A 1 258 ? -18.736 6.072 -11.061 1.00 96.75 258 ILE A N 1
ATOM 2118 C CA . ILE A 1 258 ? -18.054 4.876 -10.540 1.00 96.75 258 ILE A CA 1
ATOM 2119 C C . ILE A 1 258 ? -18.621 4.481 -9.165 1.00 96.75 258 ILE A C 1
ATOM 2121 O O . ILE A 1 258 ? -18.919 3.306 -8.943 1.00 96.75 258 ILE A O 1
ATOM 2125 N N . GLU A 1 259 ? -18.811 5.445 -8.256 1.00 96.31 259 GLU A N 1
ATOM 2126 C CA . GLU A 1 259 ? -19.432 5.215 -6.942 1.00 96.31 259 GLU A CA 1
ATOM 2127 C C . GLU A 1 259 ? -20.843 4.637 -7.085 1.00 96.31 259 GLU A C 1
ATOM 2129 O O . GLU A 1 259 ? -21.144 3.598 -6.496 1.00 96.31 259 GLU A O 1
ATOM 2134 N N . LYS A 1 260 ? -21.689 5.256 -7.920 1.00 97.75 260 LYS A N 1
ATOM 2135 C CA . LYS A 1 260 ? -23.057 4.783 -8.176 1.00 97.75 260 LYS A CA 1
ATOM 2136 C C . LYS A 1 260 ? -23.073 3.363 -8.729 1.00 97.75 260 LYS A C 1
ATOM 2138 O O . LYS A 1 260 ? -23.870 2.550 -8.261 1.00 97.75 260 LYS A O 1
ATOM 2143 N N . LYS A 1 261 ? -22.203 3.045 -9.696 1.00 98.00 261 LYS A N 1
ATOM 2144 C CA . LYS A 1 261 ? -22.109 1.692 -10.265 1.00 98.00 261 LYS A CA 1
ATOM 2145 C C . LYS A 1 261 ? -21.666 0.680 -9.210 1.00 98.00 261 LYS A C 1
ATOM 2147 O O . LYS A 1 261 ? -22.297 -0.366 -9.100 1.00 98.00 261 LYS A O 1
ATOM 2152 N N . ALA A 1 262 ? -20.657 0.993 -8.396 1.00 97.81 262 ALA A N 1
ATOM 2153 C CA . ALA A 1 262 ? -20.213 0.107 -7.319 1.00 97.81 262 ALA A CA 1
ATOM 2154 C C . ALA A 1 262 ? -21.316 -0.132 -6.271 1.00 97.81 262 ALA A C 1
ATOM 2156 O O . ALA A 1 262 ? -21.543 -1.274 -5.873 1.00 97.81 262 ALA A O 1
ATOM 2157 N N . THR A 1 263 ? -22.053 0.914 -5.874 1.00 98.00 263 THR A N 1
ATOM 2158 C CA . THR A 1 263 ? -23.211 0.787 -4.973 1.00 98.00 263 THR A CA 1
ATOM 2159 C C . THR A 1 263 ? -24.319 -0.065 -5.588 1.00 98.00 263 THR A C 1
ATOM 2161 O O . THR A 1 263 ? -24.828 -0.963 -4.922 1.00 98.00 263 THR A O 1
ATOM 2164 N N . TYR A 1 264 ? -24.669 0.173 -6.855 1.00 98.12 264 TYR A N 1
ATOM 2165 C CA . TYR A 1 264 ? -25.679 -0.609 -7.572 1.00 98.12 264 TYR A CA 1
ATOM 2166 C C . TYR A 1 264 ? -25.310 -2.097 -7.646 1.00 98.12 264 TYR A C 1
ATOM 2168 O O . TYR A 1 264 ? -26.153 -2.961 -7.425 1.00 98.12 264 TYR A O 1
ATOM 2176 N N . GLU A 1 265 ? -24.034 -2.397 -7.890 1.00 98.19 265 GLU A N 1
ATOM 2177 C CA . GLU A 1 265 ? -23.516 -3.765 -7.949 1.00 98.19 265 GLU A CA 1
ATOM 2178 C C . GLU A 1 265 ? -23.249 -4.389 -6.575 1.00 98.19 265 GLU A C 1
ATOM 2180 O O . GLU A 1 265 ? -22.848 -5.552 -6.513 1.00 98.19 265 GLU A O 1
ATOM 2185 N N . ASN A 1 266 ? -23.475 -3.658 -5.478 1.00 98.12 266 ASN A N 1
ATOM 2186 C CA . ASN A 1 266 ? -23.153 -4.074 -4.112 1.00 98.12 266 ASN A CA 1
ATOM 2187 C C . ASN A 1 266 ? -21.679 -4.513 -3.953 1.00 98.12 266 ASN A C 1
ATOM 2189 O O . ASN A 1 266 ? -21.378 -5.545 -3.352 1.00 98.12 266 ASN A O 1
ATOM 2193 N N . VAL A 1 267 ? -20.758 -3.733 -4.527 1.00 98.44 267 VAL A N 1
ATOM 2194 C CA . VAL A 1 267 ? -19.303 -3.923 -4.429 1.00 98.44 267 VAL A CA 1
ATOM 2195 C C . VAL A 1 267 ? -18.709 -2.839 -3.538 1.00 98.44 267 VAL A C 1
ATOM 2197 O O . VAL A 1 267 ? -18.982 -1.650 -3.710 1.00 98.44 267 VAL A O 1
ATOM 2200 N N . LYS A 1 268 ? -17.858 -3.237 -2.585 1.00 97.69 268 LYS A N 1
ATOM 2201 C CA . LYS A 1 268 ? -17.190 -2.291 -1.688 1.00 97.69 268 LYS A CA 1
ATOM 2202 C C . LYS A 1 268 ? -16.136 -1.498 -2.458 1.00 97.69 268 LYS A C 1
ATOM 2204 O O . LYS A 1 268 ? -15.177 -2.071 -2.970 1.00 97.69 268 LYS A O 1
ATOM 2209 N N . LEU A 1 269 ? -16.295 -0.178 -2.478 1.00 96.69 269 LEU A N 1
ATOM 2210 C CA . LEU A 1 269 ? -15.352 0.760 -3.073 1.00 96.69 269 LEU A CA 1
ATOM 2211 C C . LEU A 1 269 ? -14.757 1.663 -1.996 1.00 96.69 269 LEU A C 1
ATOM 2213 O O . LEU A 1 269 ? -15.479 2.266 -1.206 1.00 96.69 269 LEU A O 1
ATOM 2217 N N . ASN A 1 270 ? -13.435 1.779 -2.010 1.00 95.62 270 ASN A N 1
ATOM 2218 C CA . ASN A 1 270 ? -12.656 2.685 -1.185 1.00 95.62 270 ASN A CA 1
ATOM 2219 C C . ASN A 1 270 ? -11.803 3.585 -2.083 1.00 95.62 270 ASN A C 1
ATOM 2221 O O . ASN A 1 270 ? -11.320 3.155 -3.132 1.00 95.62 270 ASN A O 1
ATOM 2225 N N . TYR A 1 271 ? -11.554 4.814 -1.632 1.00 9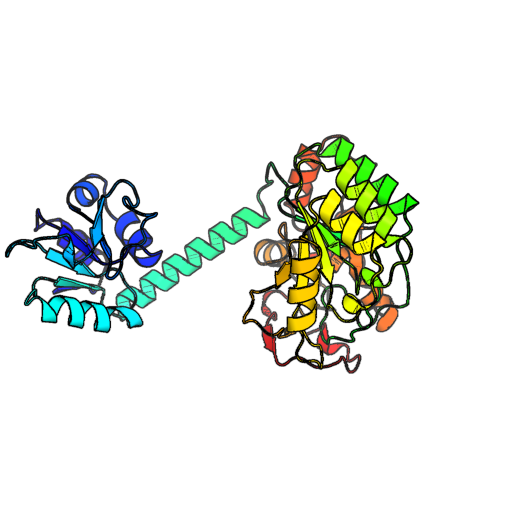1.75 271 TYR A N 1
ATOM 2226 C CA . TYR A 1 271 ? -10.564 5.679 -2.264 1.00 91.75 271 TYR A CA 1
ATOM 2227 C C . TYR A 1 271 ? -9.214 5.574 -1.572 1.00 91.75 271 TYR A C 1
ATOM 2229 O O . TYR A 1 271 ? -9.104 5.804 -0.364 1.00 91.75 271 TYR A O 1
ATOM 2237 N N . TYR A 1 272 ? -8.173 5.281 -2.348 1.00 82.88 272 TYR A N 1
ATOM 2238 C CA . TYR A 1 272 ? -6.811 5.253 -1.838 1.00 82.88 272 TYR A CA 1
ATOM 2239 C C . TYR A 1 272 ? -6.372 6.662 -1.421 1.00 82.88 272 TYR A C 1
ATOM 2241 O O . TYR A 1 272 ? -6.367 7.588 -2.230 1.00 82.88 272 TYR A O 1
ATOM 2249 N N . GLY A 1 273 ? -6.011 6.824 -0.146 1.00 69.50 273 GLY A N 1
ATOM 2250 C CA . GLY A 1 273 ? -5.717 8.129 0.456 1.00 69.50 273 GLY A CA 1
ATOM 2251 C C . GLY A 1 273 ? -6.943 8.881 0.996 1.00 69.50 273 GLY A C 1
ATOM 2252 O O . GLY A 1 273 ? -6.770 9.964 1.548 1.00 69.50 273 GLY A O 1
ATOM 2253 N N . GLY A 1 274 ? -8.153 8.316 0.897 1.00 68.81 274 GLY A N 1
ATOM 2254 C CA . GLY A 1 274 ? -9.402 8.909 1.395 1.00 68.81 274 GLY A CA 1
ATOM 2255 C C . GLY A 1 274 ? -10.232 9.622 0.318 1.00 68.81 274 GLY A C 1
ATOM 2256 O O . GLY A 1 274 ? -9.734 9.963 -0.750 1.00 68.81 274 GLY A O 1
ATOM 2257 N N . GLY A 1 275 ? -11.526 9.833 0.592 1.00 61.56 275 GLY A N 1
ATOM 2258 C CA . GLY A 1 275 ? -12.507 10.309 -0.398 1.00 61.56 275 GLY A CA 1
ATOM 2259 C C . GLY A 1 275 ? -12.311 11.744 -0.903 1.00 61.56 275 GLY A C 1
ATOM 2260 O O . GLY A 1 275 ? -12.738 12.048 -2.018 1.00 61.56 275 GLY A O 1
ATOM 2261 N N . GLU A 1 276 ? -11.645 12.600 -0.126 1.00 68.44 276 GLU A N 1
ATOM 2262 C CA . GLU A 1 276 ? -11.332 13.995 -0.487 1.00 68.44 276 GLU A CA 1
ATOM 2263 C C . GLU A 1 276 ? -9.949 14.149 -1.139 1.00 68.44 276 GLU A C 1
ATOM 2265 O O . GLU A 1 276 ? -9.643 15.183 -1.733 1.00 68.44 276 GLU A O 1
ATOM 2270 N N . THR A 1 277 ? -9.099 13.125 -1.046 1.00 70.44 277 THR A N 1
ATOM 2271 C CA . THR A 1 277 ? -7.707 13.216 -1.481 1.00 70.44 277 THR A CA 1
ATOM 2272 C C . THR A 1 277 ? -7.607 13.014 -2.985 1.00 70.44 277 THR A C 1
ATOM 2274 O O . THR A 1 277 ? -7.839 11.924 -3.507 1.00 70.44 277 THR A O 1
ATOM 2277 N N . VAL A 1 278 ? -7.193 14.066 -3.688 1.00 82.06 278 VAL A N 1
ATOM 2278 C CA . VAL A 1 278 ? -6.737 13.968 -5.076 1.00 82.06 278 VAL A CA 1
ATOM 2279 C C . VAL A 1 278 ? -5.261 13.573 -5.076 1.00 82.06 278 VAL A C 1
ATOM 2281 O O . VAL A 1 278 ? -4.459 14.115 -4.313 1.00 82.06 278 VAL A O 1
ATOM 2284 N N . LYS A 1 279 ? -4.894 12.612 -5.926 1.00 88.00 279 LYS A N 1
ATOM 2285 C CA . LYS A 1 279 ? -3.540 12.067 -6.026 1.00 88.00 279 LYS A CA 1
ATOM 2286 C C . LYS A 1 279 ? -2.530 13.178 -6.304 1.00 88.00 279 LYS A C 1
ATOM 2288 O O . LYS A 1 279 ? -2.560 13.820 -7.351 1.00 88.00 279 LYS A O 1
ATOM 2293 N N . THR A 1 280 ? -1.583 13.316 -5.386 1.00 90.44 280 THR A N 1
ATOM 2294 C CA . THR A 1 280 ? -0.311 14.014 -5.582 1.00 90.44 280 THR A CA 1
ATOM 2295 C C . THR A 1 280 ? 0.796 13.004 -5.874 1.00 90.44 280 THR A C 1
ATOM 2297 O O . THR A 1 280 ? 0.621 11.787 -5.718 1.00 90.44 280 THR A O 1
ATOM 2300 N N . LEU A 1 281 ? 1.939 13.499 -6.337 1.00 90.38 281 LEU A N 1
ATOM 2301 C CA . LEU A 1 281 ? 3.125 12.688 -6.569 1.00 90.38 281 LEU A CA 1
ATOM 2302 C C . LEU A 1 281 ? 4.069 12.740 -5.371 1.00 90.38 281 LEU A C 1
ATOM 2304 O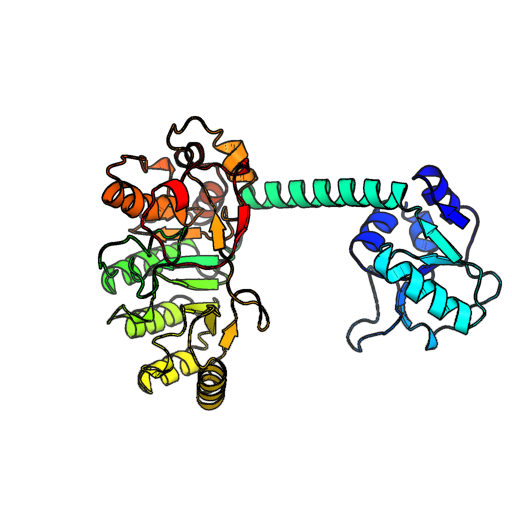 O . LEU A 1 281 ? 4.098 13.689 -4.582 1.00 90.38 281 LEU A O 1
ATOM 2308 N N . TYR A 1 282 ? 4.863 11.688 -5.268 1.00 91.44 282 TYR A N 1
ATOM 2309 C CA . TYR A 1 282 ? 6.070 11.649 -4.467 1.00 91.44 282 TYR A CA 1
ATOM 2310 C C . TYR A 1 282 ? 7.265 11.523 -5.397 1.00 91.44 282 TYR A C 1
ATOM 2312 O O . TYR A 1 282 ? 7.149 10.994 -6.498 1.00 91.44 282 TYR A O 1
ATOM 2320 N N . HIS A 1 283 ? 8.411 11.985 -4.923 1.00 94.19 283 HIS A N 1
ATOM 2321 C CA . HIS A 1 283 ? 9.693 11.663 -5.512 1.00 94.19 283 HIS A CA 1
ATOM 2322 C C . HIS A 1 283 ? 10.403 10.708 -4.554 1.00 94.19 283 HIS A C 1
ATOM 2324 O O . HIS A 1 283 ? 10.673 11.063 -3.402 1.00 94.19 283 HIS A O 1
ATOM 2330 N N . ILE A 1 284 ? 10.644 9.477 -5.011 1.00 94.31 284 ILE A N 1
ATOM 2331 C CA . ILE A 1 284 ? 11.394 8.452 -4.279 1.00 94.31 284 ILE A CA 1
ATOM 2332 C C . ILE A 1 284 ? 12.685 8.207 -5.056 1.00 94.31 284 ILE A C 1
ATOM 2334 O O . ILE A 1 284 ? 12.742 7.271 -5.854 1.00 94.31 284 ILE A O 1
ATOM 2338 N N . PRO A 1 285 ? 13.695 9.070 -4.881 1.00 96.25 285 PRO A N 1
ATOM 2339 C CA . PRO A 1 285 ? 14.863 9.006 -5.729 1.00 96.25 285 PRO A CA 1
ATOM 2340 C C . PRO A 1 285 ? 15.742 7.793 -5.428 1.00 96.25 285 PRO A C 1
ATOM 2342 O O . PRO A 1 285 ? 15.930 7.364 -4.279 1.00 96.25 285 PRO A O 1
ATOM 2345 N N . LEU A 1 286 ? 16.312 7.266 -6.502 1.00 97.81 286 LEU A N 1
ATOM 2346 C CA . LEU A 1 286 ? 17.391 6.305 -6.505 1.00 97.81 286 LEU A CA 1
ATOM 2347 C C . LEU A 1 286 ? 18.735 7.036 -6.396 1.00 97.81 286 LEU A C 1
ATOM 2349 O O . LEU A 1 286 ? 19.044 7.941 -7.171 1.00 97.81 286 LEU A O 1
ATOM 2353 N N . ASN A 1 287 ? 19.571 6.562 -5.479 1.00 96.94 287 ASN A N 1
ATOM 2354 C CA . ASN A 1 287 ? 20.992 6.862 -5.432 1.00 96.94 287 ASN A CA 1
ATOM 2355 C C . ASN A 1 287 ? 21.720 5.934 -6.411 1.00 96.94 287 ASN A C 1
ATOM 2357 O O . ASN A 1 287 ? 22.091 4.808 -6.068 1.00 96.94 287 ASN A O 1
ATOM 2361 N N . LEU A 1 288 ? 21.946 6.412 -7.633 1.00 96.44 288 LEU A N 1
ATOM 2362 C CA . LEU A 1 288 ? 22.514 5.607 -8.719 1.00 96.44 288 LEU A CA 1
ATOM 2363 C C . LEU A 1 288 ? 23.962 5.151 -8.462 1.00 96.44 288 LEU A C 1
ATOM 2365 O O . LEU A 1 288 ? 24.408 4.179 -9.067 1.00 96.44 288 LEU A O 1
ATOM 2369 N N . ASN A 1 289 ? 24.679 5.786 -7.526 1.00 95.25 289 ASN A N 1
ATOM 2370 C CA . ASN A 1 289 ? 26.024 5.360 -7.127 1.00 95.25 289 ASN A CA 1
ATOM 2371 C C . ASN A 1 289 ? 26.011 4.119 -6.224 1.00 95.25 289 ASN A C 1
ATOM 2373 O O . ASN A 1 289 ? 27.048 3.484 -6.038 1.00 95.25 289 ASN A O 1
ATOM 2377 N N . GLY A 1 290 ? 24.864 3.785 -5.620 1.00 95.94 290 GLY A N 1
ATOM 2378 C CA . GLY A 1 290 ? 24.732 2.612 -4.760 1.00 95.94 290 GLY A CA 1
ATOM 2379 C C . GLY A 1 290 ? 25.624 2.640 -3.516 1.00 95.94 290 GLY A C 1
ATOM 2380 O O . GLY A 1 290 ? 25.995 1.585 -3.007 1.00 95.94 290 GLY A O 1
ATOM 2381 N N . ASN A 1 291 ? 26.002 3.826 -3.035 1.00 95.44 291 ASN A N 1
ATOM 2382 C CA . ASN A 1 291 ? 26.847 4.009 -1.851 1.00 95.44 291 ASN A CA 1
ATOM 2383 C C . ASN A 1 291 ? 26.041 4.338 -0.578 1.00 95.44 291 ASN A C 1
ATOM 2385 O O . ASN A 1 291 ? 26.617 4.767 0.420 1.00 95.44 291 ASN A O 1
ATOM 2389 N N . GLY A 1 292 ? 24.715 4.162 -0.609 1.00 95.75 292 GLY A N 1
ATOM 2390 C CA . GLY A 1 292 ? 23.846 4.353 0.549 1.00 95.75 292 GLY A CA 1
ATOM 2391 C C . GLY A 1 292 ? 23.996 3.254 1.605 1.00 95.75 292 GLY A C 1
ATOM 2392 O O . GLY A 1 292 ? 24.377 2.121 1.313 1.00 95.75 292 GLY A O 1
ATOM 2393 N N . ASP A 1 293 ? 23.641 3.578 2.847 1.00 96.75 293 ASP A N 1
ATOM 2394 C CA . ASP A 1 293 ? 23.598 2.618 3.952 1.00 96.75 293 ASP A CA 1
ATOM 2395 C C . ASP A 1 293 ? 22.298 1.800 3.885 1.00 96.75 293 ASP A C 1
ATOM 2397 O O . ASP A 1 293 ? 21.202 2.332 4.085 1.00 96.75 293 ASP A O 1
ATOM 2401 N N . CYS A 1 294 ? 22.421 0.496 3.607 1.00 96.56 294 CYS A N 1
ATOM 2402 C CA . CYS A 1 294 ? 21.280 -0.413 3.488 1.00 96.56 294 CYS A CA 1
ATOM 2403 C C . CYS A 1 294 ? 20.423 -0.444 4.755 1.00 96.56 294 CYS A C 1
ATOM 2405 O 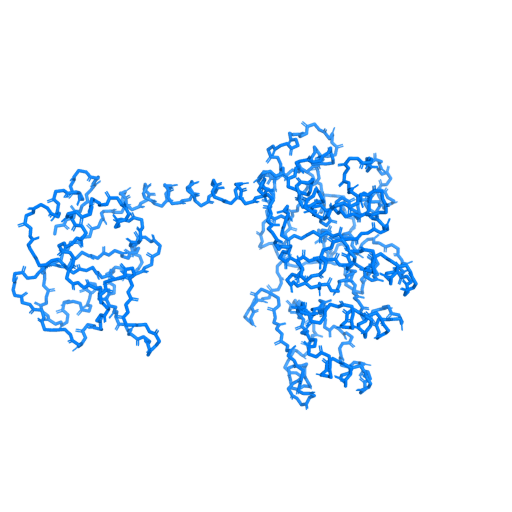O . CYS A 1 294 ? 19.197 -0.411 4.665 1.00 96.56 294 CYS A O 1
ATOM 2407 N N . THR A 1 295 ? 21.060 -0.508 5.925 1.00 95.50 295 THR A N 1
ATOM 2408 C CA . THR A 1 295 ? 20.388 -0.637 7.219 1.00 95.50 295 THR A CA 1
ATOM 2409 C C . THR A 1 295 ? 19.628 0.638 7.532 1.00 95.50 295 THR A C 1
ATOM 2411 O O . THR A 1 295 ? 18.433 0.587 7.826 1.00 95.50 295 THR A O 1
ATOM 2414 N N . TYR A 1 296 ? 20.288 1.791 7.400 1.00 95.44 296 TYR A N 1
ATOM 2415 C CA . TYR A 1 296 ? 19.638 3.086 7.569 1.00 95.44 296 TYR A CA 1
ATOM 2416 C C . TYR A 1 296 ? 18.451 3.225 6.614 1.00 95.44 296 TYR A C 1
ATOM 2418 O O . TYR A 1 296 ? 17.343 3.538 7.051 1.00 95.44 296 TYR A O 1
ATOM 2426 N N . ASN A 1 297 ? 18.659 2.950 5.325 1.00 96.75 297 ASN A N 1
ATOM 2427 C CA . ASN A 1 297 ? 17.616 3.107 4.324 1.00 96.75 297 ASN A CA 1
ATOM 2428 C C . ASN A 1 297 ? 16.425 2.180 4.593 1.00 96.75 297 ASN A C 1
ATOM 2430 O O . ASN A 1 297 ? 15.281 2.618 4.532 1.00 96.75 297 ASN A O 1
ATOM 2434 N N . PHE A 1 298 ? 16.665 0.922 4.951 1.00 96.69 298 PHE A N 1
ATOM 2435 C CA . PHE A 1 298 ? 15.600 -0.024 5.262 1.00 96.69 298 PHE A CA 1
ATOM 2436 C C . PHE A 1 298 ? 14.789 0.391 6.501 1.00 96.69 298 PHE A C 1
ATOM 2438 O O . PHE A 1 298 ? 13.566 0.499 6.423 1.00 96.69 298 PHE A O 1
ATOM 2445 N N . MET A 1 299 ? 15.456 0.718 7.616 1.00 94.25 299 MET A N 1
ATOM 2446 C CA . MET A 1 299 ? 14.789 1.114 8.870 1.00 94.25 299 MET A CA 1
ATOM 2447 C C . MET A 1 299 ? 13.966 2.400 8.740 1.00 94.25 299 MET A C 1
ATOM 2449 O O . MET A 1 299 ? 13.009 2.607 9.485 1.00 94.25 299 MET A O 1
ATOM 2453 N N . ASN A 1 300 ? 14.329 3.274 7.802 1.00 92.44 300 ASN A N 1
ATOM 2454 C CA . ASN A 1 300 ? 13.657 4.552 7.568 1.00 92.44 300 ASN A CA 1
ATOM 2455 C C . ASN A 1 300 ? 12.681 4.509 6.378 1.00 92.44 300 ASN A C 1
ATOM 2457 O O . ASN A 1 300 ? 12.078 5.526 6.034 1.00 92.44 300 ASN A O 1
ATOM 2461 N N . CYS A 1 301 ? 12.508 3.353 5.731 1.00 93.12 301 CYS A N 1
ATOM 2462 C CA . CYS A 1 301 ? 11.649 3.216 4.563 1.00 93.12 301 CYS A CA 1
ATOM 2463 C C . CYS A 1 301 ? 10.203 2.910 4.962 1.00 93.12 301 CYS A C 1
ATOM 2465 O O . CYS A 1 301 ? 9.919 1.892 5.584 1.00 93.12 301 CYS A O 1
ATOM 2467 N N . THR A 1 302 ? 9.263 3.729 4.492 1.00 89.19 302 THR A N 1
ATOM 2468 C CA . THR A 1 302 ? 7.818 3.500 4.671 1.00 89.19 302 THR A CA 1
ATOM 2469 C C . THR A 1 302 ? 7.261 2.332 3.854 1.00 89.19 302 THR A C 1
ATOM 2471 O O . THR A 1 302 ? 6.103 1.983 4.026 1.00 89.19 302 THR A O 1
ATOM 2474 N N . HIS A 1 303 ? 8.043 1.760 2.931 1.00 91.50 303 HIS A N 1
ATOM 2475 C CA . HIS A 1 303 ? 7.615 0.610 2.121 1.00 91.50 303 HIS A CA 1
ATOM 2476 C C . HIS A 1 303 ? 8.023 -0.714 2.768 1.00 91.50 303 HIS A C 1
ATOM 2478 O O . HIS A 1 303 ? 7.361 -1.723 2.539 1.00 91.50 303 HIS A O 1
ATOM 2484 N N . ALA A 1 304 ? 9.108 -0.715 3.553 1.00 91.62 304 ALA A N 1
ATOM 2485 C CA . ALA A 1 304 ? 9.640 -1.918 4.179 1.00 91.62 304 ALA A CA 1
ATOM 2486 C C . ALA A 1 304 ? 8.578 -2.538 5.097 1.00 91.62 304 ALA A C 1
ATOM 2488 O O . ALA A 1 304 ? 8.084 -1.870 6.003 1.00 91.62 304 ALA A O 1
ATOM 2489 N N . GLN A 1 305 ? 8.214 -3.793 4.820 1.00 85.88 305 GLN A N 1
ATOM 2490 C CA . GLN A 1 305 ? 7.148 -4.561 5.488 1.00 85.88 305 GLN A CA 1
ATOM 2491 C C . GLN A 1 305 ? 5.709 -4.019 5.363 1.00 85.88 305 GLN A C 1
ATOM 2493 O O . GLN A 1 305 ? 4.764 -4.702 5.756 1.00 85.88 305 GLN A O 1
ATOM 2498 N N . GLU A 1 306 ? 5.501 -2.840 4.779 1.00 89.75 306 GLU A N 1
ATOM 2499 C CA . GLU A 1 306 ? 4.160 -2.308 4.496 1.00 89.75 306 GLU A CA 1
ATOM 2500 C C . GLU A 1 306 ? 3.676 -2.660 3.085 1.00 89.75 306 GLU A C 1
ATOM 2502 O O . GLU A 1 306 ? 2.470 -2.787 2.867 1.00 89.75 306 GLU A O 1
ATOM 2507 N N . CYS A 1 307 ? 4.606 -2.851 2.145 1.00 87.06 307 CYS A N 1
ATOM 2508 C CA . CYS A 1 307 ? 4.334 -3.198 0.750 1.00 87.06 307 CYS A CA 1
ATOM 2509 C C . CYS A 1 307 ? 5.176 -4.412 0.324 1.00 87.06 307 CYS A C 1
ATOM 2511 O O . CYS A 1 307 ? 5.978 -4.322 -0.608 1.00 87.06 307 CYS A O 1
ATOM 2513 N N . THR A 1 308 ? 5.038 -5.536 1.032 1.00 96.31 308 THR A N 1
ATOM 2514 C CA . THR A 1 308 ? 5.729 -6.782 0.677 1.00 96.31 308 THR A CA 1
ATOM 2515 C C . THR A 1 308 ? 5.204 -7.289 -0.658 1.00 96.31 308 THR A C 1
ATOM 2517 O O . THR A 1 308 ? 4.011 -7.544 -0.786 1.00 96.31 308 THR A O 1
ATOM 2520 N N . MET A 1 309 ? 6.078 -7.433 -1.651 1.00 97.75 309 MET A N 1
ATOM 2521 C CA . MET A 1 309 ? 5.684 -7.749 -3.020 1.00 97.75 309 MET A CA 1
ATOM 2522 C C . MET A 1 309 ? 6.182 -9.127 -3.440 1.00 97.75 309 MET A C 1
ATOM 2524 O O . MET A 1 309 ? 7.368 -9.435 -3.323 1.00 97.75 309 MET A O 1
ATOM 2528 N N . LEU A 1 310 ? 5.272 -9.945 -3.959 1.00 98.19 310 LEU A N 1
ATOM 2529 C CA . LEU A 1 310 ? 5.592 -11.192 -4.639 1.00 98.19 310 LEU A CA 1
ATOM 2530 C C . LEU A 1 310 ? 5.845 -10.895 -6.116 1.00 98.19 310 LEU A C 1
ATOM 2532 O O . LEU A 1 310 ? 5.019 -10.279 -6.790 1.00 98.19 310 LEU A O 1
ATOM 2536 N N . SER A 1 311 ? 6.991 -11.345 -6.611 1.00 96.81 311 SER A N 1
ATOM 2537 C CA . SER A 1 311 ? 7.354 -11.245 -8.016 1.00 96.81 311 SER A CA 1
ATOM 2538 C C . SER A 1 311 ? 8.203 -12.441 -8.401 1.00 96.81 311 SER A C 1
ATOM 2540 O O . SER A 1 311 ? 9.235 -12.708 -7.784 1.00 96.81 311 SER A O 1
ATOM 2542 N N . GLU A 1 312 ? 7.760 -13.159 -9.427 1.00 94.81 312 GLU A N 1
ATOM 2543 C CA . GLU A 1 312 ? 8.536 -14.206 -10.079 1.00 94.81 312 GLU A CA 1
ATOM 2544 C C . GLU A 1 312 ? 9.115 -15.253 -9.095 1.00 94.81 312 GLU A C 1
ATOM 2546 O O . GLU A 1 312 ? 10.295 -15.599 -9.155 1.00 94.81 312 GLU A O 1
ATOM 2551 N N . GLY A 1 313 ? 8.287 -15.829 -8.217 1.00 97.94 313 GLY A N 1
ATOM 2552 C CA . GLY A 1 313 ? 8.716 -16.850 -7.248 1.00 97.94 313 GLY A CA 1
ATOM 2553 C C . GLY A 1 313 ? 9.593 -16.321 -6.110 1.00 97.94 313 GLY A C 1
ATOM 2554 O O . GLY A 1 313 ? 10.196 -17.096 -5.365 1.00 97.94 313 GLY A O 1
ATOM 2555 N N . ARG A 1 314 ? 9.690 -14.998 -5.963 1.00 98.25 314 ARG A N 1
ATOM 2556 C CA . ARG A 1 314 ? 10.460 -14.346 -4.907 1.00 98.25 314 ARG A CA 1
ATOM 2557 C C . ARG A 1 314 ? 9.615 -13.322 -4.173 1.00 98.25 314 ARG A C 1
ATOM 2559 O O . ARG A 1 314 ? 8.789 -12.632 -4.766 1.00 98.25 314 ARG A O 1
ATOM 2566 N N . LEU A 1 315 ? 9.840 -13.213 -2.872 1.00 97.94 315 LEU A N 1
ATOM 2567 C CA . LEU A 1 315 ? 9.134 -12.283 -2.007 1.00 97.94 315 LEU A CA 1
ATOM 2568 C C . LEU A 1 315 ? 10.078 -11.181 -1.527 1.00 97.94 315 LEU A C 1
ATOM 2570 O O . LEU A 1 315 ? 11.123 -11.461 -0.940 1.00 97.94 315 LEU A O 1
ATOM 2574 N N . PHE A 1 316 ? 9.703 -9.931 -1.778 1.00 97.75 316 PHE A N 1
ATOM 2575 C CA . PHE A 1 316 ? 10.512 -8.745 -1.517 1.00 97.75 316 PHE A CA 1
ATOM 2576 C C . PHE A 1 316 ? 9.871 -7.889 -0.421 1.00 97.75 316 PHE A C 1
ATOM 2578 O O . PHE A 1 316 ? 8.648 -7.752 -0.391 1.00 97.75 316 PHE A O 1
ATOM 2585 N N . PRO A 1 317 ? 10.655 -7.241 0.457 1.00 95.75 317 PRO A N 1
ATOM 2586 C CA . PRO A 1 317 ? 10.110 -6.400 1.521 1.00 95.75 317 PRO A CA 1
ATOM 2587 C C . PRO A 1 317 ? 9.559 -5.049 1.027 1.00 95.75 317 PRO A C 1
ATOM 2589 O O . PRO A 1 317 ? 9.020 -4.298 1.838 1.00 95.75 317 PRO A O 1
ATOM 2592 N N . CYS A 1 318 ? 9.707 -4.716 -0.261 1.00 95.56 318 CYS A N 1
ATOM 2593 C CA . CYS A 1 318 ? 9.184 -3.499 -0.883 1.00 95.56 318 CYS A CA 1
ATOM 2594 C C . CYS A 1 318 ? 8.815 -3.726 -2.363 1.00 95.56 318 CYS A C 1
ATOM 2596 O O . CYS A 1 318 ? 9.096 -4.782 -2.929 1.00 95.56 318 CYS A O 1
ATOM 2598 N N . THR A 1 319 ? 8.259 -2.696 -3.004 1.00 94.88 319 THR A N 1
ATOM 2599 C CA . THR A 1 319 ? 7.859 -2.682 -4.423 1.00 94.88 319 THR A CA 1
ATOM 2600 C C . THR A 1 319 ? 8.965 -2.225 -5.382 1.00 94.88 319 THR A C 1
ATOM 2602 O O . THR A 1 319 ? 8.919 -2.553 -6.561 1.00 94.88 319 THR A O 1
ATOM 2605 N N . VAL A 1 320 ? 9.995 -1.515 -4.908 1.00 95.94 320 VAL A N 1
ATOM 2606 C CA . VAL A 1 320 ? 11.052 -0.959 -5.782 1.00 95.94 320 VAL A CA 1
ATOM 2607 C C . VAL A 1 320 ? 11.987 -2.049 -6.311 1.00 95.94 320 VAL A C 1
ATOM 2609 O O . VAL A 1 320 ? 12.240 -2.116 -7.509 1.00 95.94 320 VAL A O 1
ATOM 2612 N N . ALA A 1 321 ? 12.489 -2.923 -5.432 1.00 96.56 321 ALA A N 1
ATOM 2613 C CA . ALA A 1 321 ? 13.441 -3.973 -5.800 1.00 96.56 321 ALA A CA 1
ATOM 2614 C C . ALA A 1 321 ? 12.945 -4.915 -6.915 1.00 96.56 321 ALA A C 1
ATOM 2616 O O . ALA A 1 321 ? 13.674 -5.079 -7.894 1.00 96.56 321 ALA A O 1
ATOM 2617 N N . PRO A 1 322 ? 11.734 -5.504 -6.839 1.00 96.75 322 PRO A N 1
ATOM 2618 C CA . PRO A 1 322 ? 11.259 -6.398 -7.898 1.00 96.75 322 PRO A CA 1
ATOM 2619 C C . PRO A 1 322 ? 11.025 -5.679 -9.235 1.00 96.75 322 PRO A C 1
ATOM 2621 O O . PRO A 1 322 ? 11.162 -6.296 -10.290 1.00 96.75 322 PRO A O 1
ATOM 2624 N N . ASN A 1 323 ? 10.720 -4.378 -9.214 1.00 97.31 323 ASN A N 1
ATOM 2625 C CA . ASN A 1 323 ? 10.403 -3.606 -10.418 1.00 97.31 323 ASN A CA 1
ATOM 2626 C C . ASN A 1 323 ? 11.606 -2.832 -10.997 1.00 97.31 323 ASN A C 1
ATOM 2628 O O . ASN A 1 323 ? 11.484 -2.228 -12.060 1.00 97.31 323 ASN A O 1
ATOM 2632 N N . ILE A 1 324 ? 12.789 -2.870 -10.365 1.00 97.56 324 ILE A N 1
ATOM 2633 C CA . ILE A 1 324 ? 13.962 -2.080 -10.798 1.00 97.56 324 ILE A CA 1
ATOM 2634 C C . ILE A 1 324 ? 14.459 -2.437 -12.208 1.00 97.56 324 ILE A C 1
ATOM 2636 O O . ILE A 1 324 ? 15.115 -1.631 -12.866 1.00 97.56 324 ILE A O 1
ATOM 2640 N N . HIS A 1 325 ? 14.131 -3.637 -12.694 1.00 96.62 325 HIS A N 1
ATOM 2641 C CA . HIS A 1 325 ? 14.459 -4.069 -14.050 1.00 96.62 325 HIS A CA 1
ATOM 2642 C C . HIS A 1 325 ? 13.848 -3.138 -15.111 1.00 96.62 325 HIS A C 1
ATOM 2644 O O . HIS A 1 325 ? 14.511 -2.831 -16.096 1.00 96.62 325 HIS A O 1
ATOM 2650 N N . ILE A 1 326 ? 12.654 -2.589 -14.860 1.00 98.06 326 ILE A N 1
ATOM 2651 C CA . ILE A 1 326 ? 11.990 -1.628 -15.750 1.00 98.06 326 ILE A CA 1
ATOM 2652 C C . ILE A 1 326 ? 12.804 -0.331 -15.857 1.00 98.06 326 ILE A C 1
ATOM 2654 O O . ILE A 1 326 ? 13.019 0.187 -16.953 1.00 98.06 326 ILE A O 1
ATOM 2658 N N . PHE A 1 327 ? 13.295 0.183 -14.724 1.00 98.06 327 PHE A N 1
ATOM 2659 C CA . PHE A 1 327 ? 14.166 1.360 -14.697 1.00 98.06 327 PHE A CA 1
ATOM 2660 C C . PHE A 1 327 ? 15.464 1.108 -15.478 1.00 98.06 327 PHE A C 1
ATOM 2662 O O . PHE A 1 327 ? 15.849 1.915 -16.326 1.00 98.06 327 PHE A O 1
ATOM 2669 N N . ASN A 1 328 ? 16.111 -0.036 -15.228 1.00 97.81 328 ASN A N 1
ATOM 2670 C CA . ASN A 1 328 ? 17.335 -0.443 -15.918 1.00 97.81 328 ASN A CA 1
ATOM 2671 C C . ASN A 1 328 ? 17.136 -0.508 -17.439 1.00 97.81 328 ASN A C 1
ATOM 2673 O O . ASN A 1 328 ? 17.908 0.095 -18.185 1.00 97.81 328 ASN A O 1
ATOM 2677 N N . GLU A 1 329 ? 16.079 -1.183 -17.898 1.00 97.38 329 GLU A N 1
ATOM 2678 C CA . GLU A 1 329 ? 15.741 -1.307 -19.319 1.00 97.38 329 GLU A CA 1
ATOM 2679 C C . GLU A 1 329 ? 15.452 0.045 -19.975 1.00 97.38 329 GLU A C 1
ATOM 2681 O O . GLU A 1 329 ? 15.866 0.277 -21.113 1.00 97.38 329 GLU A O 1
ATOM 2686 N N . LYS A 1 330 ? 14.748 0.943 -19.273 1.00 97.69 330 LYS A N 1
ATOM 2687 C CA . LYS A 1 330 ? 14.372 2.254 -19.809 1.00 97.69 330 LYS A CA 1
ATOM 2688 C C . LYS A 1 330 ? 15.572 3.181 -19.980 1.00 97.69 330 LYS A C 1
ATOM 2690 O O . LYS A 1 330 ? 15.679 3.844 -21.010 1.00 97.69 330 LYS A O 1
ATOM 2695 N N . PHE A 1 331 ? 16.435 3.252 -18.970 1.00 97.62 331 PHE A N 1
ATOM 2696 C CA . PHE A 1 331 ? 17.498 4.256 -18.890 1.00 97.62 331 PHE A CA 1
ATOM 2697 C C . PHE A 1 331 ? 18.895 3.712 -19.213 1.00 97.62 331 PHE A C 1
ATOM 2699 O O . PHE A 1 331 ? 19.862 4.468 -19.175 1.00 97.62 331 PHE A O 1
ATOM 2706 N N . GLY A 1 332 ? 19.023 2.421 -19.536 1.00 96.50 332 GLY A N 1
ATOM 2707 C CA . GLY A 1 332 ? 20.316 1.795 -19.827 1.00 96.50 332 GLY A CA 1
ATOM 2708 C C . GLY A 1 332 ? 21.209 1.645 -18.591 1.00 96.50 332 GLY A C 1
ATOM 2709 O O . GLY A 1 332 ? 22.433 1.675 -18.708 1.00 96.50 332 GLY A O 1
ATOM 2710 N N . TYR A 1 333 ? 20.603 1.506 -17.410 1.00 95.94 333 TYR A N 1
ATOM 2711 C CA . TYR A 1 333 ? 21.300 1.259 -16.146 1.00 95.94 333 TYR A CA 1
ATOM 2712 C C . TYR A 1 333 ? 21.363 -0.236 -15.823 1.00 95.94 333 TYR A C 1
ATOM 2714 O O . TYR A 1 333 ? 20.684 -1.058 -16.433 1.00 95.94 333 TYR A O 1
ATOM 2722 N N . ASN A 1 334 ? 22.194 -0.594 -14.844 1.00 95.44 334 ASN A N 1
ATOM 2723 C CA . ASN A 1 334 ? 22.340 -1.970 -14.375 1.00 95.44 334 ASN A CA 1
ATOM 2724 C C . ASN A 1 334 ? 22.400 -2.028 -12.842 1.00 95.44 334 ASN A C 1
ATOM 2726 O O . ASN A 1 334 ? 23.388 -2.473 -12.258 1.00 95.44 334 ASN A O 1
ATOM 2730 N N . ILE A 1 335 ? 21.359 -1.519 -12.180 1.00 97.25 335 ILE A N 1
ATOM 2731 C CA . ILE A 1 335 ? 21.185 -1.691 -10.735 1.00 97.25 335 ILE A CA 1
ATOM 2732 C C . ILE A 1 335 ? 20.909 -3.182 -10.473 1.00 97.25 335 ILE A C 1
ATOM 2734 O O . ILE A 1 335 ? 19.895 -3.694 -10.956 1.00 97.25 335 ILE A O 1
ATOM 2738 N N . PRO A 1 336 ? 21.786 -3.899 -9.748 1.00 95.88 336 PRO A N 1
ATOM 2739 C CA . PRO A 1 336 ? 21.664 -5.341 -9.596 1.00 95.88 336 PRO A CA 1
ATOM 2740 C C . PRO A 1 336 ? 20.582 -5.711 -8.576 1.00 95.88 336 PRO A C 1
ATOM 2742 O O . PRO A 1 336 ? 20.541 -5.155 -7.479 1.00 95.88 336 PRO A O 1
ATOM 2745 N N . VAL A 1 337 ? 19.777 -6.719 -8.917 1.00 96.56 337 VAL A N 1
ATOM 2746 C CA . VAL A 1 337 ? 18.960 -7.483 -7.963 1.00 96.56 337 VAL A CA 1
ATOM 2747 C C . VAL A 1 337 ? 19.668 -8.809 -7.712 1.00 96.56 337 VAL A C 1
ATOM 2749 O O . VAL A 1 337 ? 19.787 -9.645 -8.605 1.00 96.56 337 VAL A O 1
ATOM 2752 N N . THR A 1 338 ? 20.167 -8.998 -6.500 1.00 94.81 338 THR A N 1
ATOM 2753 C CA . THR A 1 338 ? 20.888 -10.195 -6.053 1.00 94.81 338 THR A CA 1
ATOM 2754 C C . THR A 1 338 ? 19.933 -11.225 -5.453 1.00 94.81 338 THR A C 1
ATOM 2756 O O . THR A 1 338 ? 18.749 -10.950 -5.250 1.00 94.81 338 THR A O 1
ATOM 2759 N N . GLU A 1 339 ? 20.427 -12.422 -5.126 1.00 93.31 339 GLU A N 1
ATOM 2760 C CA . GLU A 1 339 ? 19.648 -13.441 -4.404 1.00 93.31 339 GLU A CA 1
ATOM 2761 C C . GLU A 1 339 ? 19.205 -12.984 -3.000 1.00 93.31 339 GLU A C 1
ATOM 2763 O O . GLU A 1 339 ? 18.158 -13.410 -2.523 1.00 93.31 339 GLU A O 1
ATOM 2768 N N . TYR A 1 340 ? 19.928 -12.041 -2.388 1.00 94.94 340 TYR A N 1
ATOM 2769 C CA . TYR A 1 340 ? 19.645 -11.509 -1.049 1.00 94.94 340 TYR A CA 1
ATOM 2770 C C . TYR A 1 340 ? 18.587 -10.395 -1.031 1.00 94.94 340 TYR A C 1
ATOM 2772 O O . TYR A 1 340 ? 18.191 -9.953 0.043 1.00 94.94 340 TYR A O 1
ATOM 2780 N N . ASP A 1 341 ? 18.133 -9.925 -2.198 1.00 96.69 341 ASP A N 1
ATOM 2781 C CA . ASP A 1 341 ? 17.126 -8.856 -2.292 1.00 96.69 341 ASP A CA 1
ATOM 2782 C C . ASP A 1 341 ? 15.682 -9.344 -2.160 1.00 96.69 341 ASP A C 1
ATOM 2784 O O . ASP A 1 341 ? 14.786 -8.574 -1.825 1.00 96.69 341 ASP A O 1
ATOM 2788 N N . GLY A 1 342 ? 15.450 -10.634 -2.381 1.00 96.75 342 GLY A N 1
ATOM 2789 C CA . GLY A 1 342 ? 14.131 -11.246 -2.276 1.00 96.75 342 GLY A CA 1
ATOM 2790 C C . GLY A 1 342 ? 14.240 -12.733 -1.985 1.00 96.75 342 GLY A C 1
ATOM 2791 O O . GLY A 1 342 ? 15.072 -13.424 -2.575 1.00 96.75 342 GLY A O 1
ATOM 2792 N N . ILE A 1 343 ? 13.390 -13.227 -1.092 1.00 97.88 343 ILE A N 1
ATOM 2793 C CA . ILE A 1 343 ? 13.422 -14.616 -0.638 1.00 97.88 343 ILE A CA 1
ATOM 2794 C C . ILE A 1 343 ? 12.769 -15.514 -1.684 1.00 97.88 343 ILE A C 1
ATOM 2796 O O . ILE A 1 343 ? 11.617 -15.297 -2.049 1.00 97.88 343 ILE A O 1
ATOM 2800 N N . ASP A 1 344 ? 13.491 -16.534 -2.142 1.00 98.25 344 ASP A N 1
ATOM 2801 C CA . ASP A 1 344 ? 12.959 -17.585 -3.012 1.00 98.25 344 ASP A CA 1
ATOM 2802 C C . ASP A 1 344 ? 11.957 -18.452 -2.234 1.00 98.25 344 ASP A C 1
ATOM 2804 O O . ASP A 1 344 ? 12.325 -19.201 -1.321 1.00 98.25 344 ASP A O 1
ATOM 2808 N N . ILE A 1 345 ? 10.675 -18.338 -2.588 1.00 98.44 345 ILE A N 1
ATOM 2809 C CA . ILE A 1 345 ? 9.593 -19.001 -1.853 1.00 98.44 345 ILE A CA 1
ATOM 2810 C C . ILE A 1 345 ? 9.591 -20.516 -2.077 1.00 98.44 345 ILE A C 1
ATOM 2812 O O . ILE A 1 345 ? 8.991 -21.245 -1.291 1.00 98.44 345 ILE A O 1
ATOM 2816 N N . TYR A 1 346 ? 10.262 -21.013 -3.116 1.00 98.25 346 TYR A N 1
ATOM 2817 C CA . TYR A 1 346 ? 10.350 -22.442 -3.410 1.00 98.25 346 TYR A CA 1
ATOM 2818 C C . TYR A 1 346 ? 11.492 -23.124 -2.650 1.00 98.25 346 TYR A C 1
ATOM 2820 O O . TYR A 1 346 ? 11.419 -24.326 -2.411 1.00 98.25 346 TYR A O 1
ATOM 2828 N N . LYS A 1 347 ? 12.510 -22.367 -2.221 1.00 97.69 347 LYS A N 1
ATOM 2829 C CA . LYS A 1 347 ? 13.645 -22.885 -1.433 1.00 97.69 347 LYS A CA 1
ATOM 2830 C C . LYS A 1 347 ? 13.441 -22.820 0.076 1.00 97.69 347 LYS A C 1
ATOM 2832 O O . LYS A 1 347 ? 14.080 -23.568 0.806 1.00 97.69 347 LYS A O 1
ATOM 2837 N N . ILE A 1 348 ? 12.594 -21.915 0.558 1.00 96.75 348 ILE A N 1
ATOM 2838 C CA . ILE A 1 348 ? 12.321 -21.777 1.992 1.00 96.75 348 ILE A CA 1
ATOM 2839 C C . ILE A 1 348 ? 11.215 -22.732 2.431 1.00 96.75 348 ILE A C 1
ATOM 2841 O O . ILE A 1 348 ? 10.184 -22.807 1.774 1.00 96.75 348 ILE A O 1
ATOM 2845 N N . GLU A 1 349 ? 11.398 -23.447 3.540 1.00 95.44 349 GLU A N 1
ATOM 2846 C CA . GLU A 1 349 ? 10.422 -24.441 4.019 1.00 95.44 349 GLU A CA 1
ATOM 2847 C C . GLU A 1 349 ? 9.497 -23.903 5.117 1.00 95.44 349 GLU A C 1
ATOM 2849 O O . GLU A 1 349 ? 8.340 -24.313 5.215 1.00 95.44 349 GLU A O 1
ATOM 2854 N N . ASN A 1 350 ? 9.987 -22.962 5.927 1.00 95.62 350 ASN A N 1
ATOM 2855 C CA . ASN A 1 350 ? 9.297 -22.464 7.110 1.00 95.62 350 ASN A CA 1
ATOM 2856 C C . ASN A 1 350 ? 8.823 -21.012 6.917 1.00 95.62 350 ASN A C 1
ATOM 2858 O O . ASN A 1 350 ? 9.613 -20.102 6.665 1.00 95.62 350 ASN A O 1
ATOM 2862 N N . GLY A 1 351 ? 7.519 -20.769 7.078 1.00 96.56 351 GLY A N 1
ATOM 2863 C CA . GLY A 1 351 ? 6.959 -19.424 6.921 1.00 96.56 351 GLY A CA 1
ATOM 2864 C C . GLY A 1 351 ? 7.332 -18.432 8.035 1.00 96.56 351 GLY A C 1
ATOM 2865 O O . GLY A 1 351 ? 7.297 -17.233 7.798 1.00 96.56 351 GLY A O 1
ATOM 2866 N N . GLN A 1 352 ? 7.704 -18.882 9.239 1.00 96.12 352 GLN A N 1
ATOM 2867 C CA . GLN A 1 352 ? 8.275 -17.993 10.263 1.00 96.12 352 GLN A CA 1
ATOM 2868 C C . GLN A 1 352 ? 9.650 -17.476 9.827 1.00 96.12 352 GLN A C 1
ATOM 2870 O O . GLN A 1 352 ? 9.913 -16.280 9.947 1.00 96.12 352 GLN A O 1
ATOM 2875 N N . ASP A 1 353 ? 10.492 -18.343 9.262 1.00 96.88 353 ASP A N 1
ATOM 2876 C CA . ASP A 1 353 ? 11.797 -17.937 8.730 1.00 96.88 353 ASP A CA 1
ATOM 2877 C C . ASP A 1 353 ? 11.641 -16.961 7.561 1.00 96.88 353 ASP A C 1
ATOM 2879 O O . ASP A 1 353 ? 12.405 -16.001 7.461 1.00 96.88 353 ASP A O 1
ATOM 2883 N N . LEU A 1 354 ? 10.611 -17.145 6.724 1.00 97.56 354 LEU A N 1
ATOM 2884 C CA . LEU A 1 354 ? 10.255 -16.196 5.665 1.00 97.56 354 LEU A CA 1
ATOM 2885 C C . LEU A 1 354 ? 9.978 -14.800 6.240 1.00 97.56 354 LEU A C 1
ATOM 2887 O O . LEU A 1 354 ? 10.564 -13.819 5.787 1.00 97.56 354 LEU A O 1
ATOM 2891 N N . LEU A 1 355 ? 9.127 -14.710 7.266 1.00 96.69 355 LEU A N 1
ATOM 2892 C CA . LEU A 1 355 ? 8.771 -13.444 7.917 1.00 96.69 355 LEU A CA 1
ATOM 2893 C C . LEU A 1 355 ? 9.981 -12.797 8.615 1.00 96.69 355 LEU A C 1
ATOM 2895 O O . LEU A 1 355 ? 10.144 -11.580 8.560 1.00 96.69 355 LEU A O 1
ATOM 2899 N N . ILE A 1 356 ? 10.870 -13.599 9.212 1.00 96.12 356 ILE A N 1
ATOM 2900 C CA . ILE A 1 356 ? 12.127 -13.121 9.810 1.00 96.12 356 ILE A CA 1
ATOM 2901 C C . ILE A 1 356 ? 13.083 -12.571 8.751 1.00 96.12 356 ILE A C 1
ATOM 2903 O O . ILE A 1 356 ? 13.764 -11.578 9.001 1.00 96.12 356 ILE A O 1
ATOM 2907 N N . GLN A 1 357 ? 13.167 -13.197 7.578 1.00 95.88 357 GLN A N 1
ATOM 2908 C CA . GLN A 1 357 ? 14.030 -12.718 6.499 1.00 95.88 357 GLN A CA 1
ATOM 2909 C C . GLN A 1 357 ? 13.497 -11.438 5.848 1.00 95.88 357 GLN A C 1
ATOM 2911 O O . GLN A 1 357 ? 14.292 -10.558 5.534 1.00 95.88 357 GLN A O 1
ATOM 2916 N N . LEU A 1 358 ? 12.174 -11.284 5.719 1.00 95.88 358 LEU A N 1
ATOM 2917 C CA . LEU A 1 358 ? 11.558 -10.043 5.227 1.00 95.88 358 LEU A CA 1
ATOM 2918 C C . LEU A 1 358 ? 11.812 -8.834 6.134 1.00 95.88 358 LEU A C 1
ATOM 2920 O O . LEU A 1 358 ? 11.795 -7.701 5.661 1.00 95.88 358 LEU A O 1
ATOM 2924 N N . ALA A 1 359 ? 12.058 -9.060 7.424 1.00 95.69 359 ALA A N 1
ATOM 2925 C CA . ALA A 1 359 ? 12.346 -8.020 8.407 1.00 95.69 359 ALA A CA 1
ATOM 2926 C C . ALA A 1 359 ? 13.822 -7.569 8.412 1.00 95.69 359 ALA A C 1
ATOM 2928 O O . ALA A 1 359 ? 14.307 -7.039 9.413 1.00 95.69 359 ALA A O 1
ATOM 2929 N N . LYS A 1 360 ? 14.565 -7.799 7.322 1.00 95.25 360 LYS A N 1
ATOM 2930 C CA . LYS A 1 360 ? 15.997 -7.489 7.224 1.00 95.25 360 LYS A CA 1
ATOM 2931 C C . LYS A 1 360 ? 16.295 -6.531 6.068 1.00 95.25 360 LYS A C 1
ATOM 2933 O O . LYS A 1 360 ? 15.686 -6.652 5.005 1.00 95.25 360 LYS A O 1
ATOM 2938 N N . PRO A 1 361 ? 17.273 -5.620 6.239 1.00 96.06 361 PRO A N 1
ATOM 2939 C CA . PRO A 1 361 ? 17.814 -4.838 5.135 1.00 96.06 361 PRO A CA 1
ATOM 2940 C C . PRO A 1 361 ? 18.336 -5.728 4.007 1.00 96.06 361 PRO A C 1
ATOM 2942 O O . PRO A 1 361 ? 18.921 -6.780 4.263 1.00 96.06 361 PRO A O 1
ATOM 2945 N N . MET A 1 362 ? 18.187 -5.255 2.772 1.00 96.44 362 MET A N 1
ATOM 2946 C CA . MET A 1 362 ? 18.647 -5.946 1.567 1.00 96.44 362 MET A CA 1
ATOM 2947 C C . MET A 1 362 ? 19.687 -5.119 0.793 1.00 96.44 362 MET A C 1
ATOM 2949 O O . MET A 1 362 ? 19.661 -3.887 0.895 1.00 96.44 362 MET A O 1
ATOM 2953 N N . PRO A 1 363 ? 20.592 -5.744 0.012 1.00 97.75 363 PRO A N 1
ATOM 2954 C CA . PRO A 1 363 ? 21.643 -5.033 -0.722 1.00 97.75 363 PRO A CA 1
ATOM 2955 C C . PRO A 1 363 ? 21.160 -3.878 -1.606 1.00 97.75 363 PRO A C 1
ATOM 2957 O O . PRO A 1 363 ? 21.809 -2.833 -1.645 1.00 97.75 363 PRO A O 1
ATOM 2960 N N . LEU A 1 364 ? 20.016 -4.015 -2.281 1.00 97.75 364 LEU A N 1
ATOM 2961 C CA . LEU A 1 364 ? 19.453 -2.990 -3.159 1.00 97.75 364 LEU A CA 1
ATOM 2962 C C . LEU A 1 364 ? 19.108 -1.707 -2.397 1.00 97.75 364 LEU A C 1
ATOM 2964 O O . LEU A 1 364 ? 19.137 -0.628 -2.985 1.00 97.75 364 LEU A O 1
ATOM 2968 N N . CYS A 1 365 ? 18.886 -1.772 -1.078 1.00 97.69 365 CYS A N 1
ATOM 2969 C CA . CYS A 1 365 ? 18.635 -0.586 -0.261 1.00 97.69 365 CYS A CA 1
ATOM 2970 C C . CYS A 1 365 ? 19.754 0.463 -0.359 1.00 97.69 365 CYS A C 1
ATOM 2972 O O . CYS A 1 365 ? 19.467 1.636 -0.129 1.00 97.69 365 CYS A O 1
ATOM 2974 N N . ARG A 1 366 ? 20.990 0.106 -0.743 1.00 97.56 366 ARG A N 1
ATOM 2975 C CA . ARG A 1 366 ? 22.074 1.080 -0.994 1.00 97.56 366 ARG A CA 1
ATOM 2976 C C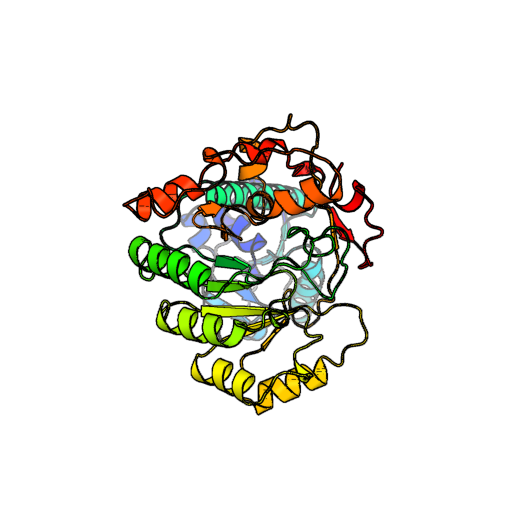 . ARG A 1 366 ? 21.801 2.036 -2.160 1.00 97.56 366 ARG A C 1
ATOM 2978 O O . ARG A 1 366 ? 22.401 3.107 -2.217 1.00 97.56 366 ARG A O 1
ATOM 2985 N N . PHE A 1 367 ? 20.911 1.648 -3.074 1.00 98.00 367 PHE A N 1
ATOM 2986 C CA . PHE A 1 367 ? 20.471 2.456 -4.211 1.00 98.00 367 PHE A CA 1
ATOM 2987 C C . PHE A 1 367 ? 19.238 3.304 -3.895 1.00 98.00 367 PHE A C 1
ATOM 2989 O O . PHE A 1 367 ? 18.775 4.036 -4.755 1.00 98.00 367 PHE A O 1
ATOM 2996 N N . CYS A 1 368 ? 18.689 3.248 -2.682 1.00 97.12 368 CYS A N 1
ATOM 2997 C CA . CYS A 1 368 ? 17.604 4.138 -2.276 1.00 97.12 368 CYS A CA 1
ATOM 2998 C C . CYS A 1 368 ? 18.178 5.426 -1.668 1.00 97.12 368 CYS A C 1
ATOM 3000 O O . CYS A 1 368 ? 19.071 5.353 -0.824 1.00 97.12 368 CYS A O 1
ATOM 3002 N N . ASN A 1 369 ? 17.614 6.594 -1.987 1.00 96.44 369 ASN A N 1
ATOM 3003 C CA . ASN A 1 369 ? 17.839 7.804 -1.198 1.00 96.44 369 ASN A CA 1
ATOM 3004 C C . ASN A 1 369 ? 16.613 8.127 -0.336 1.00 96.44 369 ASN A C 1
ATOM 3006 O O . ASN A 1 369 ? 15.715 8.877 -0.716 1.00 96.44 369 ASN A O 1
ATOM 3010 N N . ILE A 1 370 ? 16.575 7.553 0.870 1.00 93.88 370 ILE A N 1
ATOM 3011 C CA . ILE A 1 370 ? 15.463 7.773 1.806 1.00 93.88 370 ILE A CA 1
ATOM 3012 C C . ILE A 1 370 ? 15.402 9.221 2.302 1.00 93.88 370 ILE A C 1
ATOM 3014 O O . ILE A 1 370 ? 14.306 9.749 2.481 1.00 93.88 370 ILE A O 1
ATOM 3018 N N . LYS A 1 371 ? 16.553 9.881 2.483 1.00 91.88 371 LYS A N 1
ATOM 3019 C CA . LYS A 1 371 ? 16.619 11.275 2.954 1.00 91.88 371 LYS A CA 1
ATOM 3020 C C . LYS A 1 371 ? 16.139 12.272 1.898 1.00 91.88 371 LYS A C 1
ATOM 3022 O O . LYS A 1 371 ? 15.628 13.323 2.265 1.00 91.88 371 LYS A O 1
ATOM 3027 N N . GLY A 1 372 ? 16.296 11.943 0.616 1.00 93.06 372 GLY A N 1
ATOM 3028 C CA . GLY A 1 372 ? 15.853 12.762 -0.517 1.00 93.06 372 GLY A CA 1
ATOM 3029 C C . GLY A 1 372 ? 14.374 12.611 -0.876 1.00 93.06 372 GLY A C 1
ATOM 3030 O O . GLY A 1 372 ? 13.899 13.288 -1.788 1.00 93.06 372 GLY A O 1
ATOM 3031 N N . ARG A 1 373 ? 13.623 11.742 -0.184 1.00 94.19 373 ARG A N 1
ATOM 3032 C CA . ARG A 1 373 ? 12.196 11.550 -0.464 1.00 94.19 373 ARG A CA 1
ATOM 3033 C C . ARG A 1 373 ? 11.409 12.827 -0.205 1.00 94.19 373 ARG A C 1
ATOM 3035 O O . ARG A 1 373 ? 11.492 13.420 0.867 1.00 94.19 373 ARG A O 1
ATOM 3042 N N . THR A 1 374 ? 10.580 13.201 -1.169 1.00 92.06 374 THR A N 1
ATOM 3043 C CA . THR A 1 374 ? 9.687 14.361 -1.072 1.00 92.06 374 THR A CA 1
ATOM 3044 C C . THR A 1 374 ? 8.279 13.979 -1.526 1.00 92.06 374 THR A C 1
ATOM 3046 O O . THR A 1 374 ? 8.098 13.063 -2.325 1.00 92.06 374 THR A O 1
ATOM 3049 N N . PHE A 1 375 ? 7.259 14.641 -0.981 1.00 91.38 375 PHE A N 1
ATOM 3050 C CA . PHE A 1 375 ? 5.851 14.258 -1.132 1.00 91.38 375 PHE A CA 1
ATOM 3051 C C . PHE A 1 375 ? 4.987 15.489 -1.408 1.00 91.38 375 PHE A C 1
ATOM 3053 O O . PHE A 1 375 ? 5.386 16.608 -1.091 1.00 91.38 375 PHE A O 1
ATOM 3060 N N . GLY A 1 376 ? 3.779 15.278 -1.935 1.00 89.44 376 GLY A N 1
ATOM 3061 C CA . GLY A 1 376 ? 2.813 16.357 -2.155 1.00 89.44 376 GLY A CA 1
ATOM 3062 C C . GLY A 1 376 ? 3.064 17.166 -3.428 1.00 89.44 376 GLY A C 1
ATOM 3063 O O . GLY A 1 376 ? 2.534 18.264 -3.564 1.00 89.44 376 GLY A O 1
ATOM 3064 N N . HIS A 1 377 ? 3.851 16.634 -4.364 1.00 91.94 377 HIS A N 1
ATOM 3065 C CA . HIS A 1 377 ? 4.112 17.284 -5.645 1.00 91.94 377 HIS A CA 1
ATOM 3066 C C . HIS A 1 377 ? 2.867 17.279 -6.526 1.00 91.94 377 HIS A C 1
ATOM 3068 O O . HIS A 1 377 ? 2.080 16.326 -6.515 1.00 91.94 377 HIS A O 1
ATOM 3074 N N . THR A 1 378 ? 2.706 18.320 -7.339 1.00 93.88 378 THR A N 1
ATOM 3075 C CA . THR A 1 378 ? 1.620 18.385 -8.320 1.00 93.88 378 THR A CA 1
ATOM 3076 C C . THR A 1 378 ? 1.713 17.213 -9.289 1.00 93.88 378 THR A C 1
ATOM 3078 O O . THR A 1 378 ? 2.7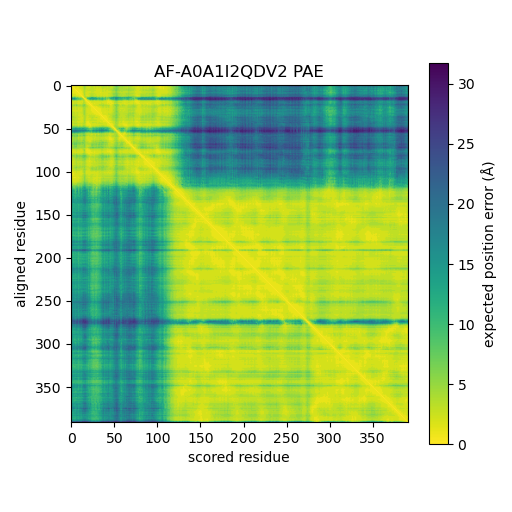74 16.927 -9.853 1.00 93.88 378 THR A O 1
ATOM 3081 N N . TRP A 1 379 ? 0.584 16.541 -9.504 1.00 95.06 379 TRP A N 1
ATOM 3082 C CA . TRP A 1 379 ? 0.516 15.454 -10.464 1.00 95.06 379 TRP A CA 1
ATOM 3083 C C . TRP A 1 379 ? 0.744 15.948 -11.886 1.00 95.06 379 TRP A C 1
ATOM 3085 O O . TRP A 1 379 ? 0.136 16.918 -12.333 1.00 95.06 379 TRP A O 1
ATOM 3095 N N . HIS A 1 380 ? 1.615 15.248 -12.597 1.00 95.12 380 HIS A N 1
ATOM 3096 C CA . HIS A 1 380 ? 1.897 15.470 -14.001 1.00 95.12 380 HIS A CA 1
ATOM 3097 C C . HIS A 1 380 ? 2.284 14.148 -14.663 1.00 95.12 380 HIS A C 1
ATOM 3099 O O . HIS A 1 380 ? 2.584 13.141 -14.007 1.00 95.12 380 HIS A O 1
ATOM 3105 N N . ARG A 1 381 ? 2.240 14.156 -15.995 1.00 96.69 381 ARG A N 1
ATOM 3106 C CA . ARG A 1 381 ? 2.691 13.025 -16.797 1.00 96.69 381 ARG A CA 1
ATOM 3107 C C . ARG A 1 381 ? 4.212 13.055 -16.899 1.00 96.69 381 ARG A C 1
ATOM 3109 O O . ARG A 1 381 ? 4.776 14.131 -17.064 1.00 96.69 381 ARG A O 1
ATOM 3116 N N . THR A 1 382 ? 4.830 11.883 -16.843 1.00 97.00 382 THR A N 1
ATOM 3117 C CA . THR A 1 382 ? 6.269 11.701 -17.032 1.00 97.00 382 THR A CA 1
ATOM 3118 C C . THR A 1 382 ? 6.722 12.277 -18.372 1.00 97.00 382 THR A C 1
ATOM 3120 O O . THR A 1 382 ? 6.095 12.036 -19.413 1.00 97.00 382 THR A O 1
ATOM 3123 N N . ALA A 1 383 ? 7.821 13.024 -18.333 1.00 97.00 383 ALA A N 1
ATOM 3124 C CA . ALA A 1 383 ? 8.625 13.378 -19.495 1.00 97.00 383 ALA A CA 1
ATOM 3125 C C . ALA A 1 383 ? 9.643 12.274 -19.834 1.00 97.00 383 ALA A C 1
ATOM 3127 O O . ALA A 1 383 ? 10.397 12.412 -20.793 1.00 97.00 383 ALA A O 1
ATOM 3128 N N . GLU A 1 384 ? 9.640 11.182 -19.062 1.00 96.19 384 GLU A N 1
ATOM 3129 C CA . GLU A 1 384 ? 10.646 10.120 -19.067 1.00 96.19 384 GLU A CA 1
ATOM 3130 C C . GLU A 1 384 ? 12.048 10.654 -18.766 1.00 96.19 384 GLU A C 1
ATOM 3132 O O . GLU A 1 384 ? 13.038 10.128 -19.266 1.00 96.19 384 GLU A O 1
ATOM 3137 N N . ASP A 1 385 ? 12.134 11.706 -17.949 1.00 96.81 385 ASP A N 1
ATOM 3138 C CA . ASP A 1 385 ? 13.400 12.179 -17.402 1.00 96.81 385 ASP A CA 1
ATOM 3139 C C . ASP A 1 385 ? 13.805 11.263 -16.241 1.00 96.81 385 ASP A C 1
ATOM 3141 O O . ASP A 1 385 ? 13.015 10.995 -15.334 1.00 96.81 385 ASP A O 1
ATOM 3145 N N . ILE A 1 386 ? 15.051 10.790 -16.254 1.00 96.88 386 ILE A N 1
ATOM 3146 C CA . ILE A 1 386 ? 15.608 9.941 -15.197 1.00 96.88 386 ILE A CA 1
ATOM 3147 C C . ILE A 1 386 ? 15.490 10.590 -13.809 1.00 96.88 386 ILE A C 1
ATOM 3149 O O . ILE A 1 386 ? 15.272 9.885 -12.824 1.00 96.88 386 ILE A O 1
ATOM 3153 N N . LYS A 1 387 ? 15.528 11.929 -13.741 1.00 96.69 387 LYS A N 1
ATOM 3154 C CA . LYS A 1 387 ? 15.394 12.718 -12.506 1.00 96.69 387 LYS A CA 1
ATOM 3155 C C . LYS A 1 387 ? 14.028 12.616 -11.836 1.00 96.69 387 LYS A C 1
ATOM 3157 O O . LYS A 1 387 ? 13.874 13.064 -10.709 1.00 96.69 387 LYS A O 1
ATOM 3162 N N . GLU A 1 388 ? 13.027 12.044 -12.500 1.00 97.06 388 GLU A N 1
ATOM 3163 C CA . GLU A 1 388 ? 11.755 11.717 -11.851 1.00 97.06 388 GLU A CA 1
ATOM 3164 C C . GLU A 1 388 ? 11.879 10.505 -10.904 1.00 97.06 388 GLU A C 1
ATOM 3166 O O . GLU A 1 388 ? 10.975 10.259 -10.103 1.00 97.06 388 GLU A O 1
ATOM 3171 N N . TRP A 1 389 ? 12.987 9.757 -10.986 1.00 97.38 389 TRP A N 1
ATOM 3172 C CA . TRP A 1 389 ? 13.289 8.578 -10.168 1.00 97.38 389 TRP A CA 1
ATOM 3173 C C . TRP A 1 389 ? 14.697 8.586 -9.566 1.00 97.38 389 TRP A C 1
ATOM 3175 O O . TRP A 1 389 ? 15.072 7.597 -8.940 1.00 97.38 389 TRP A O 1
ATOM 3185 N N . SER A 1 390 ? 15.499 9.635 -9.739 1.00 95.69 390 SER A N 1
ATOM 3186 C CA . SER A 1 390 ? 16.881 9.685 -9.248 1.00 95.69 390 SER A CA 1
ATOM 3187 C C . SER A 1 390 ? 17.235 11.030 -8.629 1.00 95.69 390 SER A C 1
ATOM 3189 O O . SER A 1 390 ? 16.593 12.040 -8.909 1.00 95.69 390 SER A O 1
ATOM 3191 N N . ASP A 1 391 ? 18.277 11.010 -7.798 1.00 86.06 391 ASP A N 1
ATOM 3192 C CA . ASP A 1 391 ? 18.861 12.203 -7.168 1.00 86.06 391 ASP A CA 1
ATOM 3193 C C . ASP A 1 391 ? 19.427 13.234 -8.155 1.00 86.06 391 ASP A C 1
ATOM 3195 O O . ASP A 1 391 ? 19.896 12.831 -9.250 1.00 86.06 391 ASP A O 1
#

Foldseek 3Di:
DEAEDDVSLQVVLVPAQAEEEEDQDPQVVLSLVSYDPVSNVSHQAYEYCDDDPPDQDHPNGGYDYPVRDDDDPRHEYEYRDDPVCVVVVCVVCVVVVHDRYYYYDNVRSVVSVVVVVVVVLVVLLCVLQDQDLALEEEEEAQWAAAPAFWQLDLSLRNLFDTDGHDLVQLLVLLLLVCLANVQRYAEYEYHHNALVPRPCSLVNLLSNLVSHVNYAYEYEHCCPCQVVDDLSSLLSQQVSLHEYAHEAEPDPDDVVVVVVVCVVSVHHYAYDVHDPDHDADKAWAWQLVLQADQSVLSSLDPFQSVHFYDDRQWIARGSNLRSVVSVCVRPVGCQDRDCLRTPRSVPDDHNSVNSNSSSDGGSSSSGTDSVPMDIRHHIDGDPSDSSSHHD

Solvent-accessible surface area (backbone atoms only — not comparable to full-atom values): 21132 Å² total; per-residue (Å²): 89,77,29,67,45,71,64,54,52,55,51,60,55,72,80,54,81,40,31,32,33,34,44,84,47,74,62,25,50,53,60,55,69,74,47,53,75,79,48,54,71,34,50,73,32,33,35,31,93,72,68,58,97,89,58,58,62,57,97,89,35,44,47,37,33,62,87,77,53,87,83,54,90,79,36,35,35,39,45,35,53,60,76,85,56,38,61,58,50,52,50,58,35,48,75,71,72,51,76,57,46,29,36,65,30,70,74,37,48,54,55,50,49,52,52,48,51,53,53,50,52,51,52,52,25,48,54,30,55,43,58,55,89,50,43,57,30,40,32,34,59,41,18,44,24,34,98,55,41,48,41,35,46,65,60,32,13,47,66,36,64,91,47,66,58,52,59,68,60,54,50,54,44,51,53,48,47,36,73,41,46,60,76,32,44,44,27,42,34,44,25,40,40,28,30,91,73,34,93,53,43,69,61,47,51,56,50,49,42,67,72,36,73,80,30,48,43,32,40,42,36,70,56,86,60,58,89,74,56,52,72,65,56,49,50,51,33,33,79,58,67,31,32,39,34,32,39,44,59,96,58,102,66,68,61,66,60,51,50,50,50,30,59,75,54,62,32,53,73,46,44,53,85,39,91,86,41,65,51,56,27,45,38,64,20,28,32,88,84,48,80,41,56,25,59,62,30,34,40,69,37,84,40,37,56,56,35,21,22,52,51,95,57,24,43,21,31,28,53,47,72,79,30,41,62,40,52,19,70,67,72,76,52,81,80,72,80,57,78,73,48,32,48,50,57,86,79,55,83,51,38,67,59,51,36,49,56,46,20,49,62,28,74,56,31,8,29,42,31,64,87,70,47,46,71,76,39,80,66,54,69,50,85,80,55,67,66,40,44,28,113

Sequence (391 aa):
MVIHNEEQFNSFFDVDEHIYIYGCGHFAELLISMLSPTKKSRIKGVILSKKTEERSVWNGINIFSLDEIQLKRDDVILITTGYKMRNEIIKNLTSISFCNYSYVSRNYEEKLWDRLNLKNHFSEMLWRVTAHPIMKNLVVNVTDHCNLRCAGCDHFSSIARERNVTYERLYSDLSRLKHLLDNRIGNLRIMGGEPLLNPELENMIAMSADLFKSSTIEIFTNGILLMKQTDKFWKLLRENNVVLQVTKYPINIDYTEIEKKATYENVKLNYYGGGETVKTLYHIPLNLNGNGDCTYNFMNCTHAQECTMLSEGRLFPCTVAPNIHIFNEKFGYNIPVTEYDGIDIYKIENGQDLLIQLAKPMPLCRFCNIKGRTFGHTWHRTAEDIKEWSD

Mean predicted aligned error: 8.7 Å